Protein AF-0000000082410472 (afdb_homodimer)

Solvent-accessible surface area (backbone atoms only — not comparable to full-atom values): 43261 Å² total; per-residue (Å²): 135,79,86,73,93,73,87,79,91,80,82,84,78,80,82,75,78,78,77,81,80,76,84,77,86,84,70,77,85,74,71,79,78,66,71,71,59,65,63,56,54,59,57,47,54,54,50,54,56,52,49,50,52,50,52,47,46,45,60,65,64,59,62,61,72,72,64,70,71,67,67,66,68,76,71,70,73,74,76,56,53,35,55,49,25,34,39,52,36,51,44,38,52,42,52,42,50,58,50,42,37,23,58,90,42,60,72,76,42,50,69,38,28,78,51,78,88,66,62,54,16,85,50,50,56,32,44,60,44,78,60,40,81,71,47,77,43,78,41,82,37,79,70,41,78,45,55,55,40,93,84,60,51,58,54,63,65,69,42,36,32,35,24,33,31,31,31,26,36,36,25,48,49,93,42,77,84,52,78,60,38,82,42,29,29,39,29,27,22,37,33,48,90,78,12,36,18,30,64,50,53,48,20,82,45,45,70,79,80,81,75,77,87,82,69,62,34,50,80,24,76,56,60,81,65,23,55,58,49,56,38,51,40,51,32,50,20,7,30,39,27,53,47,68,62,37,73,80,35,40,29,91,87,46,87,75,76,50,49,79,80,49,81,24,72,40,64,44,69,78,45,44,27,16,62,55,81,59,86,90,47,66,52,69,55,63,50,62,68,72,44,73,43,47,34,42,36,35,27,40,36,20,67,49,99,85,44,63,48,79,47,76,46,31,32,31,35,33,20,51,92,49,35,54,21,38,48,40,78,45,93,61,70,56,60,53,72,76,74,70,72,71,70,72,73,70,67,78,76,70,78,75,78,78,72,80,78,75,80,77,75,79,80,77,80,77,77,82,124,136,77,86,81,92,71,92,69,80,74,76,79,76,77,75,74,75,78,73,78,79,73,82,75,79,89,74,81,75,83,76,77,76,70,76,68,62,68,61,54,58,60,55,47,55,53,48,54,54,49,49,49,51,50,50,46,45,44,56,67,66,60,60,57,72,72,62,72,69,65,66,61,66,76,67,68,71,73,75,58,61,65,57,50,50,49,38,50,50,51,43,37,51,42,51,44,49,58,51,41,38,22,57,89,42,60,72,78,43,48,79,40,28,86,50,80,87,66,84,55,43,85,51,53,56,31,44,59,45,78,60,39,60,35,27,41,43,77,42,81,35,74,74,63,77,51,57,57,40,91,86,59,56,62,57,68,70,71,42,36,32,34,43,30,29,30,30,27,35,36,28,48,49,90,40,78,85,52,78,59,40,82,43,31,30,40,28,43,23,36,33,47,88,90,40,62,36,36,76,51,77,71,36,81,44,80,71,74,53,65,33,66,77,62,69,62,36,49,81,24,75,56,62,82,68,22,56,58,49,58,36,52,40,50,30,48,21,7,28,40,27,53,49,70,61,36,72,80,35,40,30,92,89,45,87,73,68,47,29,79,78,48,78,23,72,40,63,43,69,79,44,42,27,17,62,55,81,60,82,90,46,67,52,70,57,64,51,63,67,73,44,72,45,47,34,44,35,35,28,39,36,20,68,52,98,86,34,37,45,61,30,32,45,29,31,31,35,34,21,51,92,50,38,54,21,39,48,41,78,45,67,52,68,58,59,55,72,62,76,70,73,69,71,71,72,70,68,78,76,73,76,77,79,79,73,80,78,78,83,79,76,80,79,80,79,76,81,78,129

Nearest PDB structures (foldseek):
  7pkw-assembly1_A  TM=5.150E-01  e=7.540E-05  Streptococcus thermophilus
  2jq5-assembly1_A  TM=5.927E-01  e=3.761E-01  Rhodopseudomonas palustris
  7pkw-assembly1_A  TM=5.258E-01  e=2.992E-05  Streptococcus thermophilus
  2jq5-assembly1_A  TM=5.918E-01  e=4.467E-01  Rhodopseudomonas palustris
  3soy-assembly1_A-2  TM=4.566E-01  e=5.076E+00  Salmonella enterica subsp. enterica serovar Typhimurium str. LT2

Radius of gyration: 46.26 Å; Cα contacts (8 Å, |Δi|>4): 1210; chains: 2; bounding box: 142×164×135 Å

InterPro domains:
  IPR024735 Conjugative transposon protein TcpC [PF12642] (156-326)

Sequence (738 aa):
MSRFKGMKRKPHTDKVVLEDNEPQSEQATWARTQDRKTQVVRFGLFGAMGAGVLALVLVLSGFTASSPTVVKPKSTASVNTAAQAQAEDLAQQFVVTWLQAKRGAEKTLAPYVRAEGIRLPSEALFVASDARVASVEIQPAPTSPVATSGTGAPVSYTSSVYSVVVSASVRQASEPSEAAQRRFYSVPVVVNDGSARAASIPSPVPAPATGPDVNLGYKYRIVAGHPSNTAVQQFLAALTAGTGEVSRYIAPGASLRAISPAPYKSVKVVDLVSDRDFSGEAADKAPADGIKIRVLATAELSVTSTDSVTGQYPLTLTSRGGRWEVSAVDSSPLLPAPEQTTAISGAPSTPASTAPASATAPASATPVNMSRFKGMKRKPHTDKVVLEDNEPQSEQATWARTQDRKTQVVRFGLFGAMGAGVLALVLVLSGFTASSPTVVKPKSTASVNTAAQAQAEDLAQQFVVTWLQAKRGAEKTLAPYVRAEGIRLPSEALFVASDARVASVEIQPAPTSPVATSGTGAPVSYTSSVYSVVVSASVRQASEPSEAAQRRFYSVPVVVNDGSARAASIPSPVPAPATGPDVNLGYKYRIVAGHPSNTAVQQFLAALTAGTGEVSRYIAPGASLRAISPAPYKSVKVVDLVSDRDFSGEAADKAPADGIKIRVLATAELSVTSTDSVTGQYPLTLTSRGGRWEVSAVDSSPLLPAPEQTTAISGAPSTPASTAPASATAPASATPVN

Organism: Rhodococcus erythropolis (NCBI:txid1833)

Structure (mmCIF, N/CA/C/O backbone):
data_AF-0000000082410472-model_v1
#
loop_
_entity.id
_entity.type
_entity.pdbx_description
1 polymer 'Conjugal transfer protein'
#
loop_
_atom_site.group_PDB
_atom_site.id
_atom_site.type_symbol
_atom_site.label_atom_id
_atom_site.label_alt_id
_atom_site.label_comp_id
_atom_site.label_asym_id
_atom_site.label_entity_id
_atom_site.label_seq_id
_atom_site.pdbx_PDB_ins_code
_atom_site.Cartn_x
_atom_site.Cartn_y
_atom_site.Cartn_z
_atom_site.occupancy
_atom_site.B_iso_or_equiv
_atom_site.auth_seq_id
_atom_site.auth_comp_id
_atom_site.auth_asym_id
_atom_site.auth_atom_id
_atom_site.pdbx_PDB_model_num
ATOM 1 N N . MET A 1 1 ? 47.594 -100.688 -16.234 1 20.5 1 MET A N 1
ATOM 2 C CA . MET A 1 1 ? 48 -101.75 -15.32 1 20.5 1 MET A CA 1
ATOM 3 C C . MET A 1 1 ? 48.344 -101.188 -13.953 1 20.5 1 MET A C 1
ATOM 5 O O . MET A 1 1 ? 48.281 -99.938 -13.75 1 20.5 1 MET A O 1
ATOM 9 N N . SER A 1 2 ? 49.625 -101.25 -13.586 1 19.69 2 SER A N 1
ATOM 10 C CA . SER A 1 2 ? 50.094 -101.812 -12.336 1 19.69 2 SER A CA 1
ATOM 11 C C . SER A 1 2 ? 50.094 -100.75 -11.211 1 19.69 2 SER A C 1
ATOM 13 O O . SER A 1 2 ? 49.781 -101.062 -10.062 1 19.69 2 SER A O 1
ATOM 15 N N . ARG A 1 3 ? 50.781 -99.625 -11.336 1 21.7 3 ARG A N 1
ATOM 16 C CA . ARG A 1 3 ? 51.781 -99.438 -10.305 1 21.7 3 ARG A CA 1
ATOM 17 C C . ARG A 1 3 ? 51.156 -99.125 -8.961 1 21.7 3 ARG A C 1
ATOM 19 O O . ARG A 1 3 ? 50.094 -98.5 -8.914 1 21.7 3 ARG A O 1
ATOM 26 N N . PHE A 1 4 ? 51.844 -99.375 -7.887 1 18.05 4 PHE A N 1
ATOM 27 C CA . PHE A 1 4 ? 51.844 -99.875 -6.52 1 18.05 4 PHE A CA 1
ATOM 28 C C . PHE A 1 4 ? 51.344 -98.812 -5.543 1 18.05 4 PHE A C 1
ATOM 30 O O . PHE A 1 4 ? 50.531 -99.062 -4.656 1 18.05 4 PHE A O 1
ATOM 37 N N . LYS A 1 5 ? 52.125 -97.562 -5.457 1 21.34 5 LYS A N 1
ATOM 38 C CA . LYS A 1 5 ? 52.812 -97.5 -4.18 1 21.34 5 LYS A CA 1
ATOM 39 C C . LYS A 1 5 ? 51.875 -97.188 -3.037 1 21.34 5 LYS A C 1
ATOM 41 O O . LYS A 1 5 ? 51.125 -96.25 -3.102 1 21.34 5 LYS A O 1
ATOM 46 N N . GLY A 1 6 ? 51.594 -97.938 -1.959 1 17.75 6 GLY A N 1
ATOM 47 C CA . GLY A 1 6 ? 50.656 -98.312 -0.909 1 17.75 6 GLY A CA 1
ATOM 48 C C . GLY A 1 6 ? 50.656 -97.312 0.245 1 17.75 6 GLY A C 1
ATOM 49 O O . GLY A 1 6 ? 49.719 -97.312 1.072 1 17.75 6 GLY A O 1
ATOM 50 N N . MET A 1 7 ? 51.781 -96.562 0.493 1 20.12 7 MET A N 1
ATOM 51 C CA . MET A 1 7 ? 52.062 -96.812 1.91 1 20.12 7 MET A CA 1
ATOM 52 C C . MET A 1 7 ? 50.969 -96.188 2.777 1 20.12 7 MET A C 1
ATOM 54 O O . MET A 1 7 ? 50.25 -95.25 2.357 1 20.12 7 MET A O 1
ATOM 58 N N . LYS A 1 8 ? 51.062 -96.438 4.152 1 20.06 8 LYS A N 1
ATOM 59 C CA . LYS A 1 8 ? 50.375 -96.938 5.355 1 20.06 8 LYS A CA 1
ATOM 60 C C . LYS A 1 8 ? 49.875 -95.75 6.188 1 20.06 8 LYS A C 1
ATOM 62 O O . LYS A 1 8 ? 48.719 -95.75 6.656 1 20.06 8 LYS A O 1
ATOM 67 N N . ARG A 1 9 ? 50.781 -94.75 6.707 1 20.56 9 ARG A N 1
ATOM 68 C CA . ARG A 1 9 ? 50.812 -94.812 8.164 1 20.56 9 ARG A CA 1
ATOM 69 C C . ARG A 1 9 ? 49.625 -94.062 8.758 1 20.56 9 ARG A C 1
ATOM 71 O O . ARG A 1 9 ? 48.969 -93.25 8.078 1 20.56 9 ARG A O 1
ATOM 78 N N . LYS A 1 10 ? 49.781 -93.688 10.219 1 23.44 10 LYS A N 1
ATOM 79 C CA . LYS A 1 10 ? 49.219 -93.938 11.539 1 23.44 10 LYS A CA 1
ATOM 80 C C . LYS A 1 10 ? 48.312 -92.812 11.977 1 23.44 10 LYS A C 1
ATOM 82 O O . LYS A 1 10 ? 48.562 -91.625 11.664 1 23.44 10 LYS A O 1
ATOM 87 N N . PRO A 1 11 ? 47.094 -93.062 12.516 1 25.72 11 PRO A N 1
ATOM 88 C CA . PRO A 1 11 ? 45.875 -92.312 12.891 1 25.72 11 PRO A CA 1
ATOM 89 C C . PRO A 1 11 ? 46.094 -91.438 14.125 1 25.72 11 PRO A C 1
ATOM 91 O O . PRO A 1 11 ? 46.344 -92 15.219 1 25.72 11 PRO A O 1
ATOM 94 N N . HIS A 1 12 ? 47.125 -90.5 14.086 1 24.06 12 HIS A N 1
ATOM 95 C CA . HIS A 1 12 ? 47.438 -90 15.414 1 24.06 12 HIS A CA 1
ATOM 96 C C . HIS A 1 12 ? 46.156 -89.562 16.125 1 24.06 12 HIS A C 1
ATOM 98 O O . HIS A 1 12 ? 45.375 -88.812 15.57 1 24.06 12 HIS A O 1
ATOM 104 N N . THR A 1 13 ? 45.75 -90.312 17.203 1 22.19 13 THR A N 1
ATOM 105 C CA . THR A 1 13 ? 44.688 -90.375 18.172 1 22.19 13 THR A CA 1
ATOM 106 C C . THR A 1 13 ? 44.531 -89.062 18.953 1 22.19 13 THR A C 1
ATOM 108 O O . THR A 1 13 ? 45.531 -88.562 19.422 1 22.19 13 THR A O 1
ATOM 111 N N . ASP A 1 14 ? 43.344 -88.375 19.031 1 23.41 14 ASP A N 1
ATOM 112 C CA . ASP A 1 14 ? 42.594 -87.188 19.359 1 23.41 14 ASP A CA 1
ATOM 113 C C . ASP A 1 14 ? 42.562 -86.938 20.875 1 23.41 14 ASP A C 1
ATOM 115 O O . ASP A 1 14 ? 41.812 -86.062 21.359 1 23.41 14 ASP A O 1
ATOM 119 N N . LYS A 1 15 ? 43.656 -87.438 21.781 1 24.19 15 LYS A N 1
ATOM 120 C CA . LYS A 1 15 ? 43.25 -87.625 23.156 1 24.19 15 LYS A CA 1
ATOM 121 C C . LYS A 1 15 ? 42.656 -86.375 23.75 1 24.19 15 LYS A C 1
ATOM 123 O O . LYS A 1 15 ? 43.281 -85.312 23.734 1 24.19 15 LYS A O 1
ATOM 128 N N . VAL A 1 16 ? 41.312 -86.25 23.984 1 26.5 16 VAL A N 1
ATOM 129 C CA . VAL A 1 16 ? 40.312 -85.312 24.484 1 26.5 16 VAL A CA 1
ATOM 130 C C . VAL A 1 16 ? 40.594 -85 25.938 1 26.5 16 VAL A C 1
ATOM 132 O O . VAL A 1 16 ? 40.375 -85.812 26.828 1 26.5 16 VAL A O 1
ATOM 135 N N . VAL A 1 17 ? 41.875 -84.75 26.391 1 26.31 17 VAL A N 1
ATOM 136 C CA . VAL A 1 17 ? 42.062 -84.812 27.828 1 26.31 17 VAL A CA 1
ATOM 137 C C . VAL A 1 17 ? 41.156 -83.812 28.516 1 26.31 17 VAL A C 1
ATOM 139 O O . VAL A 1 17 ? 41.219 -82.625 28.234 1 26.31 17 VAL A O 1
ATOM 142 N N . LEU A 1 18 ? 40 -84.25 29.094 1 26.73 18 LEU A N 1
ATOM 143 C CA . LEU A 1 18 ? 38.875 -83.688 29.859 1 26.73 18 LEU A CA 1
ATOM 144 C C . LEU A 1 18 ? 39.344 -83.125 31.172 1 26.73 18 LEU A C 1
ATOM 146 O O . LEU A 1 18 ? 39.75 -83.812 32.094 1 26.73 18 LEU A O 1
ATOM 150 N N . GLU A 1 19 ? 40.312 -82.125 31.125 1 26.86 19 GLU A N 1
ATOM 151 C CA . GLU A 1 19 ? 40.875 -81.688 32.406 1 26.86 19 GLU A CA 1
ATOM 152 C C . GLU A 1 19 ? 39.812 -81.188 33.375 1 26.86 19 GLU A C 1
ATOM 154 O O . GLU A 1 19 ? 38.938 -80.438 33 1 26.86 19 GLU A O 1
ATOM 159 N N . ASP A 1 20 ? 39.5 -81.875 34.469 1 28.03 20 ASP A N 1
ATOM 160 C CA . ASP A 1 20 ? 38.594 -82 35.594 1 28.03 20 ASP A CA 1
ATOM 161 C C . ASP A 1 20 ? 38.719 -80.75 36.469 1 28.03 20 ASP A C 1
ATOM 163 O O . ASP A 1 20 ? 39.781 -80.5 37.094 1 28.03 20 ASP A O 1
ATOM 167 N N . ASN A 1 21 ? 38.375 -79.5 35.938 1 27.5 21 ASN A N 1
ATOM 168 C CA . ASN A 1 21 ? 38.562 -78.188 36.625 1 27.5 21 ASN A CA 1
ATOM 169 C C . ASN A 1 21 ? 37.781 -78.125 37.938 1 27.5 21 ASN A C 1
ATOM 171 O O . ASN A 1 21 ? 36.562 -78.25 37.938 1 27.5 21 ASN A O 1
ATOM 175 N N . GLU A 1 22 ? 38.344 -78.625 39.094 1 28.55 22 GLU A N 1
ATOM 176 C CA . GLU A 1 22 ? 37.812 -78.812 40.438 1 28.55 22 GLU A CA 1
ATOM 177 C C . GLU A 1 22 ? 37.344 -77.438 41.031 1 28.55 22 GLU A C 1
ATOM 179 O O . GLU A 1 22 ? 38.031 -76.438 40.906 1 28.55 22 GLU A O 1
ATOM 184 N N . PRO A 1 23 ? 35.969 -77.188 41.344 1 31.78 23 PRO A N 1
ATOM 185 C CA . PRO A 1 23 ? 35.188 -76.062 41.75 1 31.78 23 PRO A CA 1
ATOM 186 C C . PRO A 1 23 ? 35.594 -75.5 43.125 1 31.78 23 PRO A C 1
ATOM 188 O O . PRO A 1 23 ? 35.406 -76.188 44.125 1 31.78 23 PRO A O 1
ATOM 191 N N . GLN A 1 24 ? 36.844 -74.938 43.344 1 27.75 24 GLN A N 1
ATOM 192 C CA . GLN A 1 24 ? 37.344 -74.625 44.688 1 27.75 24 GLN A CA 1
ATOM 193 C C . GLN A 1 24 ? 36.438 -73.688 45.406 1 27.75 24 GLN A C 1
ATOM 195 O O . GLN A 1 24 ? 35.875 -72.75 44.812 1 27.75 24 GLN A O 1
ATOM 200 N N . SER A 1 25 ? 35.969 -73.938 46.719 1 28.88 25 SER A N 1
ATOM 201 C CA . SER A 1 25 ? 34.969 -73.5 47.719 1 28.88 25 SER A CA 1
ATOM 202 C C . SER A 1 25 ? 35.25 -72.125 48.281 1 28.88 25 SER A C 1
ATOM 204 O O . SER A 1 25 ? 36.281 -71.938 48.969 1 28.88 25 SER A O 1
ATOM 206 N N . GLU A 1 26 ? 35.125 -71 47.469 1 28.58 26 GLU A N 1
ATOM 207 C CA . GLU A 1 26 ? 35.5 -69.562 47.719 1 28.58 26 GLU A CA 1
ATOM 208 C C . GLU A 1 26 ? 34.781 -69 48.938 1 28.58 26 GLU A C 1
ATOM 210 O O . GLU A 1 26 ? 33.688 -68.438 48.781 1 28.58 26 GLU A O 1
ATOM 215 N N . GLN A 1 27 ? 34.469 -69.625 50.062 1 26.38 27 GLN A N 1
ATOM 216 C CA . GLN A 1 27 ? 33.656 -69.25 51.219 1 26.38 27 GLN A CA 1
ATOM 217 C C . GLN A 1 27 ? 34.25 -68.062 51.938 1 26.38 27 GLN A C 1
ATOM 219 O O . GLN A 1 27 ? 33.531 -67.375 52.719 1 26.38 27 GLN A O 1
ATOM 224 N N . ALA A 1 28 ? 35.625 -68 52.156 1 28.02 28 ALA A N 1
ATOM 225 C CA . ALA A 1 28 ? 36.188 -67.438 53.375 1 28.02 28 ALA A CA 1
ATOM 226 C C . ALA A 1 28 ? 35.969 -65.875 53.406 1 28.02 28 ALA A C 1
ATOM 228 O O . ALA A 1 28 ? 36.094 -65.25 54.438 1 28.02 28 ALA A O 1
ATOM 229 N N . THR A 1 29 ? 36.188 -65.188 52.281 1 25.94 29 THR A N 1
ATOM 230 C CA . THR A 1 29 ? 36.75 -63.844 52.344 1 25.94 29 THR A CA 1
ATOM 231 C C . THR A 1 29 ? 35.688 -62.812 52.781 1 25.94 29 THR A C 1
ATOM 233 O O . THR A 1 29 ? 35.812 -61.625 52.469 1 25.94 29 THR A O 1
ATOM 236 N N . TRP A 1 30 ? 34.469 -63.188 53.25 1 31.12 30 TRP A N 1
ATOM 237 C CA . TRP A 1 30 ? 33.312 -62.312 53.406 1 31.12 30 TRP A CA 1
ATOM 238 C C . TRP A 1 30 ? 33.562 -61.312 54.562 1 31.12 30 TRP A C 1
ATOM 240 O O . TRP A 1 30 ? 32.844 -60.312 54.688 1 31.12 30 TRP A O 1
ATOM 250 N N . ALA A 1 31 ? 34.406 -61.656 55.625 1 29.25 31 ALA A N 1
ATOM 251 C CA . ALA A 1 31 ? 34.188 -61.125 56.969 1 29.25 31 ALA A CA 1
ATOM 252 C C . ALA A 1 31 ? 34.594 -59.625 57.031 1 29.25 31 ALA A C 1
ATOM 254 O O . ALA A 1 31 ? 34.219 -58.938 57.969 1 29.25 31 ALA A O 1
ATOM 255 N N . ARG A 1 32 ? 35.75 -59.25 56.469 1 27.33 32 ARG A N 1
ATOM 256 C CA . ARG A 1 32 ? 36.562 -58.156 57.031 1 27.33 32 ARG A CA 1
ATOM 257 C C . ARG A 1 32 ? 35.875 -56.812 56.75 1 27.33 32 ARG A C 1
ATOM 259 O O . ARG A 1 32 ? 36.406 -55.75 57.125 1 27.33 32 ARG A O 1
ATOM 266 N N . THR A 1 33 ? 34.875 -56.688 55.875 1 29.95 33 THR A N 1
ATOM 267 C CA . THR A 1 33 ? 34.531 -55.438 55.219 1 29.95 33 THR A CA 1
ATOM 268 C C . THR A 1 33 ? 33.688 -54.562 56.156 1 29.95 33 THR A C 1
ATOM 270 O O . THR A 1 33 ? 33.156 -53.531 55.719 1 29.95 33 THR A O 1
ATOM 273 N N . GLN A 1 34 ? 33.406 -55 57.438 1 33.78 34 GLN A N 1
ATOM 274 C CA . GLN A 1 34 ? 32.344 -54.344 58.188 1 33.78 34 GLN A CA 1
ATOM 275 C C . GLN A 1 34 ? 32.781 -52.969 58.719 1 33.78 34 GLN A C 1
ATOM 277 O O . GLN A 1 34 ? 31.953 -52.156 59.094 1 33.78 34 GLN A O 1
ATOM 282 N N . ASP A 1 35 ? 34.062 -52.906 59.219 1 32.88 35 ASP A N 1
ATOM 283 C CA . ASP A 1 35 ? 34.406 -51.938 60.25 1 32.88 35 ASP A CA 1
ATOM 284 C C . ASP A 1 35 ? 34.375 -50.531 59.688 1 32.88 35 ASP A C 1
ATOM 286 O O . ASP A 1 35 ? 34.5 -49.562 60.438 1 32.88 35 ASP A O 1
ATOM 290 N N . ARG A 1 36 ? 34.844 -50.312 58.438 1 33.62 36 ARG A N 1
ATOM 291 C CA . ARG A 1 36 ? 35.188 -48.969 58 1 33.62 36 ARG A CA 1
ATOM 292 C C . ARG A 1 36 ? 33.938 -48.125 57.812 1 33.62 36 ARG A C 1
ATOM 294 O O . ARG A 1 36 ? 34.031 -47 57.312 1 33.62 36 ARG A O 1
ATOM 301 N N . LYS A 1 37 ? 32.75 -48.719 58.031 1 34.84 37 LYS A N 1
ATOM 302 C CA . LYS A 1 37 ? 31.547 -47.969 57.625 1 34.84 37 LYS A CA 1
ATOM 303 C C . LYS A 1 37 ? 31.281 -46.781 58.531 1 34.84 37 LYS A C 1
ATOM 305 O O . LYS A 1 37 ? 30.656 -45.812 58.125 1 34.84 37 LYS A O 1
ATOM 310 N N . THR A 1 38 ? 31.719 -47.031 59.844 1 39.81 38 THR A N 1
ATOM 311 C CA . THR A 1 38 ? 31.172 -46.094 60.812 1 39.81 38 THR A CA 1
ATOM 312 C C . THR A 1 38 ? 31.844 -44.719 60.688 1 39.81 38 THR A C 1
ATOM 314 O O . THR A 1 38 ? 31.328 -43.719 61.188 1 39.81 38 THR A O 1
ATOM 317 N N . GLN A 1 39 ? 33.25 -44.75 60.344 1 39.38 39 GLN A N 1
ATOM 318 C CA . GLN A 1 39 ? 33.938 -43.469 60.438 1 39.38 39 GLN A CA 1
ATOM 319 C C . GLN A 1 39 ? 33.469 -42.5 59.344 1 39.38 39 GLN A C 1
ATOM 321 O O . GLN A 1 39 ? 33.594 -41.281 59.5 1 39.38 39 GLN A O 1
ATOM 326 N N . VAL A 1 40 ? 33.031 -43.094 58.219 1 46.47 40 VAL A N 1
ATOM 327 C CA . VAL A 1 40 ? 32.656 -42.25 57.062 1 46.47 40 VAL A CA 1
ATOM 328 C C . VAL A 1 40 ? 31.406 -41.469 57.406 1 46.47 40 VAL A C 1
ATOM 330 O O . VAL A 1 40 ? 31.203 -40.375 56.875 1 46.47 40 VAL A O 1
ATOM 333 N N . VAL A 1 41 ? 30.609 -42 58.375 1 46.06 41 VAL A N 1
ATOM 334 C CA . VAL A 1 41 ? 29.344 -41.312 58.625 1 46.06 41 VAL A CA 1
ATOM 335 C C . VAL A 1 41 ? 29.609 -40.031 59.406 1 46.06 41 VAL A C 1
ATOM 337 O O . VAL A 1 41 ? 28.953 -39 59.188 1 46.06 41 VAL A O 1
ATOM 340 N N . ARG A 1 42 ? 30.656 -40.062 60.375 1 42.28 42 ARG A N 1
ATOM 341 C CA . ARG A 1 42 ? 30.891 -38.906 61.188 1 42.28 42 ARG A CA 1
ATOM 342 C C . ARG A 1 42 ? 31.438 -37.75 60.375 1 42.28 42 ARG A C 1
ATOM 344 O O . ARG A 1 42 ? 31.094 -36.562 60.594 1 42.28 42 ARG A O 1
ATOM 351 N N . PHE A 1 43 ? 32.469 -38.062 59.5 1 48.94 43 PHE A N 1
ATOM 352 C CA . PHE A 1 43 ? 33.031 -37 58.688 1 48.94 43 PHE A CA 1
ATOM 353 C C . PHE A 1 43 ? 32 -36.469 57.688 1 48.94 43 PHE A C 1
ATOM 355 O O . PHE A 1 43 ? 32.125 -35.344 57.188 1 48.94 43 PHE A O 1
ATOM 362 N N . GLY A 1 44 ? 31.062 -37.344 57.344 1 45.16 44 GLY A N 1
ATOM 363 C CA . GLY A 1 44 ? 30.062 -36.938 56.375 1 45.16 44 GLY A CA 1
ATOM 364 C C . GLY A 1 44 ? 29.172 -35.812 56.906 1 45.16 44 GLY A C 1
ATOM 365 O O . GLY A 1 44 ? 28.766 -34.938 56.156 1 45.16 44 GLY A O 1
ATOM 366 N N . LEU A 1 45 ? 28.844 -35.969 58.219 1 48.75 45 LEU A N 1
ATOM 367 C CA . LEU A 1 45 ? 27.922 -34.969 58.812 1 48.75 45 LEU A CA 1
ATOM 368 C C . LEU A 1 45 ? 28.578 -33.625 58.906 1 48.75 45 LEU A C 1
ATOM 370 O O . LEU A 1 45 ? 27.922 -32.594 58.656 1 48.75 45 LEU A O 1
ATOM 374 N N . PHE A 1 46 ? 29.953 -33.594 59.281 1 47.66 46 PHE A N 1
ATOM 375 C CA . PHE A 1 46 ? 30.625 -32.312 59.375 1 47.66 46 PHE A CA 1
ATOM 376 C C . PHE A 1 46 ? 30.781 -31.672 57.969 1 47.66 46 PHE A C 1
ATOM 378 O O . PHE A 1 46 ? 30.844 -30.453 57.844 1 47.66 46 PHE A O 1
ATOM 385 N N . GLY A 1 47 ? 31.047 -32.562 56.969 1 47.84 47 GLY A N 1
ATOM 386 C CA . GLY A 1 47 ? 31.141 -32 55.625 1 47.84 47 GLY A CA 1
ATOM 387 C C . GLY A 1 47 ? 29.844 -31.375 55.125 1 47.84 47 GLY A C 1
ATOM 388 O O . GLY A 1 47 ? 29.859 -30.422 54.375 1 47.84 47 GLY A O 1
ATOM 389 N N . ALA A 1 48 ? 28.703 -32 55.562 1 50 48 ALA A N 1
ATOM 390 C CA . ALA A 1 48 ? 27.406 -31.453 55.188 1 50 48 ALA A CA 1
ATOM 391 C C . ALA A 1 48 ? 27.172 -30.109 55.875 1 50 48 ALA A C 1
ATOM 393 O O . ALA A 1 48 ? 26.562 -29.203 55.312 1 50 48 ALA A O 1
ATOM 394 N N . MET A 1 49 ? 27.594 -29.938 57.156 1 47.88 49 MET A N 1
ATOM 395 C CA . MET A 1 49 ? 27.438 -28.672 57.875 1 47.88 49 MET A CA 1
ATOM 396 C C . MET A 1 49 ? 28.344 -27.594 57.25 1 47.88 49 MET A C 1
ATOM 398 O O . MET A 1 49 ? 27.953 -26.422 57.188 1 47.88 49 MET A O 1
ATOM 402 N N . GLY A 1 50 ? 29.625 -28.016 56.906 1 50.5 50 GLY A N 1
ATOM 403 C CA . GLY A 1 50 ? 30.516 -27.047 56.312 1 50.5 50 GLY A CA 1
ATOM 404 C C . GLY A 1 50 ? 30.078 -26.609 54.906 1 50.5 50 GLY A C 1
ATOM 405 O O . GLY A 1 50 ? 30.266 -25.453 54.531 1 50.5 50 GLY A O 1
ATOM 406 N N . ALA A 1 51 ? 29.484 -27.578 54.156 1 52.16 51 ALA A N 1
ATOM 407 C CA . ALA A 1 51 ? 29.016 -27.219 52.812 1 52.16 51 ALA A CA 1
ATOM 408 C C . ALA A 1 51 ? 27.812 -26.281 52.875 1 52.16 51 ALA A C 1
ATOM 410 O O . ALA A 1 51 ? 27.641 -25.438 52 1 52.16 51 ALA A O 1
ATOM 411 N N . GLY A 1 52 ? 26.984 -26.391 53.906 1 49.31 52 GLY A N 1
ATOM 412 C CA . GLY A 1 52 ? 25.891 -25.453 54.062 1 49.31 52 GLY A CA 1
ATOM 413 C C . GLY A 1 52 ? 26.359 -24.031 54.344 1 49.31 52 GLY A C 1
ATOM 414 O O . GLY A 1 52 ? 25.797 -23.078 53.812 1 49.31 52 GLY A O 1
ATOM 415 N N . VAL A 1 53 ? 27.406 -23.875 55.25 1 54.16 53 VAL A N 1
ATOM 416 C CA . VAL A 1 53 ? 27.938 -22.547 55.531 1 54.16 53 VAL A CA 1
ATOM 417 C C . VAL A 1 53 ? 28.609 -22 54.281 1 54.16 53 VAL A C 1
ATOM 419 O O . VAL A 1 53 ? 28.438 -20.812 53.938 1 54.16 53 VAL A O 1
ATOM 422 N N . LEU A 1 54 ? 29.281 -22.828 53.438 1 52 54 LEU A N 1
ATOM 423 C CA . LEU A 1 54 ? 29.859 -22.328 52.188 1 52 54 LEU A CA 1
ATOM 424 C C . LEU A 1 54 ? 28.75 -21.953 51.188 1 52 54 LEU A C 1
ATOM 426 O O . LEU A 1 54 ? 28.859 -20.922 50.531 1 52 54 LEU A O 1
ATOM 430 N N . ALA A 1 55 ? 27.719 -22.719 51.094 1 51.94 55 ALA A N 1
ATOM 431 C CA . ALA A 1 55 ? 26.609 -22.344 50.219 1 51.94 55 ALA A CA 1
ATOM 432 C C . ALA A 1 55 ? 25.922 -21.062 50.719 1 51.94 55 ALA A C 1
ATOM 434 O O . ALA A 1 55 ? 25.562 -20.203 49.938 1 51.94 55 ALA A O 1
ATOM 435 N N . LEU A 1 56 ? 25.781 -20.859 52.062 1 50.25 56 LEU A N 1
ATOM 436 C CA . LEU A 1 56 ? 25.219 -19.609 52.562 1 50.25 56 LEU A CA 1
ATOM 437 C C . LEU A 1 56 ? 26.156 -18.438 52.312 1 50.25 56 LEU A C 1
ATOM 439 O O . LEU A 1 56 ? 25.703 -17.344 51.969 1 50.25 56 LEU A O 1
ATOM 443 N N . VAL A 1 57 ? 27.453 -18.594 52.625 1 53.69 57 VAL A N 1
ATOM 444 C CA . VAL A 1 57 ? 28.406 -17.516 52.312 1 53.69 57 VAL A CA 1
ATOM 445 C C . VAL A 1 57 ? 28.375 -17.234 50.812 1 53.69 57 VAL A C 1
ATOM 447 O O . VAL A 1 57 ? 28.453 -16.078 50.375 1 53.69 57 VAL A O 1
ATOM 450 N N . LEU A 1 58 ? 28.297 -18.266 49.938 1 49.31 58 LEU A N 1
ATOM 451 C CA . LEU A 1 58 ? 28.203 -17.984 48.5 1 49.31 58 LEU A CA 1
ATOM 452 C C . LEU A 1 58 ? 26.891 -17.281 48.156 1 49.31 58 LEU A C 1
ATOM 454 O O . LEU A 1 58 ? 26.875 -16.391 47.312 1 49.31 58 LEU A O 1
ATOM 458 N N . VAL A 1 59 ? 25.766 -17.75 48.75 1 46.41 59 VAL A N 1
ATOM 459 C CA . VAL A 1 59 ? 24.516 -17 48.562 1 46.41 59 VAL A CA 1
ATOM 460 C C . VAL A 1 59 ? 24.672 -15.602 49.125 1 46.41 59 VAL A C 1
ATOM 462 O O . VAL A 1 59 ? 24.25 -14.617 48.531 1 46.41 59 VAL A O 1
ATOM 465 N N . LEU A 1 60 ? 25.156 -15.453 50.375 1 45.78 60 LEU A N 1
ATOM 466 C CA . LEU A 1 60 ? 25.359 -14.141 50.969 1 45.78 60 LEU A CA 1
ATOM 467 C C . LEU A 1 60 ? 26.484 -13.391 50.281 1 45.78 60 LEU A C 1
ATOM 469 O O . LEU A 1 60 ? 26.594 -12.172 50.375 1 45.78 60 LEU A O 1
ATOM 473 N N . SER A 1 61 ? 27.625 -14.133 50 1 47.72 61 SER A N 1
ATOM 474 C CA . SER A 1 61 ? 28.703 -13.398 49.344 1 47.72 61 SER A CA 1
ATOM 475 C C . SER A 1 61 ? 28.234 -12.867 48 1 47.72 61 SER A C 1
ATOM 477 O O . SER A 1 61 ? 29.047 -12.344 47.219 1 47.72 61 SER A O 1
ATOM 479 N N . GLY A 1 62 ? 27.078 -12.312 47.75 1 40.09 62 GLY A N 1
ATOM 480 C CA . GLY A 1 62 ? 26.422 -11.531 46.719 1 40.09 62 GLY A CA 1
ATOM 481 C C . GLY A 1 62 ? 26.656 -12.062 45.312 1 40.09 62 GLY A C 1
ATOM 482 O O . GLY A 1 62 ? 26.547 -11.328 44.344 1 40.09 62 GLY A O 1
ATOM 483 N N . PHE A 1 63 ? 27.406 -13.242 45.219 1 38.62 63 PHE A N 1
ATOM 484 C CA . PHE A 1 63 ? 27.438 -13.656 43.812 1 38.62 63 PHE A CA 1
ATOM 485 C C . PHE A 1 63 ? 26.031 -13.859 43.281 1 38.62 63 PHE A C 1
ATOM 487 O O . PHE A 1 63 ? 25.438 -14.93 43.438 1 38.62 63 PHE A O 1
ATOM 494 N N . THR A 1 64 ? 25.109 -13.07 43.625 1 33.22 64 THR A N 1
ATOM 495 C CA . THR A 1 64 ? 23.875 -13.039 42.875 1 33.22 64 THR A CA 1
ATOM 496 C C . THR A 1 64 ? 24.156 -13.086 41.375 1 33.22 64 THR A C 1
ATOM 498 O O . THR A 1 64 ? 24.906 -12.25 40.844 1 33.22 64 THR A O 1
ATOM 501 N N . ALA A 1 65 ? 24.375 -14.328 40.75 1 31.42 65 ALA A N 1
ATOM 502 C CA . ALA A 1 65 ? 24.266 -14.391 39.281 1 31.42 65 ALA A CA 1
ATOM 503 C C . ALA A 1 65 ? 23.281 -13.344 38.781 1 31.42 65 ALA A C 1
ATOM 505 O O . ALA A 1 65 ? 22.234 -13.109 39.375 1 31.42 65 ALA A O 1
ATOM 506 N N . SER A 1 66 ? 23.906 -12.336 38.094 1 31.41 66 SER A N 1
ATOM 507 C CA . SER A 1 66 ? 23.109 -11.414 37.312 1 31.41 66 SER A CA 1
ATOM 508 C C . SER A 1 66 ? 21.891 -12.109 36.688 1 31.41 66 SER A C 1
ATOM 510 O O . SER A 1 66 ? 22.031 -13.188 36.094 1 31.41 66 SER A O 1
ATOM 512 N N . SER A 1 67 ? 20.781 -12.133 37.438 1 32.47 67 SER A N 1
ATOM 513 C CA . SER A 1 67 ? 19.562 -12.508 36.75 1 32.47 67 SER A CA 1
ATOM 514 C C . SER A 1 67 ? 19.656 -12.211 35.25 1 32.47 67 SER A C 1
ATOM 516 O O . SER A 1 67 ? 20.062 -11.117 34.844 1 32.47 67 SER A O 1
ATOM 518 N N . PRO A 1 68 ? 20.047 -13.32 34.5 1 31.75 68 PRO A N 1
ATOM 519 C CA . PRO A 1 68 ? 19.984 -12.922 33.094 1 31.75 68 PRO A CA 1
ATOM 520 C C . PRO A 1 68 ? 18.875 -11.898 32.844 1 31.75 68 PRO A C 1
ATOM 522 O O . PRO A 1 68 ? 17.797 -11.984 33.406 1 31.75 68 PRO A O 1
ATOM 525 N N . THR A 1 69 ? 19.344 -10.609 32.781 1 32.06 69 THR A N 1
ATOM 526 C CA . THR A 1 69 ? 18.375 -9.68 32.219 1 32.06 69 THR A CA 1
ATOM 527 C C . THR A 1 69 ? 17.469 -10.383 31.219 1 32.06 69 THR A C 1
ATOM 529 O O . THR A 1 69 ? 17.953 -10.836 30.172 1 32.06 69 THR A O 1
ATOM 532 N N . VAL A 1 70 ? 16.609 -11.258 31.766 1 29.44 70 VAL A N 1
ATOM 533 C CA . VAL A 1 70 ? 15.555 -11.609 30.828 1 29.44 70 VAL A CA 1
ATOM 534 C C . VAL A 1 70 ? 15.297 -10.438 29.875 1 29.44 70 VAL A C 1
ATOM 536 O O . VAL A 1 70 ? 14.883 -9.359 30.312 1 29.44 70 VAL A O 1
ATOM 539 N N . VAL A 1 71 ? 16.297 -10.336 28.906 1 31.08 71 VAL A N 1
ATOM 540 C CA . VAL A 1 71 ? 15.875 -9.438 27.828 1 31.08 71 VAL A CA 1
ATOM 541 C C . VAL A 1 71 ? 14.352 -9.461 27.703 1 31.08 71 VAL A C 1
ATOM 543 O O . VAL A 1 71 ? 13.75 -10.523 27.562 1 31.08 71 VAL A O 1
ATOM 546 N N . LYS A 1 72 ? 13.703 -8.539 28.484 1 32.28 72 LYS A N 1
ATOM 547 C CA . LYS A 1 72 ? 12.289 -8.344 28.188 1 32.28 72 LYS A CA 1
ATOM 548 C C . LYS A 1 72 ? 11.992 -8.609 26.719 1 32.28 72 LYS A C 1
ATOM 550 O O . LYS A 1 72 ? 12.688 -8.102 25.828 1 32.28 72 LYS A O 1
ATOM 555 N N . PRO A 1 73 ? 11.484 -9.789 26.469 1 29.45 73 PRO A N 1
ATOM 556 C CA . PRO A 1 73 ? 11.148 -9.969 25.062 1 29.45 73 PRO A CA 1
ATOM 557 C C . PRO A 1 73 ? 10.75 -8.656 24.375 1 29.45 73 PRO A C 1
ATOM 559 O O . PRO A 1 73 ? 10.07 -7.828 24.984 1 29.45 73 PRO A O 1
ATOM 562 N N . LYS A 1 74 ? 11.656 -8.086 23.531 1 34.06 74 LYS A N 1
ATOM 563 C CA . LYS A 1 74 ? 11.18 -6.969 22.734 1 34.06 74 LYS A CA 1
ATOM 564 C C . LYS A 1 74 ? 9.672 -7.055 22.5 1 34.06 74 LYS A C 1
ATOM 566 O O . LYS A 1 74 ? 9.172 -8.055 21.984 1 34.06 74 LYS A O 1
ATOM 571 N N . SER A 1 75 ? 8.859 -6.598 23.359 1 33.84 75 SER A N 1
ATOM 572 C CA . SER A 1 75 ? 7.43 -6.441 23.109 1 33.84 75 SER A CA 1
ATOM 573 C C . SER A 1 75 ? 7.137 -6.203 21.641 1 33.84 75 SER A C 1
ATOM 575 O O . SER A 1 75 ? 7.539 -5.18 21.078 1 33.84 75 SER A O 1
ATOM 577 N N . THR A 1 76 ? 7.312 -7.141 20.812 1 36.5 76 THR A N 1
ATOM 578 C CA . THR A 1 76 ? 6.797 -6.953 19.453 1 36.5 76 THR A CA 1
ATOM 579 C C . THR A 1 76 ? 5.543 -6.09 19.469 1 36.5 76 THR A C 1
ATOM 581 O O . THR A 1 76 ? 4.539 -6.453 20.078 1 36.5 76 THR A O 1
ATOM 584 N N . ALA A 1 77 ? 5.637 -4.828 19.625 1 42.69 77 ALA A N 1
ATOM 585 C CA . ALA A 1 77 ? 4.523 -3.881 19.547 1 42.69 77 ALA A CA 1
ATOM 586 C C . ALA A 1 77 ? 3.379 -4.449 18.719 1 42.69 77 ALA A C 1
ATOM 588 O O . ALA A 1 77 ? 3.59 -4.902 17.594 1 42.69 77 ALA A O 1
ATOM 589 N N . SER A 1 78 ? 2.385 -5.215 19.25 1 52.5 78 SER A N 1
ATOM 590 C CA . SER A 1 78 ? 1.143 -5.719 18.672 1 52.5 78 SER A CA 1
ATOM 591 C C . SER A 1 78 ? 0.563 -4.734 17.656 1 52.5 78 SER A C 1
ATOM 593 O O . SER A 1 78 ? 0.313 -3.572 17.984 1 52.5 78 SER A O 1
ATOM 595 N N . VAL A 1 79 ? 0.968 -4.887 16.391 1 60.44 79 VAL A N 1
ATOM 596 C CA . VAL A 1 79 ? 0.363 -4.082 15.336 1 60.44 79 VAL A CA 1
ATOM 597 C C . VAL A 1 79 ? -1.157 -4.203 15.398 1 60.44 79 VAL A C 1
ATOM 599 O O . VAL A 1 79 ? -1.701 -5.309 15.336 1 60.44 79 VAL A O 1
ATOM 602 N N . ASN A 1 80 ? -1.827 -3.152 15.977 1 75.44 80 ASN A N 1
ATOM 603 C CA . ASN A 1 80 ? -3.275 -3.047 15.836 1 75.44 80 ASN A CA 1
ATOM 604 C C . ASN A 1 80 ? -3.695 -2.99 14.375 1 75.44 80 ASN A C 1
ATOM 606 O O . ASN A 1 80 ? -3.682 -1.921 13.758 1 75.44 80 ASN A O 1
ATOM 610 N N . THR A 1 81 ? -4.008 -4.133 13.844 1 77.88 81 THR A N 1
ATOM 611 C CA . THR A 1 81 ? -4.305 -4.262 12.422 1 77.88 81 THR A CA 1
ATOM 612 C C . THR A 1 81 ? -5.539 -3.445 12.055 1 77.88 81 THR A C 1
ATOM 614 O O . THR A 1 81 ? -5.621 -2.9 10.953 1 77.88 81 THR A O 1
ATOM 617 N N . ALA A 1 82 ? -6.453 -3.314 13 1 80.69 82 ALA A N 1
ATOM 618 C CA . ALA A 1 82 ? -7.648 -2.525 12.727 1 80.69 82 ALA A CA 1
ATOM 619 C C . ALA A 1 82 ? -7.305 -1.051 12.539 1 80.69 82 ALA A C 1
ATOM 621 O O . ALA A 1 82 ? -7.773 -0.412 11.594 1 80.69 82 ALA A O 1
ATOM 622 N N . ALA A 1 83 ? -6.484 -0.56 13.453 1 83.75 83 ALA A N 1
ATOM 623 C CA . ALA A 1 83 ? -6.078 0.84 13.367 1 83.75 83 ALA A CA 1
ATOM 624 C C . ALA A 1 83 ? -5.27 1.097 12.102 1 83.75 83 ALA A C 1
ATOM 626 O O . ALA A 1 83 ? -5.438 2.131 11.445 1 83.75 83 ALA A O 1
ATOM 627 N N . GLN A 1 84 ? -4.43 0.167 11.805 1 87.81 84 GLN A N 1
ATOM 628 C CA . GLN A 1 84 ? -3.629 0.313 10.594 1 87.81 84 GLN A CA 1
ATOM 629 C C . GLN A 1 84 ? -4.508 0.326 9.344 1 87.81 84 GLN A C 1
ATOM 631 O O . GLN A 1 84 ? -4.312 1.146 8.445 1 87.81 84 GLN A O 1
ATOM 636 N N . ALA A 1 85 ? -5.453 -0.577 9.289 1 86.62 85 ALA A N 1
ATOM 637 C CA . ALA A 1 85 ? -6.363 -0.619 8.148 1 86.62 85 ALA A CA 1
ATOM 638 C C . ALA A 1 85 ? -7.156 0.679 8.031 1 86.62 85 ALA A C 1
ATOM 640 O O . ALA A 1 85 ? -7.398 1.167 6.926 1 86.62 85 ALA A O 1
ATOM 641 N N . GLN A 1 86 ? -7.527 1.208 9.109 1 88.19 86 GLN A N 1
ATOM 642 C CA . GLN A 1 86 ? -8.266 2.467 9.117 1 88.19 86 GLN A CA 1
ATOM 643 C C . GLN A 1 86 ? -7.406 3.609 8.578 1 88.19 86 GLN A C 1
ATOM 645 O O . GLN A 1 86 ? -7.875 4.434 7.793 1 88.19 86 GLN A O 1
ATOM 650 N N . ALA A 1 87 ? -6.18 3.67 9.062 1 92.25 87 ALA A N 1
ATOM 651 C CA . ALA A 1 87 ? -5.246 4.695 8.594 1 92.25 87 ALA A CA 1
ATOM 652 C C . ALA A 1 87 ? -5.016 4.578 7.086 1 92.25 87 ALA A C 1
ATOM 654 O O . ALA A 1 87 ? -5.008 5.582 6.375 1 92.25 87 ALA A O 1
ATOM 655 N N . GLU A 1 88 ? -4.883 3.377 6.613 1 92.75 88 GLU A N 1
ATOM 656 C CA . GLU A 1 88 ? -4.637 3.117 5.195 1 92.75 88 GLU A CA 1
ATOM 657 C C . GLU A 1 88 ? -5.836 3.527 4.344 1 92.75 88 GLU A C 1
ATOM 659 O O . GLU A 1 88 ? -5.672 4.141 3.287 1 92.75 88 GLU A O 1
ATOM 664 N N . ASP A 1 89 ? -7.016 3.215 4.855 1 91 89 ASP A N 1
ATOM 665 C CA . ASP A 1 89 ? -8.219 3.572 4.105 1 91 89 ASP A CA 1
ATOM 666 C C . ASP A 1 89 ? -8.383 5.086 4.023 1 91 89 ASP A C 1
ATOM 668 O O . ASP A 1 89 ? -8.664 5.629 2.953 1 91 89 ASP A O 1
ATOM 672 N N . LEU A 1 90 ? -8.219 5.73 5.105 1 92.75 90 LEU A N 1
ATOM 673 C CA . LEU A 1 90 ? -8.328 7.184 5.137 1 92.75 90 LEU A CA 1
ATOM 674 C C . LEU A 1 90 ? -7.32 7.828 4.191 1 92.75 90 LEU A C 1
ATOM 676 O O . LEU A 1 90 ? -7.676 8.711 3.406 1 92.75 90 LEU A O 1
ATOM 680 N N . ALA A 1 91 ? -6.082 7.383 4.281 1 96.56 91 ALA A N 1
ATOM 681 C CA . ALA A 1 91 ? -5.016 7.969 3.473 1 96.56 91 ALA A CA 1
ATOM 682 C C . ALA A 1 91 ? -5.312 7.828 1.983 1 96.56 91 ALA A C 1
ATOM 684 O O . ALA A 1 91 ? -5.129 8.773 1.214 1 96.56 91 ALA A O 1
ATOM 685 N N . GLN A 1 92 ? -5.738 6.688 1.571 1 95.38 92 GLN A N 1
ATOM 686 C CA . GLN A 1 92 ? -6.031 6.445 0.162 1 95.38 92 GLN A CA 1
ATOM 687 C C . GLN A 1 92 ? -7.176 7.332 -0.323 1 95.38 92 GLN A C 1
ATOM 689 O O . GLN A 1 92 ? -7.086 7.945 -1.388 1 95.38 92 GLN A O 1
ATOM 694 N N . GLN A 1 93 ? -8.219 7.426 0.501 1 92.38 93 GLN A N 1
ATOM 695 C CA . GLN A 1 93 ? -9.336 8.281 0.127 1 92.38 93 GLN A CA 1
ATOM 696 C C . GLN A 1 93 ? -8.922 9.75 0.095 1 92.38 93 GLN A C 1
ATOM 698 O O . GLN A 1 93 ? -9.32 10.492 -0.801 1 92.38 93 GLN A O 1
ATOM 703 N N . PHE A 1 94 ? -8.188 10.117 1.05 1 95.5 94 PHE A N 1
ATOM 704 C CA . PHE A 1 94 ? -7.766 11.508 1.176 1 95.5 94 PHE A CA 1
ATOM 705 C C . PHE A 1 94 ? -6.934 11.938 -0.03 1 95.5 94 PHE A C 1
ATOM 707 O O . PHE A 1 94 ? -7.195 12.984 -0.63 1 95.5 94 PHE A O 1
ATOM 714 N N . VAL A 1 95 ? -5.941 11.117 -0.43 1 97.25 95 VAL A N 1
ATOM 715 C CA . VAL A 1 95 ? -5.062 11.453 -1.546 1 97.25 95 VAL A CA 1
ATOM 716 C C . VAL A 1 95 ? -5.891 11.641 -2.816 1 97.25 95 VAL A C 1
ATOM 718 O O . VAL A 1 95 ? -5.723 12.633 -3.531 1 97.25 95 VAL A O 1
ATOM 721 N N . VAL A 1 96 ? -6.793 10.758 -3.113 1 94.06 96 VAL A N 1
ATOM 722 C CA . VAL A 1 96 ? -7.609 10.844 -4.32 1 94.06 96 VAL A CA 1
ATOM 723 C C . VAL A 1 96 ? -8.492 12.086 -4.258 1 94.06 96 VAL A C 1
ATOM 725 O O . VAL A 1 96 ? -8.578 12.844 -5.227 1 94.06 96 VAL A O 1
ATOM 728 N N . THR A 1 97 ? -9.148 12.297 -3.113 1 93.06 97 THR A N 1
ATOM 729 C CA . THR A 1 97 ? -10.016 13.453 -2.943 1 93.06 97 THR A CA 1
ATOM 730 C C . THR A 1 97 ? -9.227 14.75 -3.078 1 93.06 97 THR A C 1
ATOM 732 O O . THR A 1 97 ? -9.672 15.688 -3.752 1 93.06 97 THR A O 1
ATOM 735 N N . TRP A 1 98 ? -8.102 14.812 -2.455 1 95.31 98 TRP A N 1
ATOM 736 C CA . TRP A 1 98 ? -7.258 16 -2.465 1 95.31 98 TRP A CA 1
ATOM 737 C C . TRP A 1 98 ? -6.777 16.312 -3.877 1 95.31 98 TRP A C 1
ATOM 739 O O . TRP A 1 98 ? -6.805 17.469 -4.305 1 95.31 98 TRP A O 1
ATOM 749 N N . LEU A 1 99 ? -6.324 15.352 -4.641 1 95.44 99 LEU A N 1
ATOM 750 C CA . LEU A 1 99 ? -5.816 15.539 -5.992 1 95.44 99 LEU A CA 1
ATOM 751 C C . LEU A 1 99 ? -6.91 16.062 -6.918 1 95.44 99 LEU A C 1
ATOM 753 O O . LEU A 1 99 ? -6.621 16.797 -7.871 1 95.44 99 LEU A O 1
ATOM 757 N N . GLN A 1 100 ? -8.141 15.75 -6.562 1 94.12 100 GLN A N 1
ATOM 758 C CA . GLN A 1 100 ? -9.219 16.094 -7.48 1 94.12 100 GLN A CA 1
ATOM 759 C C . GLN A 1 100 ? -10.039 17.266 -6.949 1 94.12 100 GLN A C 1
ATOM 761 O O . GLN A 1 100 ? -10.992 17.703 -7.602 1 94.12 100 GLN A O 1
ATOM 766 N N . ALA A 1 101 ? -9.633 17.781 -5.824 1 94 101 ALA A N 1
ATOM 767 C CA . ALA A 1 101 ? -10.391 18.859 -5.195 1 94 101 ALA A CA 1
ATOM 768 C C . ALA A 1 101 ? -10.203 20.172 -5.945 1 94 101 ALA A C 1
ATOM 770 O O . ALA A 1 101 ? -9.102 20.484 -6.395 1 94 101 ALA A O 1
ATOM 771 N N . LYS A 1 102 ? -11.242 20.875 -6.055 1 94.12 102 LYS A N 1
ATOM 772 C CA . LYS A 1 102 ? -11.25 22.219 -6.637 1 94.12 102 LYS A CA 1
ATOM 773 C C . LYS A 1 102 ? -11.992 23.203 -5.738 1 94.12 102 LYS A C 1
ATOM 775 O O . LYS A 1 102 ? -12.617 22.812 -4.75 1 94.12 102 LYS A O 1
ATOM 780 N N . ARG A 1 103 ? -11.812 24.516 -6.121 1 92.75 103 ARG A N 1
ATOM 781 C CA . ARG A 1 103 ? -12.477 25.562 -5.344 1 92.75 103 ARG A CA 1
ATOM 782 C C . ARG A 1 103 ? -13.969 25.266 -5.203 1 92.75 103 ARG A C 1
ATOM 784 O O . ARG A 1 103 ? -14.633 24.906 -6.18 1 92.75 103 ARG A O 1
ATOM 791 N N . GLY A 1 104 ? -14.539 25.328 -3.965 1 89.94 104 GLY A N 1
ATOM 792 C CA . GLY A 1 104 ? -15.93 25.016 -3.676 1 89.94 104 GLY A CA 1
ATOM 793 C C . GLY A 1 104 ? -16.109 23.641 -3.045 1 89.94 104 GLY A C 1
ATOM 794 O O . GLY A 1 104 ? -17.156 23.344 -2.465 1 89.94 104 GLY A O 1
ATOM 795 N N . ALA A 1 105 ? -15.055 22.812 -3.17 1 87.38 105 ALA A N 1
ATOM 796 C CA . ALA A 1 105 ? -15.141 21.453 -2.635 1 87.38 105 ALA A CA 1
ATOM 797 C C . ALA A 1 105 ? -14.359 21.328 -1.326 1 87.38 105 ALA A C 1
ATOM 799 O O . ALA A 1 105 ? -13.945 20.234 -0.947 1 87.38 105 ALA A O 1
ATOM 800 N N . GLU A 1 106 ? -14.188 22.406 -0.628 1 88.12 106 GLU A N 1
ATOM 801 C CA . GLU A 1 106 ? -13.406 22.406 0.601 1 88.12 106 GLU A CA 1
ATOM 802 C C . GLU A 1 106 ? -14.008 21.469 1.641 1 88.12 106 GLU A C 1
ATOM 804 O O . GLU A 1 106 ? -13.273 20.828 2.396 1 88.12 106 GLU A O 1
ATOM 809 N N . LYS A 1 107 ? -15.297 21.344 1.607 1 87.06 107 LYS A N 1
ATOM 810 C CA . LYS A 1 107 ? -15.984 20.516 2.59 1 87.06 107 LYS A CA 1
ATOM 811 C C . LYS A 1 107 ? -15.688 19.031 2.373 1 87.06 107 LYS A C 1
ATOM 813 O O . LYS A 1 107 ? -15.797 18.234 3.301 1 87.06 107 LYS A O 1
ATOM 818 N N . THR A 1 108 ? -15.297 18.688 1.167 1 88.25 108 THR A N 1
ATOM 819 C CA . THR A 1 108 ? -15 17.297 0.868 1 88.25 108 THR A CA 1
ATOM 820 C C . THR A 1 108 ? -13.703 16.859 1.551 1 88.25 108 THR A C 1
ATOM 822 O O . THR A 1 108 ? -13.461 15.664 1.726 1 88.25 108 THR A O 1
ATOM 825 N N . LEU A 1 109 ? -12.875 17.828 1.963 1 92.06 109 LEU A N 1
ATOM 826 C CA . LEU A 1 109 ? -11.609 17.516 2.605 1 92.06 109 LEU A CA 1
ATOM 827 C C . LEU A 1 109 ? -11.766 17.469 4.121 1 92.06 109 LEU A C 1
ATOM 829 O O . LEU A 1 109 ? -10.906 16.906 4.82 1 92.06 109 LEU A O 1
ATOM 833 N N . ALA A 1 110 ? -12.883 17.953 4.672 1 89.31 110 ALA A N 1
ATOM 834 C CA . ALA A 1 110 ? -13.109 18.141 6.105 1 89.31 110 ALA A CA 1
ATOM 835 C C . ALA A 1 110 ? -13.062 16.812 6.848 1 89.31 110 ALA A C 1
ATOM 837 O O . ALA A 1 110 ? -12.57 16.75 7.977 1 89.31 110 ALA A O 1
ATOM 838 N N . PRO A 1 111 ? -13.523 15.742 6.227 1 88.81 111 PRO A N 1
ATOM 839 C CA . PRO A 1 111 ? -13.484 14.477 6.961 1 88.81 111 PRO A CA 1
ATOM 840 C C . PRO A 1 111 ? -12.062 13.945 7.141 1 88.81 111 PRO A C 1
ATOM 842 O O . PRO A 1 111 ? -11.836 13.023 7.934 1 88.81 111 PRO A O 1
ATOM 845 N N . TYR A 1 112 ? -11.125 14.477 6.461 1 93.75 112 TYR A N 1
ATOM 846 C CA . TYR A 1 112 ? -9.797 13.875 6.457 1 93.75 112 TYR A CA 1
ATOM 847 C C . TYR A 1 112 ? -8.812 14.711 7.281 1 93.75 112 TYR A C 1
ATOM 849 O O . TYR A 1 112 ? -7.988 14.156 8.016 1 93.75 112 TYR A O 1
ATOM 857 N N . VAL A 1 113 ? -8.836 15.953 7.074 1 93.12 113 VAL A N 1
ATOM 858 C CA . VAL A 1 113 ? -7.812 16.828 7.637 1 93.12 113 VAL A CA 1
ATOM 859 C C . VAL A 1 113 ? -8.438 18.172 8.031 1 93.12 113 VAL A C 1
ATOM 861 O O . VAL A 1 113 ? -9.547 18.5 7.598 1 93.12 113 VAL A O 1
ATOM 864 N N . ARG A 1 114 ? -7.672 18.875 8.852 1 88.69 114 ARG A N 1
ATOM 865 C CA . ARG A 1 114 ? -8.047 20.266 9.094 1 88.69 114 ARG A CA 1
ATOM 866 C C . ARG A 1 114 ? -7.941 21.094 7.809 1 88.69 114 ARG A C 1
ATOM 868 O O . ARG A 1 114 ? -6.848 21.297 7.285 1 88.69 114 ARG A O 1
ATOM 875 N N . ALA A 1 115 ? -9.023 21.516 7.27 1 81.31 115 ALA A N 1
ATOM 876 C CA . ALA A 1 115 ? -9.07 22.062 5.918 1 81.31 115 ALA A CA 1
ATOM 877 C C . ALA A 1 115 ? -8.977 23.594 5.945 1 81.31 115 ALA A C 1
ATOM 879 O O . ALA A 1 115 ? -8.906 24.234 4.898 1 81.31 115 ALA A O 1
ATOM 880 N N . GLU A 1 116 ? -8.836 24.172 7.043 1 81.94 116 GLU A N 1
ATOM 881 C CA . GLU A 1 116 ? -8.789 25.625 7.109 1 81.94 116 GLU A CA 1
ATOM 882 C C . GLU A 1 116 ? -7.512 26.172 6.473 1 81.94 116 GLU A C 1
ATOM 884 O O . GLU A 1 116 ? -6.414 25.688 6.762 1 81.94 116 GLU A O 1
ATOM 889 N N . GLY A 1 117 ? -7.684 27.078 5.59 1 78.12 117 GLY A N 1
ATOM 890 C CA . GLY A 1 117 ? -6.539 27.766 5.016 1 78.12 117 GLY A CA 1
ATOM 891 C C . GLY A 1 117 ? -5.98 27.062 3.787 1 78.12 117 GLY A C 1
ATOM 892 O O . GLY A 1 117 ? -5.027 27.547 3.174 1 78.12 117 GLY A O 1
ATOM 893 N N . ILE A 1 118 ? -6.594 25.922 3.443 1 83.19 118 ILE A N 1
ATOM 894 C CA . ILE A 1 118 ? -6.117 25.219 2.254 1 83.19 118 ILE A CA 1
ATOM 895 C C . ILE A 1 118 ? -6.633 25.922 1.002 1 83.19 118 ILE A C 1
ATOM 897 O O . ILE A 1 118 ? -7.828 26.219 0.896 1 83.19 118 ILE A O 1
ATOM 901 N N . ARG A 1 119 ? -5.734 26.266 0.169 1 85.12 119 ARG A N 1
ATOM 902 C CA . ARG A 1 119 ? -6.113 26.844 -1.118 1 85.12 119 ARG A CA 1
ATOM 903 C C . ARG A 1 119 ? -6.277 25.75 -2.176 1 85.12 119 ARG A C 1
ATOM 905 O O . ARG A 1 119 ? -5.363 24.953 -2.402 1 85.12 119 ARG A O 1
ATOM 912 N N . LEU A 1 120 ? -7.438 25.75 -2.738 1 91.5 120 LEU A N 1
ATOM 913 C CA . LEU A 1 120 ? -7.723 24.781 -3.789 1 91.5 120 LEU A CA 1
ATOM 914 C C . LEU A 1 120 ? -7.691 25.438 -5.164 1 91.5 120 LEU A C 1
ATOM 916 O O . LEU A 1 120 ? -7.949 26.641 -5.285 1 91.5 120 LEU A O 1
ATOM 920 N N . PRO A 1 121 ? -7.332 24.734 -6.152 1 93.94 121 PRO A N 1
ATOM 921 C CA . PRO A 1 121 ? -7.32 25.297 -7.508 1 93.94 121 PRO A CA 1
ATOM 922 C C . PRO A 1 121 ? -8.727 25.594 -8.031 1 93.94 121 PRO A C 1
ATOM 924 O O . PRO A 1 121 ? -9.711 25.141 -7.457 1 93.94 121 PRO A O 1
ATOM 927 N N . SER A 1 122 ? -8.773 26.391 -9.086 1 93.06 122 SER A N 1
ATOM 928 C CA . SER A 1 122 ? -10.047 26.812 -9.656 1 93.06 122 SER A CA 1
ATOM 929 C C . SER A 1 122 ? -10.742 25.641 -10.359 1 93.06 122 SER A C 1
ATOM 931 O O . SER A 1 122 ? -11.969 25.625 -10.469 1 93.06 122 SER A O 1
ATOM 933 N N . GLU A 1 123 ? -9.93 24.75 -10.859 1 92.19 123 GLU A N 1
ATOM 934 C CA . GLU A 1 123 ? -10.414 23.531 -11.492 1 92.19 123 GLU A CA 1
ATOM 935 C C . GLU A 1 123 ? -9.625 22.312 -11.023 1 92.19 123 GLU A C 1
ATOM 937 O O . GLU A 1 123 ? -8.516 22.438 -10.508 1 92.19 123 GLU A O 1
ATOM 942 N N . ALA A 1 124 ? -10.297 21.219 -11.211 1 91.44 124 ALA A N 1
ATOM 943 C CA . ALA A 1 124 ? -9.562 20 -10.891 1 91.44 124 ALA A CA 1
ATOM 944 C C . ALA A 1 124 ? -8.328 19.844 -11.773 1 91.44 124 ALA A C 1
ATOM 946 O O . ALA A 1 124 ? -8.422 19.906 -13 1 91.44 124 ALA A O 1
ATOM 947 N N . LEU A 1 125 ? -7.215 19.656 -11.133 1 94.62 125 LEU A N 1
ATOM 948 C CA . LEU A 1 125 ? -5.961 19.672 -11.875 1 94.62 125 LEU A CA 1
ATOM 949 C C . LEU A 1 125 ? -5.527 18.25 -12.242 1 94.62 125 LEU A C 1
ATOM 951 O O . LEU A 1 125 ? -4.793 18.047 -13.219 1 94.62 125 LEU A O 1
ATOM 955 N N . PHE A 1 126 ? -6.008 17.266 -11.461 1 95.75 126 PHE A N 1
ATOM 956 C CA . PHE A 1 126 ? -5.59 15.891 -11.695 1 95.75 126 PHE A CA 1
ATOM 957 C C . PHE A 1 126 ? -6.793 14.953 -11.703 1 95.75 126 PHE A C 1
ATOM 959 O O . PHE A 1 126 ? -7.832 15.266 -11.117 1 95.75 126 PHE A O 1
ATOM 966 N N . VAL A 1 127 ? -6.641 13.961 -12.469 1 93.25 127 VAL A N 1
ATOM 967 C CA . VAL A 1 127 ? -7.465 12.766 -12.336 1 93.25 127 VAL A CA 1
ATOM 968 C C . VAL A 1 127 ? -6.652 11.648 -11.68 1 93.25 127 VAL A C 1
ATOM 970 O O . VAL A 1 127 ? -5.551 11.32 -12.141 1 93.25 127 VAL A O 1
ATOM 973 N N . ALA A 1 128 ? -7.184 11.211 -10.617 1 94.12 128 ALA A N 1
ATOM 974 C CA . ALA A 1 128 ? -6.461 10.203 -9.852 1 94.12 128 ALA A CA 1
ATOM 975 C C . ALA A 1 128 ? -7.312 8.945 -9.672 1 94.12 128 ALA A C 1
ATOM 977 O O . ALA A 1 128 ? -8.523 9.031 -9.453 1 94.12 128 ALA A O 1
ATOM 978 N N . SER A 1 129 ? -6.652 7.789 -9.844 1 89.31 129 SER A N 1
ATOM 979 C CA . SER A 1 129 ? -7.316 6.504 -9.648 1 89.31 129 SER A CA 1
ATOM 980 C C . SER A 1 129 ? -6.348 5.457 -9.109 1 89.31 129 SER A C 1
ATO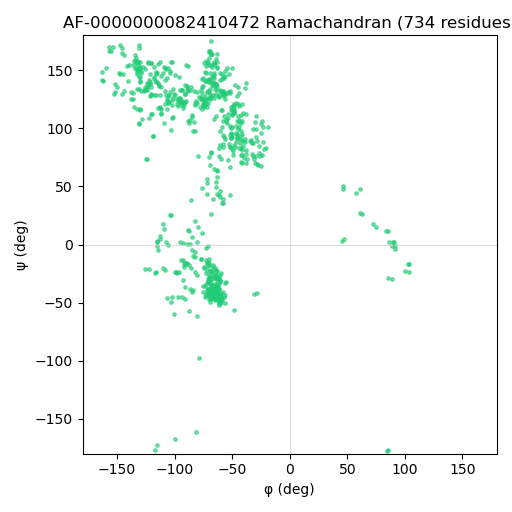M 982 O O . SER A 1 129 ? -5.156 5.723 -8.961 1 89.31 129 SER A O 1
ATOM 984 N N . ASP A 1 130 ? -6.871 4.316 -8.734 1 89.25 130 ASP A N 1
ATOM 985 C CA . ASP A 1 130 ? -6.102 3.137 -8.359 1 89.25 130 ASP A CA 1
ATOM 986 C C . ASP A 1 130 ? -5.148 3.445 -7.207 1 89.25 130 ASP A C 1
ATOM 988 O O . ASP A 1 130 ? -3.951 3.162 -7.293 1 89.25 130 ASP A O 1
ATOM 992 N N . ALA A 1 131 ? -5.668 4.156 -6.207 1 94.25 131 ALA A N 1
ATOM 993 C CA . ALA A 1 131 ? -4.871 4.414 -5.008 1 94.25 131 ALA A CA 1
ATOM 994 C C . ALA A 1 131 ? -4.566 3.117 -4.262 1 94.25 131 ALA A C 1
ATOM 996 O O . ALA A 1 131 ? -5.453 2.283 -4.066 1 94.25 131 ALA A O 1
ATOM 997 N N . ARG A 1 132 ? -3.266 2.975 -3.861 1 92.75 132 ARG A N 1
ATOM 998 C CA . ARG A 1 132 ? -2.795 1.812 -3.113 1 92.75 132 ARG A CA 1
ATOM 999 C C . ARG A 1 132 ? -1.785 2.221 -2.045 1 92.75 132 ARG A C 1
ATOM 1001 O O . ARG A 1 132 ? -1.121 3.25 -2.174 1 92.75 132 ARG A O 1
ATOM 1008 N N . VAL A 1 133 ? -1.762 1.373 -1.023 1 93.56 133 VAL A N 1
ATOM 1009 C CA . VAL A 1 133 ? -0.768 1.615 0.017 1 93.56 133 VAL A CA 1
ATOM 1010 C C . VAL A 1 133 ? 0.588 1.071 -0.427 1 93.56 133 VAL A C 1
ATOM 1012 O O . VAL A 1 133 ? 0.714 -0.112 -0.749 1 93.56 133 VAL A O 1
ATOM 1015 N N . ALA A 1 134 ? 1.511 1.965 -0.463 1 92.62 134 ALA A N 1
ATOM 1016 C CA . ALA A 1 134 ? 2.865 1.566 -0.837 1 92.62 134 ALA A CA 1
ATOM 1017 C C . ALA A 1 134 ? 3.684 1.185 0.393 1 92.62 134 ALA A C 1
ATOM 1019 O O . ALA A 1 134 ? 4.535 0.293 0.328 1 92.62 134 ALA A O 1
ATOM 1020 N N . SER A 1 135 ? 3.51 1.852 1.482 1 90.62 135 SER A N 1
ATOM 1021 C CA . SER A 1 135 ? 4.191 1.555 2.738 1 90.62 135 SER A CA 1
ATOM 1022 C C . SER A 1 135 ? 3.449 2.158 3.926 1 90.62 135 SER A C 1
ATOM 1024 O O . SER A 1 135 ? 2.707 3.131 3.773 1 90.62 135 SER A O 1
ATOM 1026 N N . VAL A 1 136 ? 3.611 1.511 5.07 1 91.69 136 VAL A N 1
ATOM 1027 C CA . VAL A 1 136 ? 3.072 2.014 6.328 1 91.69 136 VAL A CA 1
ATOM 1028 C C . VAL A 1 136 ? 4.117 1.864 7.434 1 91.69 136 VAL A C 1
ATOM 1030 O O . VAL A 1 136 ? 4.746 0.812 7.562 1 91.69 136 VAL A O 1
ATOM 1033 N N . GLU A 1 137 ? 4.406 2.967 8.07 1 88.44 137 GLU A N 1
ATOM 1034 C CA . GLU A 1 137 ? 5.27 2.969 9.242 1 88.44 137 GLU A CA 1
ATOM 1035 C C . GLU A 1 137 ? 4.523 3.459 10.484 1 88.44 137 GLU A C 1
ATOM 1037 O O . GLU A 1 137 ? 3.82 4.469 10.43 1 88.44 137 GLU A O 1
ATOM 1042 N N . ILE A 1 138 ? 4.602 2.674 11.539 1 86.56 138 ILE A N 1
ATOM 1043 C CA . ILE A 1 138 ? 3.93 3.051 12.773 1 86.56 138 ILE A CA 1
ATOM 1044 C C . ILE A 1 138 ? 4.914 3.764 13.695 1 86.56 138 ILE A C 1
ATOM 1046 O O . ILE A 1 138 ? 6.051 3.32 13.867 1 86.56 138 ILE A O 1
ATOM 1050 N N . GLN A 1 139 ? 4.543 4.918 14.062 1 77.06 139 GLN A N 1
ATOM 1051 C CA . GLN A 1 139 ? 5.273 5.629 15.102 1 77.06 139 GLN A CA 1
ATOM 1052 C C . GLN A 1 139 ? 4.457 5.699 16.391 1 77.06 139 GLN A C 1
ATOM 1054 O O . GLN A 1 139 ? 3.328 6.191 16.391 1 77.06 139 GLN A O 1
ATOM 1059 N N . PRO A 1 140 ? 4.844 4.863 17.391 1 63.44 140 PRO A N 1
ATOM 1060 C CA . PRO A 1 140 ? 4.078 5 18.625 1 63.44 140 PRO A CA 1
ATOM 1061 C C . PRO A 1 140 ? 3.973 6.449 19.094 1 63.44 140 PRO A C 1
ATOM 1063 O O . PRO A 1 140 ? 4.934 7.211 18.984 1 63.44 140 PRO A O 1
ATOM 1066 N N . ALA A 1 141 ? 2.721 6.98 19.125 1 60 141 ALA A N 1
ATOM 1067 C CA . ALA A 1 141 ? 2.539 8.312 19.688 1 60 141 ALA A CA 1
ATOM 1068 C C . ALA A 1 141 ? 2.912 8.336 21.172 1 60 141 ALA A C 1
ATOM 1070 O O . ALA A 1 141 ? 2.783 7.324 21.859 1 60 141 ALA A O 1
ATOM 1071 N N . PRO A 1 142 ? 3.641 9.398 21.547 1 53.53 142 PRO A N 1
ATOM 1072 C CA . PRO A 1 142 ? 3.959 9.453 22.969 1 53.53 142 PRO A CA 1
ATOM 1073 C C . PRO A 1 142 ? 2.756 9.141 23.859 1 53.53 142 PRO A C 1
ATOM 1075 O O . PRO A 1 142 ? 1.627 9.508 23.531 1 53.53 142 PRO A O 1
ATOM 1078 N N . THR A 1 143 ? 2.754 8.062 24.5 1 47.81 143 THR A N 1
ATOM 1079 C CA . THR A 1 143 ? 1.751 7.699 25.484 1 47.81 143 THR A CA 1
ATOM 1080 C C . THR A 1 143 ? 1.388 8.906 26.359 1 47.81 143 THR A C 1
ATOM 1082 O O . THR A 1 143 ? 2.266 9.539 26.938 1 47.81 143 THR A O 1
ATOM 1085 N N . SER A 1 144 ? 0.472 9.766 25.938 1 44.22 144 SER A N 1
ATOM 1086 C CA . SER A 1 144 ? 0.095 10.703 26.984 1 44.22 144 SER A CA 1
ATOM 1087 C C . SER A 1 144 ? -0.287 9.977 28.266 1 44.22 144 SER A C 1
ATOM 1089 O O . SER A 1 144 ? -0.902 8.906 28.219 1 44.22 144 SER A O 1
ATOM 1091 N N . PRO A 1 145 ? 0.268 10.438 29.344 1 39.56 145 PRO A N 1
ATOM 1092 C CA . PRO A 1 145 ? -0.143 9.852 30.609 1 39.56 145 PRO A CA 1
ATOM 1093 C C . PRO A 1 145 ? -1.655 9.656 30.719 1 39.56 145 PRO A C 1
ATOM 1095 O O . PRO A 1 145 ? -2.418 10.406 30.094 1 39.56 145 PRO A O 1
ATOM 1098 N N . VAL A 1 146 ? -2.07 8.484 31.109 1 41.22 146 VAL A N 1
ATOM 1099 C CA . VAL A 1 146 ? -3.393 7.98 31.453 1 41.22 146 VAL A CA 1
ATOM 1100 C C . VAL A 1 146 ? -4.141 9.023 32.281 1 41.22 146 VAL A C 1
ATOM 1102 O O . VAL A 1 146 ? -3.701 9.398 33.375 1 41.22 146 VAL A O 1
ATOM 1105 N N . ALA A 1 147 ? -4.754 10.039 31.688 1 38.81 147 ALA A N 1
ATOM 1106 C CA . ALA A 1 147 ? -5.66 10.68 32.625 1 38.81 147 ALA A CA 1
ATOM 1107 C C . ALA A 1 147 ? -6.535 9.656 33.344 1 38.81 147 ALA A C 1
ATOM 1109 O O . ALA A 1 147 ? -6.848 8.602 32.781 1 38.81 147 ALA A O 1
ATOM 1110 N N . THR A 1 148 ? -6.379 9.555 34.656 1 35.16 148 THR A N 1
ATOM 1111 C CA . THR A 1 148 ? -7.258 8.773 35.531 1 35.16 148 THR A CA 1
ATOM 1112 C C . THR A 1 148 ? -8.719 9.062 35.219 1 35.16 148 THR A C 1
ATOM 1114 O O . THR A 1 148 ? -9.141 10.227 35.219 1 35.16 148 THR A O 1
ATOM 1117 N N . SER A 1 149 ? -9.383 8.289 34.438 1 35.84 149 SER A N 1
ATOM 1118 C CA . SER A 1 149 ? -10.828 8.461 34.469 1 35.84 149 SER A CA 1
ATOM 1119 C C . SER A 1 149 ? -11.312 8.719 35.906 1 35.84 149 SER A C 1
ATOM 1121 O O . SER A 1 149 ? -10.609 8.406 36.844 1 35.84 149 SER A O 1
ATOM 1123 N N . GLY A 1 150 ? -12.188 9.695 36.031 1 34.97 150 GLY A N 1
ATOM 1124 C CA . GLY A 1 150 ? -12.789 9.75 37.344 1 34.97 150 GLY A CA 1
ATOM 1125 C C . GLY A 1 150 ? -12.852 8.398 38.031 1 34.97 150 GLY A C 1
ATOM 1126 O O . GLY A 1 150 ? -13.164 8.312 39.219 1 34.97 150 GLY A O 1
ATOM 1127 N N . THR A 1 151 ? -13.18 7.395 37.312 1 40.78 151 THR A N 1
ATOM 1128 C CA . THR A 1 151 ? -13.289 6.152 38.094 1 40.78 151 THR A CA 1
ATOM 1129 C C . THR A 1 151 ? -11.906 5.531 38.281 1 40.78 151 THR A C 1
ATOM 1131 O O . THR A 1 151 ? -11.789 4.465 38.906 1 40.78 151 THR A O 1
ATOM 1134 N N . GLY A 1 152 ? -10.734 6.199 38.156 1 35.94 152 GLY A N 1
ATOM 1135 C CA . GLY A 1 152 ? -9.375 5.789 38.5 1 35.94 152 GLY A CA 1
ATOM 1136 C C . GLY A 1 152 ? -8.719 4.988 37.375 1 35.94 152 GLY A C 1
ATOM 1137 O O . GLY A 1 152 ? -7.57 4.566 37.5 1 35.94 152 GLY A O 1
ATOM 1138 N N . ALA A 1 153 ? -9.547 4.316 36.625 1 39.28 153 ALA A N 1
ATOM 1139 C CA . ALA A 1 153 ? -8.836 3.42 35.719 1 39.28 153 ALA A CA 1
ATOM 1140 C C . ALA A 1 153 ? -8.156 4.199 34.594 1 39.28 153 ALA A C 1
ATOM 1142 O O . ALA A 1 153 ? -8.727 5.16 34.062 1 39.28 153 ALA A O 1
ATOM 1143 N N . PRO A 1 154 ? -6.887 4.098 34.469 1 40.78 154 PRO A N 1
ATOM 1144 C CA . PRO A 1 154 ? -6.133 4.754 33.406 1 40.78 154 PRO A CA 1
ATOM 1145 C C . PRO A 1 154 ? -6.723 4.484 32.031 1 40.78 154 PRO A C 1
ATOM 1147 O O . PRO A 1 154 ? -6.988 3.332 31.672 1 40.78 154 PRO A O 1
ATOM 1150 N N . VAL A 1 155 ? -7.609 5.262 31.484 1 41.53 155 VAL A N 1
ATOM 1151 C CA . VAL A 1 155 ? -7.969 5.094 30.078 1 41.53 155 VAL A CA 1
ATOM 1152 C C . VAL A 1 155 ? -6.793 5.496 29.188 1 41.53 155 VAL A C 1
ATOM 1154 O O . VAL A 1 155 ? -6.32 6.637 29.25 1 41.53 155 VAL A O 1
ATOM 1157 N N . SER A 1 156 ? -5.797 4.684 28.984 1 45.22 156 SER A N 1
ATOM 1158 C CA . SER A 1 156 ? -4.68 4.898 28.062 1 45.22 156 SER A CA 1
ATOM 1159 C C . SER A 1 156 ? -5.172 5.102 26.625 1 45.22 156 SER A C 1
ATOM 1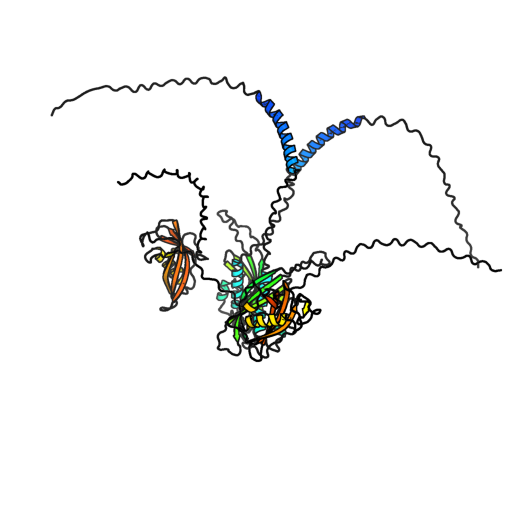161 O O . SER A 1 156 ? -5.887 4.258 26.094 1 45.22 156 SER A O 1
ATOM 1163 N N . TYR A 1 157 ? -5.555 6.34 26.312 1 48.84 157 TYR A N 1
ATOM 1164 C CA . TYR A 1 157 ? -5.781 6.547 24.891 1 48.84 157 TYR A CA 1
ATOM 1165 C C . TYR A 1 157 ? -4.531 6.227 24.094 1 48.84 157 TYR A C 1
ATOM 1167 O O . TYR A 1 157 ? -3.461 6.789 24.328 1 48.84 157 TYR A O 1
ATOM 1175 N N 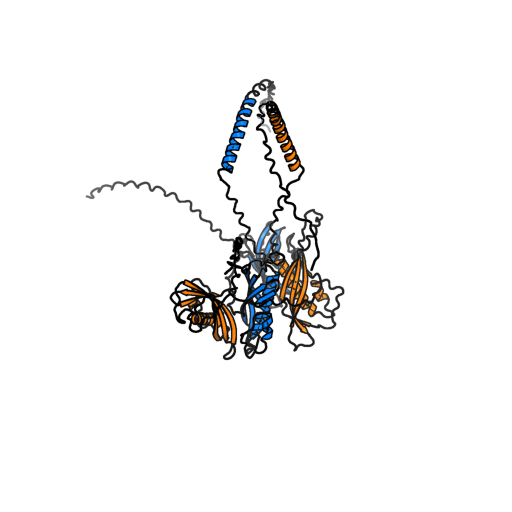. THR A 1 158 ? -4.332 5.004 23.719 1 56.72 158 THR A N 1
ATOM 1176 C CA . THR A 1 158 ? -3.186 4.605 22.906 1 56.72 158 THR A CA 1
ATOM 1177 C C . THR A 1 158 ? -3.293 5.172 21.5 1 56.72 158 THR A C 1
ATOM 1179 O O . THR A 1 158 ? -4.199 4.805 20.75 1 56.72 158 THR A O 1
ATOM 1182 N N . SER A 1 159 ? -2.941 6.539 21.297 1 73.5 159 SER A N 1
ATOM 1183 C CA . SER A 1 159 ? -2.869 7.141 19.969 1 73.5 159 SER A CA 1
ATOM 1184 C C . SER A 1 159 ? -1.634 6.664 19.203 1 73.5 159 SER A C 1
ATOM 1186 O O . SER A 1 159 ? -0.574 6.461 19.797 1 73.5 159 SER A O 1
ATOM 1188 N N . SER A 1 160 ? -1.897 6.195 18.031 1 82.81 160 SER A N 1
ATOM 1189 C CA . SER A 1 160 ? -0.801 5.789 17.156 1 82.81 160 SER A CA 1
ATOM 1190 C C . SER A 1 160 ? -0.754 6.648 15.898 1 82.81 160 SER A C 1
ATOM 1192 O O . SER A 1 160 ? -1.794 7.066 15.383 1 82.81 160 SER A O 1
ATOM 1194 N N . VAL A 1 161 ? 0.416 6.969 15.531 1 88.56 161 VAL A N 1
ATOM 1195 C CA . VAL A 1 161 ? 0.607 7.676 14.273 1 88.56 161 VAL A CA 1
ATOM 1196 C C . VAL A 1 161 ? 1.106 6.703 13.203 1 88.56 161 VAL A C 1
ATOM 1198 O O . VAL A 1 161 ? 2.088 5.988 13.422 1 88.56 161 VAL A O 1
ATOM 1201 N N . TYR A 1 162 ? 0.371 6.68 12.172 1 91.69 162 TYR A N 1
ATOM 1202 C CA . TYR A 1 162 ? 0.742 5.871 11.016 1 91.69 162 TYR A CA 1
ATOM 1203 C C . TYR A 1 162 ? 1.229 6.75 9.875 1 91.69 162 TYR A C 1
ATOM 1205 O O . TYR A 1 162 ? 0.495 7.613 9.391 1 91.69 162 TYR A O 1
ATOM 1213 N N . SER A 1 163 ? 2.473 6.617 9.484 1 93.81 163 SER A N 1
ATOM 1214 C CA . SER A 1 163 ? 2.961 7.234 8.25 1 93.81 163 SER A CA 1
ATOM 1215 C C . SER A 1 163 ? 2.645 6.371 7.039 1 93.81 163 SER A C 1
ATOM 1217 O O . SER A 1 163 ? 3.287 5.34 6.82 1 93.81 163 SER A O 1
ATOM 1219 N N . VAL A 1 164 ? 1.685 6.777 6.277 1 95.88 164 VAL A N 1
ATOM 1220 C CA . VAL A 1 164 ? 1.211 5.988 5.145 1 95.88 164 VAL A CA 1
ATOM 1221 C C . VAL A 1 164 ? 1.692 6.617 3.838 1 95.88 164 VAL A C 1
ATOM 1223 O O . VAL A 1 164 ? 1.485 7.812 3.604 1 95.88 164 VAL A O 1
ATOM 1226 N N . VAL A 1 165 ? 2.42 5.902 3.02 1 96.38 165 VAL A N 1
ATOM 1227 C CA . VAL A 1 165 ? 2.705 6.34 1.656 1 96.38 165 VAL A CA 1
ATOM 1228 C C . VAL A 1 165 ? 1.723 5.688 0.688 1 96.38 165 VAL A C 1
ATOM 1230 O O . VAL A 1 165 ? 1.62 4.457 0.633 1 96.38 165 VAL A O 1
ATOM 1233 N N . VAL A 1 166 ? 0.999 6.508 0.033 1 97.5 166 VAL A N 1
ATOM 1234 C CA . VAL A 1 166 ? -0.014 6.07 -0.921 1 97.5 166 VAL A CA 1
ATOM 1235 C C . VAL A 1 166 ? 0.494 6.277 -2.346 1 97.5 166 VAL A C 1
ATOM 1237 O O . VAL A 1 166 ? 1.028 7.34 -2.674 1 97.5 166 VAL A O 1
ATOM 1240 N N . SER A 1 167 ? 0.392 5.289 -3.199 1 97.25 167 SER A N 1
ATOM 1241 C CA . SER A 1 167 ? 0.601 5.434 -4.637 1 97.25 167 SER A CA 1
ATOM 1242 C C . SER A 1 167 ? -0.726 5.535 -5.383 1 97.25 167 SER A C 1
ATOM 1244 O O . SER A 1 167 ? -1.728 4.953 -4.957 1 97.25 167 SER A O 1
ATOM 1246 N N . ALA A 1 168 ? -0.737 6.293 -6.43 1 96.62 168 ALA A N 1
ATOM 1247 C CA . ALA A 1 168 ? -1.928 6.461 -7.258 1 96.62 168 ALA A CA 1
ATOM 1248 C C . ALA A 1 168 ? -1.552 6.699 -8.719 1 96.62 168 ALA A C 1
ATOM 1250 O O . ALA A 1 168 ? -0.449 7.164 -9.016 1 96.62 168 ALA A O 1
ATOM 1251 N N . SER A 1 169 ? -2.441 6.195 -9.594 1 95.62 169 SER A N 1
ATOM 1252 C CA . SER A 1 169 ? -2.334 6.566 -11 1 95.62 169 SER A CA 1
ATOM 1253 C C . SER A 1 169 ? -2.855 7.98 -11.242 1 95.62 169 SER A C 1
ATOM 1255 O O . SER A 1 169 ? -4.035 8.258 -11.016 1 95.62 169 SER A O 1
ATOM 1257 N N . VAL A 1 170 ? -1.973 8.875 -11.68 1 96.12 170 VAL A N 1
ATOM 1258 C CA . VAL A 1 170 ? -2.309 10.289 -11.742 1 96.12 170 VAL A CA 1
ATOM 1259 C C . VAL A 1 170 ? -2.049 10.82 -13.148 1 96.12 170 VAL A C 1
ATOM 1261 O O . VAL A 1 170 ? -1.013 10.523 -13.75 1 96.12 170 VAL A O 1
ATOM 1264 N N . ARG A 1 171 ? -2.98 11.539 -13.68 1 95.25 171 ARG A N 1
ATOM 1265 C CA . ARG A 1 171 ? -2.824 12.281 -14.93 1 95.25 171 ARG A CA 1
ATOM 1266 C C . ARG A 1 171 ? -3.367 13.695 -14.805 1 95.25 171 ARG A C 1
ATOM 1268 O O . ARG A 1 171 ? -4.25 13.961 -13.984 1 95.25 171 ARG A O 1
ATOM 1275 N N . GLN A 1 172 ? -2.797 14.57 -15.578 1 93.25 172 GLN A N 1
ATOM 1276 C CA . GLN A 1 172 ? -3.334 15.93 -15.594 1 93.25 172 GLN A CA 1
ATOM 1277 C C . GLN A 1 172 ? -4.703 15.969 -16.266 1 93.25 172 GLN A C 1
ATOM 1279 O O . GLN A 1 172 ? -4.898 15.375 -17.328 1 93.25 172 GLN A O 1
ATOM 1284 N N . ALA A 1 173 ? -5.578 16.594 -15.617 1 92.69 173 ALA A N 1
ATOM 1285 C CA . ALA A 1 173 ? -6.945 16.672 -16.125 1 92.69 173 ALA A CA 1
ATOM 1286 C C . ALA A 1 173 ? -6.992 17.359 -17.484 1 92.69 173 ALA A C 1
ATOM 1288 O O . ALA A 1 173 ? -7.836 17.031 -18.328 1 92.69 173 ALA A O 1
ATOM 1289 N N . SER A 1 174 ? -6.094 18.281 -17.766 1 90.88 174 SER A N 1
ATOM 1290 C CA . SER A 1 174 ? -6.059 19.031 -19.016 1 90.88 174 SER A CA 1
ATOM 1291 C C . SER A 1 174 ? -5.496 18.188 -20.141 1 90.88 174 SER A C 1
ATOM 1293 O O . SER A 1 174 ? -5.602 18.547 -21.312 1 90.88 174 SER A O 1
ATOM 1295 N N . GLU A 1 175 ? -4.898 17.047 -19.812 1 90.38 175 GLU A N 1
ATOM 1296 C CA . GLU A 1 175 ? -4.305 16.156 -20.812 1 90.38 175 GLU A CA 1
ATOM 1297 C C . GLU A 1 175 ? -4.883 14.75 -20.719 1 90.38 175 GLU A C 1
ATOM 1299 O O . GLU A 1 175 ? -4.16 13.797 -20.422 1 90.38 175 GLU A O 1
ATOM 1304 N N . PRO A 1 176 ? -6.059 14.578 -21.141 1 89.19 176 PRO A N 1
ATOM 1305 C CA . PRO A 1 176 ? -6.746 13.297 -20.953 1 89.19 176 PRO A CA 1
ATOM 1306 C C . PRO A 1 176 ? -6.16 12.18 -21.812 1 89.19 176 PRO A C 1
ATOM 1308 O O . PRO A 1 176 ? -6.375 11 -21.531 1 89.19 176 PRO A O 1
ATOM 1311 N N . SER A 1 177 ? -5.422 12.508 -22.797 1 91.75 177 SER A N 1
ATOM 1312 C CA . SER A 1 177 ? -4.879 11.492 -23.688 1 91.75 177 SER A CA 1
ATOM 1313 C C . SER A 1 177 ? -3.529 10.984 -23.188 1 91.75 177 SER A C 1
ATOM 1315 O O . SER A 1 177 ? -3.041 9.953 -23.656 1 91.75 177 SER A O 1
ATOM 1317 N N . GLU A 1 178 ? -3.006 11.781 -22.297 1 89.94 178 GLU A N 1
ATOM 1318 C CA . GLU A 1 178 ? -1.713 11.352 -21.781 1 89.94 178 GLU A CA 1
ATOM 1319 C C . GLU A 1 178 ? -1.869 10.203 -20.781 1 89.94 178 GLU A C 1
ATOM 1321 O O . GLU A 1 178 ? -2.84 10.164 -20.031 1 89.94 178 GLU A O 1
ATOM 1326 N N . ALA A 1 179 ? -0.925 9.281 -20.844 1 91.5 179 ALA A N 1
ATOM 1327 C CA . ALA A 1 179 ? -0.954 8.141 -19.922 1 91.5 179 ALA A CA 1
ATOM 1328 C C . ALA A 1 179 ? -0.783 8.602 -18.484 1 91.5 179 ALA A C 1
ATOM 1330 O O . ALA A 1 179 ? 0.019 9.5 -18.203 1 91.5 179 ALA A O 1
ATOM 1331 N N . ALA A 1 180 ? -1.563 8.008 -17.656 1 93 180 ALA A N 1
ATOM 1332 C CA . ALA A 1 180 ? -1.414 8.289 -16.234 1 93 180 ALA A CA 1
ATOM 1333 C C . ALA A 1 180 ? -0.074 7.781 -15.711 1 93 180 ALA A C 1
ATOM 1335 O O . ALA A 1 180 ? 0.471 6.805 -16.234 1 93 180 ALA A O 1
ATOM 1336 N N . GLN A 1 181 ? 0.483 8.477 -14.773 1 94.31 181 GLN A N 1
ATOM 1337 C CA . GLN A 1 181 ? 1.723 8.062 -14.117 1 94.31 181 GLN A CA 1
ATOM 1338 C C . GLN A 1 181 ? 1.472 7.648 -12.672 1 94.31 181 GLN A C 1
ATOM 1340 O O . GLN A 1 181 ? 0.584 8.188 -12.008 1 94.31 181 GLN A O 1
ATOM 1345 N N . ARG A 1 182 ? 2.289 6.688 -12.289 1 95.75 182 ARG A N 1
ATOM 1346 C CA . ARG A 1 182 ? 2.223 6.312 -10.883 1 95.75 182 ARG A CA 1
ATOM 1347 C C . ARG A 1 182 ? 2.955 7.328 -10.016 1 95.75 182 ARG A C 1
ATOM 1349 O O . ARG A 1 182 ? 4.141 7.594 -10.219 1 95.75 182 ARG A O 1
ATOM 1356 N N . ARG A 1 183 ? 2.203 7.961 -9.109 1 97.5 183 ARG A N 1
ATOM 1357 C CA . ARG A 1 183 ? 2.771 8.961 -8.211 1 97.5 183 ARG A CA 1
ATOM 1358 C C . ARG A 1 183 ? 2.58 8.555 -6.754 1 97.5 183 ARG A C 1
ATOM 1360 O O . ARG A 1 183 ? 1.675 7.781 -6.434 1 97.5 183 ARG A O 1
ATOM 1367 N N . PHE A 1 184 ? 3.457 9.086 -5.863 1 97.44 184 PHE A N 1
ATOM 1368 C CA . PHE A 1 184 ? 3.484 8.68 -4.465 1 97.44 184 PHE A CA 1
ATOM 1369 C C . PHE A 1 184 ? 3.279 9.883 -3.551 1 97.44 184 PHE A C 1
ATOM 1371 O O . PHE A 1 184 ? 3.812 10.961 -3.811 1 97.44 184 PHE A O 1
ATOM 1378 N N . TYR A 1 185 ? 2.527 9.695 -2.463 1 98.25 185 TYR A N 1
ATOM 1379 C CA . TYR A 1 185 ? 2.164 10.734 -1.512 1 98.25 185 TYR A CA 1
ATOM 1380 C C . TYR A 1 185 ? 2.275 10.234 -0.078 1 98.25 185 TYR A C 1
ATOM 1382 O O . TYR A 1 185 ? 1.778 9.156 0.247 1 98.25 185 TYR A O 1
ATOM 1390 N N . SER A 1 186 ? 2.9 10.984 0.727 1 97.25 186 SER A N 1
ATOM 1391 C CA . SER A 1 186 ? 2.975 10.664 2.148 1 97.25 186 SER A CA 1
ATOM 1392 C C . SER A 1 186 ? 1.825 11.305 2.92 1 97.25 186 SER A C 1
ATOM 1394 O O . SER A 1 186 ? 1.552 12.492 2.76 1 97.25 186 SER A O 1
ATOM 1396 N N . VAL A 1 187 ? 1.122 10.516 3.725 1 97.5 187 VAL A N 1
ATOM 1397 C CA . VAL A 1 187 ? -0.001 10.961 4.547 1 97.5 187 VAL A CA 1
ATOM 1398 C C . VAL A 1 187 ? 0.179 10.461 5.977 1 97.5 187 VAL A C 1
ATOM 1400 O O . VAL A 1 187 ? -0.035 9.281 6.266 1 97.5 187 VAL A O 1
ATOM 1403 N N . PRO A 1 188 ? 0.579 11.328 6.887 1 95.69 188 PRO A N 1
ATOM 1404 C CA . PRO A 1 188 ? 0.564 10.914 8.297 1 95.69 188 PRO A CA 1
ATOM 1405 C C . PRO A 1 188 ? -0.842 10.891 8.891 1 95.69 188 PRO A C 1
ATOM 1407 O O . PRO A 1 188 ? -1.556 11.898 8.836 1 95.69 188 PRO A O 1
ATOM 1410 N N . VAL A 1 189 ? -1.223 9.781 9.445 1 94.38 189 VAL A N 1
ATOM 1411 C CA . VAL A 1 189 ? -2.566 9.586 9.984 1 94.38 189 VAL A CA 1
ATOM 1412 C C . VAL A 1 189 ? -2.486 9.242 11.469 1 94.38 189 VAL A C 1
ATOM 1414 O O . VAL A 1 189 ? -1.727 8.352 11.859 1 94.38 189 VAL A O 1
ATOM 1417 N N . VAL A 1 190 ? -3.225 9.984 12.234 1 91.19 190 VAL A N 1
ATOM 1418 C CA . VAL A 1 190 ? -3.369 9.688 13.656 1 91.19 190 VAL A CA 1
ATOM 1419 C C . VAL A 1 190 ? -4.637 8.867 13.891 1 91.19 190 VAL A C 1
ATOM 1421 O O . VAL A 1 190 ? -5.707 9.219 13.383 1 91.19 190 VAL A O 1
ATOM 1424 N N . VAL A 1 191 ? -4.465 7.777 14.516 1 88.12 191 VAL A N 1
ATOM 1425 C CA . VAL A 1 191 ? -5.621 6.969 14.875 1 88.12 191 VAL A CA 1
ATOM 1426 C C . VAL A 1 191 ? -5.785 6.949 16.391 1 88.12 191 VAL A C 1
ATOM 1428 O O . VAL A 1 191 ? -4.859 6.574 17.125 1 88.12 191 VAL A O 1
ATOM 1431 N N . ASN A 1 192 ? -6.941 7.477 16.812 1 82.25 192 ASN A N 1
ATOM 1432 C CA . ASN A 1 192 ? -7.305 7.508 18.219 1 82.25 192 ASN A CA 1
ATOM 1433 C C . ASN A 1 192 ? -8.602 6.754 18.484 1 82.25 192 ASN A C 1
ATOM 1435 O O . ASN A 1 192 ? -9.68 7.223 18.109 1 82.25 192 ASN A O 1
ATOM 1439 N N . ASP A 1 193 ? -8.562 5.637 19.188 1 77.31 193 ASP A N 1
ATOM 1440 C CA . ASP A 1 193 ? -9.719 4.863 19.609 1 77.31 193 ASP A CA 1
ATOM 1441 C C . ASP A 1 193 ? -10.711 4.68 18.453 1 77.31 193 ASP A C 1
ATOM 1443 O O . ASP A 1 193 ? -11.891 4.992 18.594 1 77.31 193 ASP A O 1
ATOM 1447 N N . GLY A 1 194 ? -10.172 4.25 17.359 1 76.69 194 GLY A N 1
ATOM 1448 C CA . GLY A 1 194 ? -11.031 3.889 16.234 1 76.69 194 GLY A CA 1
ATOM 1449 C C . GLY A 1 194 ? -11.375 5.062 15.344 1 76.69 194 GLY A C 1
ATOM 1450 O O . GLY A 1 194 ? -12.164 4.926 14.406 1 76.69 194 GLY A O 1
ATOM 1451 N N . SER A 1 195 ? -10.852 6.172 15.664 1 86.44 195 SER A N 1
ATOM 1452 C CA . SER A 1 195 ? -11.047 7.332 14.797 1 86.44 195 SER A CA 1
ATOM 1453 C C . SER A 1 195 ? -9.734 7.773 14.164 1 86.44 195 SER A C 1
ATOM 1455 O O . SER A 1 195 ? -8.695 7.789 14.828 1 86.44 195 SER A O 1
ATOM 1457 N N . ALA A 1 196 ? -9.844 8.047 12.938 1 90.56 196 ALA A N 1
ATOM 1458 C CA . ALA A 1 196 ? -8.633 8.398 12.203 1 90.56 196 ALA A CA 1
ATOM 1459 C C . ALA A 1 196 ? -8.719 9.82 11.656 1 90.56 196 ALA A C 1
ATOM 1461 O O . ALA A 1 196 ? -9.797 10.297 11.297 1 90.56 196 ALA A O 1
ATOM 1462 N N . ARG A 1 197 ? -7.555 10.516 11.688 1 93.06 197 ARG A N 1
ATOM 1463 C CA . ARG A 1 197 ? -7.418 11.875 11.188 1 93.06 197 ARG A CA 1
ATOM 1464 C C . ARG A 1 197 ? -6.035 12.102 10.578 1 93.06 197 ARG A C 1
ATOM 1466 O O . ARG A 1 197 ? -5.027 11.688 11.156 1 93.06 197 ARG A O 1
ATOM 1473 N N . ALA A 1 198 ? -6.031 12.625 9.391 1 95.56 198 ALA A N 1
ATOM 1474 C CA . ALA A 1 198 ? -4.727 12.992 8.844 1 95.56 198 ALA A CA 1
ATOM 1475 C C . ALA A 1 198 ? -4.133 14.188 9.594 1 95.56 198 ALA A C 1
ATOM 1477 O O . ALA A 1 198 ? -4.848 15.133 9.938 1 95.56 198 ALA A O 1
ATOM 1478 N N . ALA A 1 199 ? -2.84 14.141 9.805 1 93.31 199 ALA A N 1
ATOM 1479 C CA . ALA A 1 199 ? -2.146 15.188 10.547 1 93.31 199 ALA A CA 1
ATOM 1480 C C . ALA A 1 199 ? -1.75 16.344 9.625 1 93.31 199 ALA A C 1
ATOM 1482 O O . ALA A 1 199 ? -1.46 17.438 10.094 1 93.31 199 ALA A O 1
ATOM 1483 N N . SER A 1 200 ? -1.69 16.078 8.352 1 92.88 200 SER A N 1
ATOM 1484 C CA . SER A 1 200 ? -1.334 17.094 7.375 1 92.88 200 SER A CA 1
ATOM 1485 C C . SER A 1 200 ? -1.856 16.75 5.984 1 92.88 200 SER A C 1
ATOM 1487 O O . SER A 1 200 ? -2.314 15.625 5.754 1 92.88 200 SER A O 1
ATOM 1489 N N . ILE A 1 201 ? -1.736 17.766 5.109 1 94.62 201 ILE A N 1
ATOM 1490 C CA . ILE A 1 201 ? -2.049 17.562 3.699 1 94.62 201 ILE A CA 1
ATOM 1491 C C . ILE A 1 201 ? -1 16.641 3.062 1 94.62 201 ILE A C 1
ATOM 1493 O O . ILE A 1 201 ? 0.166 16.656 3.465 1 94.62 201 ILE A O 1
ATOM 1497 N N . PRO A 1 202 ? -1.439 15.828 2.07 1 96.31 202 PRO A N 1
ATOM 1498 C CA . PRO A 1 202 ? -0.489 14.891 1.467 1 96.31 202 PRO A CA 1
ATOM 1499 C C . PRO A 1 202 ? 0.753 15.586 0.914 1 96.31 202 PRO A C 1
ATOM 1501 O O . PRO A 1 202 ? 0.658 16.688 0.375 1 96.31 202 PRO A O 1
ATOM 1504 N N . SER A 1 203 ? 1.845 14.906 1.025 1 96.19 203 SER A N 1
ATOM 1505 C CA . SER A 1 203 ? 3.121 15.336 0.467 1 96.19 203 SER A CA 1
ATOM 1506 C C . SER A 1 203 ? 3.555 14.438 -0.687 1 96.19 203 SER A C 1
ATOM 1508 O O . SER A 1 203 ? 3.801 13.25 -0.492 1 96.19 203 SER A O 1
ATOM 1510 N N . PRO A 1 204 ? 3.656 15.055 -1.898 1 97.44 204 PRO A N 1
ATOM 1511 C CA . PRO A 1 204 ? 4.301 14.25 -2.939 1 97.44 204 PRO A CA 1
ATOM 1512 C C . PRO A 1 204 ? 5.715 13.82 -2.557 1 97.44 204 PRO A C 1
ATOM 1514 O O . PRO A 1 204 ? 6.492 14.617 -2.039 1 97.44 204 PRO A O 1
ATOM 1517 N N . VAL A 1 205 ? 6.027 12.57 -2.717 1 96.69 205 VAL A N 1
ATOM 1518 C CA . VAL A 1 205 ? 7.328 12.016 -2.367 1 96.69 205 VAL A CA 1
ATOM 1519 C C . VAL A 1 205 ? 7.816 11.102 -3.49 1 96.69 205 VAL A C 1
ATOM 1521 O O . VAL A 1 205 ? 7.043 10.719 -4.367 1 96.69 205 VAL A O 1
ATOM 1524 N N . PRO A 1 206 ? 9.094 10.859 -3.578 1 94.38 206 PRO A N 1
ATOM 1525 C CA . PRO A 1 206 ? 9.609 9.953 -4.609 1 94.38 206 PRO A CA 1
ATOM 1526 C C . PRO A 1 206 ? 9.094 8.523 -4.445 1 94.38 206 PRO A C 1
ATOM 1528 O O . PRO A 1 206 ? 8.75 8.109 -3.336 1 94.38 206 PRO A O 1
ATOM 1531 N N . ALA A 1 207 ? 9.07 7.91 -5.574 1 92.56 207 ALA A N 1
ATOM 1532 C CA . ALA A 1 207 ? 8.789 6.477 -5.543 1 92.56 207 ALA A CA 1
ATOM 1533 C C . ALA A 1 207 ? 9.852 5.727 -4.738 1 92.56 207 ALA A C 1
ATOM 1535 O O . ALA A 1 207 ? 11 6.156 -4.664 1 92.56 207 ALA A O 1
ATOM 1536 N N . PRO A 1 208 ? 9.43 4.66 -4.086 1 87.12 208 PRO A N 1
ATOM 1537 C CA . PRO A 1 208 ? 10.453 3.824 -3.461 1 87.12 208 PRO A CA 1
ATOM 1538 C C . PRO A 1 208 ? 11.547 3.406 -4.438 1 87.12 208 PRO A C 1
ATOM 1540 O O . PRO A 1 208 ? 11.289 3.244 -5.633 1 87.12 208 PRO A O 1
ATOM 1543 N N . ALA A 1 209 ? 12.664 3.303 -3.875 1 85.31 209 ALA A N 1
ATOM 1544 C CA . ALA A 1 209 ? 13.805 2.91 -4.703 1 85.31 209 ALA A CA 1
ATOM 1545 C C . ALA A 1 209 ? 13.633 1.488 -5.23 1 85.31 209 ALA A C 1
ATOM 1547 O O . ALA A 1 209 ? 13.086 0.624 -4.539 1 85.31 209 ALA A O 1
ATOM 1548 N N . THR A 1 210 ? 14.102 1.322 -6.504 1 88.31 210 THR A N 1
ATOM 1549 C CA . THR A 1 210 ? 14.109 -0.013 -7.09 1 88.31 210 THR A CA 1
ATOM 1550 C C . THR A 1 210 ? 15.289 -0.825 -6.574 1 88.31 210 THR A C 1
ATOM 1552 O O . THR A 1 210 ? 16.422 -0.335 -6.555 1 88.31 210 THR A O 1
ATOM 1555 N N . GLY A 1 211 ? 15.078 -1.948 -6.07 1 86.38 211 GLY A N 1
ATOM 1556 C CA . GLY A 1 211 ? 16.141 -2.838 -5.613 1 86.38 211 GLY A CA 1
ATOM 1557 C C . GLY A 1 211 ? 16.953 -3.434 -6.746 1 86.38 211 GLY A C 1
ATOM 1558 O O . GLY A 1 211 ? 16.562 -3.346 -7.91 1 86.38 211 GLY A O 1
ATOM 1559 N N . PRO A 1 212 ? 18.016 -3.959 -6.434 1 87.12 212 PRO A N 1
ATOM 1560 C CA . PRO A 1 212 ? 18.844 -4.637 -7.438 1 87.12 212 PRO A CA 1
ATOM 1561 C C . PRO A 1 212 ? 18.203 -5.926 -7.945 1 87.12 212 PRO A C 1
ATOM 1563 O O . PRO A 1 212 ? 17.297 -6.457 -7.316 1 87.12 212 PRO A O 1
ATOM 1566 N N . ASP A 1 213 ? 18.844 -6.352 -9.062 1 91.19 213 ASP A N 1
ATOM 1567 C CA . ASP A 1 213 ? 18.406 -7.652 -9.562 1 91.19 213 ASP A CA 1
ATOM 1568 C C . ASP A 1 213 ? 18.781 -8.766 -8.586 1 91.19 213 ASP A C 1
ATOM 1570 O O . ASP A 1 213 ? 19.828 -8.727 -7.953 1 91.19 213 ASP A O 1
ATOM 1574 N N . VAL A 1 214 ? 17.938 -9.75 -8.492 1 91.19 214 VAL A N 1
ATOM 1575 C CA . VAL A 1 214 ? 18.125 -10.859 -7.555 1 91.19 214 VAL A CA 1
ATOM 1576 C C . VAL A 1 214 ? 18.828 -12.016 -8.258 1 91.19 214 VAL A C 1
ATOM 1578 O O . VAL A 1 214 ? 18.375 -12.492 -9.305 1 91.19 214 VAL A O 1
ATOM 1581 N N . ASN A 1 215 ? 19.906 -12.367 -7.699 1 90.44 215 ASN A N 1
ATOM 1582 C CA . ASN A 1 215 ? 20.578 -13.586 -8.148 1 90.44 215 ASN A CA 1
ATOM 1583 C C . ASN A 1 215 ? 19.984 -14.828 -7.488 1 90.44 215 ASN A C 1
ATOM 1585 O O . ASN A 1 215 ? 19.797 -14.859 -6.27 1 90.44 215 ASN A O 1
ATOM 1589 N N . LEU A 1 216 ? 19.734 -15.758 -8.336 1 94.06 216 LEU A N 1
ATOM 1590 C CA . LEU A 1 216 ? 19.125 -16.969 -7.812 1 94.06 216 LEU A CA 1
ATOM 1591 C C . LEU A 1 216 ? 20.156 -18.078 -7.672 1 94.06 216 LEU A C 1
ATOM 1593 O O . LEU A 1 216 ? 21.25 -18 -8.242 1 94.06 216 LEU A O 1
ATOM 1597 N N . GLY A 1 217 ? 19.844 -19.016 -6.805 1 94.38 217 GLY A N 1
ATOM 1598 C CA . GLY A 1 217 ? 20.781 -20.078 -6.43 1 94.38 217 GLY A CA 1
ATOM 1599 C C . GLY A 1 217 ? 20.703 -21.281 -7.34 1 94.38 217 GLY A C 1
ATOM 1600 O O . GLY A 1 217 ? 21.188 -22.359 -6.988 1 94.38 217 GLY A O 1
ATOM 1601 N N . TYR A 1 218 ? 20.062 -21.219 -8.438 1 96.75 218 TYR A N 1
ATOM 1602 C CA . TYR A 1 218 ? 20.047 -22.297 -9.406 1 96.75 218 TYR A CA 1
ATOM 1603 C C . TYR A 1 218 ? 21.281 -22.266 -10.297 1 96.75 218 TYR A C 1
ATOM 1605 O O . TYR A 1 218 ? 21.234 -21.734 -11.414 1 96.75 218 TYR A O 1
ATOM 1613 N N . LYS A 1 219 ? 22.234 -22.969 -10.055 1 95.25 219 LYS A N 1
ATOM 1614 C CA . LYS A 1 219 ? 23.562 -22.766 -10.633 1 95.25 219 LYS A CA 1
ATOM 1615 C C . LYS A 1 219 ? 23.734 -23.562 -11.914 1 95.25 219 LYS A C 1
ATOM 1617 O O . LYS A 1 219 ? 24.625 -23.266 -12.719 1 95.25 219 LYS A O 1
ATOM 1622 N N . TYR A 1 220 ? 22.906 -24.609 -12.156 1 96.62 220 TYR A N 1
ATOM 1623 C CA . TYR A 1 220 ? 23.188 -25.547 -13.242 1 96.62 220 TYR A CA 1
ATOM 1624 C C . TYR A 1 220 ? 22 -25.656 -14.195 1 96.62 220 TYR A C 1
ATOM 1626 O O . TYR A 1 220 ? 20.875 -25.875 -13.766 1 96.62 220 TYR A O 1
ATOM 1634 N N . ARG A 1 221 ? 22.344 -25.594 -15.508 1 96.62 221 ARG A N 1
ATOM 1635 C CA . ARG A 1 221 ? 21.328 -25.812 -16.516 1 96.62 221 ARG A CA 1
ATOM 1636 C C . ARG A 1 221 ? 21.172 -27.297 -16.844 1 96.62 221 ARG A C 1
ATOM 1638 O O . ARG A 1 221 ? 22.172 -28 -17.016 1 96.62 221 ARG A O 1
ATOM 1645 N N . ILE A 1 222 ? 19.953 -27.672 -16.859 1 96.06 222 ILE A N 1
ATOM 1646 C CA . ILE A 1 222 ? 19.672 -29.062 -17.219 1 96.06 222 ILE A CA 1
ATOM 1647 C C . ILE A 1 222 ? 19.438 -29.188 -18.719 1 96.06 222 ILE A C 1
ATOM 1649 O O . ILE A 1 222 ? 18.672 -28.406 -19.297 1 96.06 222 ILE A O 1
ATOM 1653 N N . VAL A 1 223 ? 20 -30.203 -19.297 1 93.56 223 VAL A N 1
ATOM 1654 C CA . VAL A 1 223 ? 19.906 -30.391 -20.75 1 93.56 223 VAL A CA 1
ATOM 1655 C C . VAL A 1 223 ? 18.516 -30.875 -21.109 1 93.56 223 VAL A C 1
ATOM 1657 O O . VAL A 1 223 ? 17.859 -31.547 -20.312 1 93.56 223 VAL A O 1
ATOM 1660 N N . ALA A 1 224 ? 18.047 -30.672 -22.328 1 90.69 224 ALA A N 1
ATOM 1661 C CA . ALA A 1 224 ? 16.672 -30.922 -22.797 1 90.69 224 ALA A CA 1
ATOM 1662 C C . ALA A 1 224 ? 16.328 -32.406 -22.734 1 90.69 224 ALA A C 1
ATOM 1664 O O . ALA A 1 224 ? 15.18 -32.781 -22.516 1 90.69 224 ALA A O 1
ATOM 1665 N N . GLY A 1 225 ? 17.25 -33.219 -22.859 1 90.69 225 GLY A N 1
ATOM 1666 C CA . GLY A 1 225 ? 17 -34.656 -22.891 1 90.69 225 GLY A CA 1
ATOM 1667 C C . GLY A 1 225 ? 16.859 -35.281 -21.516 1 90.69 225 GLY A C 1
ATOM 1668 O O . GLY A 1 225 ? 16.469 -36.438 -21.406 1 90.69 225 GLY A O 1
ATOM 1669 N N . HIS A 1 226 ? 17.203 -34.5 -20.5 1 93.56 226 HIS A N 1
ATOM 1670 C CA . HIS A 1 226 ? 17.094 -35 -19.141 1 93.56 226 HIS A CA 1
ATOM 1671 C C . HIS A 1 226 ? 15.648 -35.25 -18.75 1 93.56 226 HIS A C 1
ATOM 1673 O O . HIS A 1 226 ? 14.773 -34.438 -19.062 1 93.56 226 HIS A O 1
ATOM 1679 N N . PRO A 1 227 ? 15.312 -36.312 -18.062 1 95.06 227 PRO A N 1
ATOM 1680 C CA . PRO A 1 227 ? 13.93 -36.719 -17.781 1 95.06 227 PRO A CA 1
ATOM 1681 C C . PRO A 1 227 ? 13.188 -35.688 -16.922 1 95.06 227 PRO A C 1
ATOM 1683 O O . PRO A 1 227 ? 11.953 -35.656 -16.906 1 95.06 227 PRO A O 1
ATOM 1686 N N . SER A 1 228 ? 13.945 -34.875 -16.188 1 96.25 228 SER A N 1
ATOM 1687 C CA . SER A 1 228 ? 13.273 -33.844 -15.383 1 96.25 228 SER A CA 1
ATOM 1688 C C . SER A 1 228 ? 12.531 -32.844 -16.266 1 96.25 228 SER A C 1
ATOM 1690 O O . SER A 1 228 ? 11.492 -32.312 -15.875 1 96.25 228 SER A O 1
ATOM 1692 N N . ASN A 1 229 ? 12.992 -32.625 -17.469 1 96.5 229 ASN A N 1
ATOM 1693 C CA . ASN A 1 229 ? 12.305 -31.719 -18.391 1 96.5 229 ASN A CA 1
ATOM 1694 C C . ASN A 1 229 ? 10.922 -32.25 -18.75 1 96.5 229 ASN A C 1
ATOM 1696 O O . ASN A 1 229 ? 9.945 -31.484 -18.75 1 96.5 229 ASN A O 1
ATOM 1700 N N . THR A 1 230 ? 10.906 -33.5 -19.062 1 95.25 230 THR A N 1
ATOM 1701 C CA . THR A 1 230 ? 9.633 -34.125 -19.422 1 95.25 230 THR A CA 1
ATOM 1702 C C . THR A 1 230 ? 8.664 -34.062 -18.234 1 95.25 230 THR A C 1
ATOM 1704 O O . THR A 1 230 ? 7.484 -33.75 -18.422 1 95.25 230 THR A O 1
ATOM 1707 N N . ALA A 1 231 ? 9.164 -34.375 -17.078 1 97 231 ALA A N 1
ATOM 1708 C CA . ALA A 1 231 ? 8.328 -34.344 -15.883 1 97 231 ALA A CA 1
ATOM 1709 C C . ALA A 1 231 ? 7.746 -32.938 -15.648 1 97 231 ALA A C 1
ATOM 1711 O O . ALA A 1 231 ? 6.547 -32.812 -15.398 1 97 231 ALA A O 1
ATOM 1712 N N . VAL A 1 232 ? 8.594 -31.938 -15.766 1 98.38 232 VAL A N 1
ATOM 1713 C CA . VAL A 1 232 ? 8.172 -30.562 -15.539 1 98.38 232 VAL A CA 1
ATOM 1714 C C . VAL A 1 232 ? 7.191 -30.141 -16.641 1 98.38 232 VAL A C 1
ATOM 1716 O O . VAL A 1 232 ? 6.18 -29.5 -16.359 1 98.38 232 VAL A O 1
ATOM 1719 N N . GLN A 1 233 ? 7.445 -30.562 -17.859 1 98.06 233 GLN A N 1
ATOM 1720 C CA . GLN A 1 233 ? 6.574 -30.25 -19 1 98.06 233 GLN A CA 1
ATOM 1721 C C . GLN A 1 233 ? 5.168 -30.812 -18.781 1 98.06 233 GLN A C 1
ATOM 1723 O O . GLN A 1 233 ? 4.18 -30.094 -18.922 1 98.06 233 GLN A O 1
ATOM 1728 N N . GLN A 1 234 ? 5.117 -32 -18.375 1 97.88 234 GLN A N 1
ATOM 1729 C CA . GLN A 1 234 ? 3.824 -32.656 -18.203 1 97.88 234 GLN A CA 1
ATOM 1730 C C . GLN A 1 234 ? 3.078 -32.094 -17 1 97.88 234 GLN A C 1
ATOM 1732 O O . GLN A 1 234 ? 1.863 -31.891 -17.062 1 97.88 234 GLN A O 1
ATOM 1737 N N . PHE A 1 235 ? 3.783 -31.828 -15.984 1 98.38 235 PHE A N 1
ATOM 1738 C CA . PHE A 1 235 ? 3.18 -31.219 -14.805 1 98.38 235 PHE A CA 1
ATOM 1739 C C . PHE A 1 235 ? 2.584 -29.859 -15.148 1 98.38 235 PHE A C 1
ATOM 1741 O O . PHE A 1 235 ? 1.424 -29.578 -14.836 1 98.38 235 PHE A O 1
ATOM 1748 N N . LEU A 1 236 ? 3.379 -28.984 -15.781 1 98.62 236 LEU A N 1
ATOM 1749 C CA . LEU A 1 236 ? 2.926 -27.641 -16.094 1 98.62 236 LEU A CA 1
ATOM 1750 C C . LEU A 1 236 ? 1.779 -27.656 -17.094 1 98.62 236 LEU A C 1
ATOM 1752 O O . LEU A 1 236 ? 0.883 -26.812 -17.031 1 98.62 236 LEU A O 1
ATOM 1756 N N . ALA A 1 237 ? 1.804 -28.641 -18.031 1 98.31 237 ALA A N 1
ATOM 1757 C CA . ALA A 1 237 ? 0.683 -28.797 -18.969 1 98.31 237 ALA A CA 1
ATOM 1758 C C . ALA A 1 237 ? -0.607 -29.109 -18.219 1 98.31 237 ALA A C 1
ATOM 1760 O O . ALA A 1 237 ? -1.657 -28.531 -18.5 1 98.31 237 ALA A O 1
ATOM 1761 N N . ALA A 1 238 ? -0.464 -30 -17.25 1 98.25 238 ALA A N 1
ATOM 1762 C CA . ALA A 1 238 ? -1.623 -30.359 -16.438 1 98.25 238 ALA A CA 1
ATOM 1763 C C . ALA A 1 238 ? -2.059 -29.172 -15.57 1 98.25 238 ALA A C 1
ATOM 1765 O O . ALA A 1 238 ? -3.256 -28.938 -15.383 1 98.25 238 ALA A O 1
ATOM 1766 N N . LEU A 1 239 ? -1.11 -28.453 -15.062 1 98 239 LEU A N 1
ATOM 1767 C CA . LEU A 1 239 ? -1.371 -27.359 -14.125 1 98 239 LEU A CA 1
ATOM 1768 C C . LEU A 1 239 ? -2.029 -26.188 -14.836 1 98 239 LEU A C 1
ATOM 1770 O O . LEU A 1 239 ? -2.975 -25.594 -14.32 1 98 239 LEU A O 1
ATOM 1774 N N . THR A 1 240 ? -1.583 -25.859 -16.094 1 97.75 240 THR A N 1
ATOM 1775 C CA . THR A 1 240 ? -1.923 -24.547 -16.656 1 97.75 240 THR A CA 1
ATOM 1776 C C . THR A 1 240 ? -2.771 -24.688 -17.906 1 97.75 240 THR A C 1
ATOM 1778 O O . THR A 1 240 ? -3.463 -23.75 -18.312 1 97.75 240 THR A O 1
ATOM 1781 N N . ALA A 1 241 ? -2.699 -25.844 -18.625 1 97.12 241 ALA A N 1
ATOM 1782 C CA . ALA A 1 241 ? -3.371 -26 -19.906 1 97.12 241 ALA A CA 1
ATOM 1783 C C . ALA A 1 241 ? -4.461 -27.062 -19.828 1 97.12 241 ALA A C 1
ATOM 1785 O O . ALA A 1 241 ? -5.113 -27.375 -20.828 1 97.12 241 ALA A O 1
ATOM 1786 N N . GLY A 1 242 ? -4.578 -27.656 -18.672 1 95.44 242 GLY A N 1
ATOM 1787 C CA . GLY A 1 242 ? -5.637 -28.625 -18.469 1 95.44 242 GLY A CA 1
ATOM 1788 C C . GLY A 1 242 ? -5.391 -29.938 -19.203 1 95.44 242 GLY A C 1
ATOM 1789 O O . GLY A 1 242 ? -6.332 -30.672 -19.5 1 95.44 242 GLY A O 1
ATOM 1790 N N . THR A 1 243 ? -4.199 -30.125 -19.578 1 94.25 243 THR A N 1
ATOM 1791 C CA . THR A 1 243 ? -3.834 -31.375 -20.234 1 94.25 243 THR A CA 1
ATOM 1792 C C . THR A 1 243 ? -3.424 -32.438 -19.219 1 94.25 243 THR A C 1
ATOM 1794 O O . THR A 1 243 ? -2.332 -32.375 -18.656 1 94.25 243 THR A O 1
ATOM 1797 N N . GLY A 1 244 ? -4.355 -33.406 -19.047 1 91.62 244 GLY A N 1
ATOM 1798 C CA . GLY A 1 244 ? -4.051 -34.438 -18.062 1 91.62 244 GLY A CA 1
ATOM 1799 C C . GLY A 1 244 ? -4.441 -34.031 -16.641 1 91.62 244 GLY A C 1
ATOM 1800 O O . GLY A 1 244 ? -5.023 -32.969 -16.422 1 91.62 244 GLY A O 1
ATOM 1801 N N . GLU A 1 245 ? -4.074 -35 -15.68 1 95.62 245 GLU A N 1
ATOM 1802 C CA . GLU A 1 245 ? -4.348 -34.781 -14.266 1 95.62 245 GLU A CA 1
ATOM 1803 C C . GLU A 1 245 ? -3.064 -34.469 -13.5 1 95.62 245 GLU A C 1
ATOM 1805 O O . GLU A 1 245 ? -2.072 -35.188 -13.609 1 95.62 245 GLU A O 1
ATOM 1810 N N . VAL A 1 246 ? -3.141 -33.375 -12.75 1 97 246 VAL A N 1
ATOM 1811 C CA . VAL A 1 246 ? -1.971 -32.906 -12.008 1 97 246 VAL A CA 1
ATOM 1812 C C . VAL A 1 246 ? -1.472 -34.031 -11.086 1 97 246 VAL A C 1
ATOM 1814 O O . VAL A 1 246 ? -0.263 -34.219 -10.914 1 97 246 VAL A O 1
ATOM 1817 N N . SER A 1 247 ? -2.336 -34.875 -10.555 1 95.81 247 SER A N 1
ATOM 1818 C CA . SER A 1 247 ? -2.012 -35.906 -9.562 1 95.81 247 SER A CA 1
ATOM 1819 C C . SER A 1 247 ? -1.064 -36.938 -10.141 1 95.81 247 SER A C 1
ATOM 1821 O O . SER A 1 247 ? -0.352 -37.625 -9.391 1 95.81 247 SER A O 1
ATOM 1823 N N . ARG A 1 248 ? -1.006 -37.062 -11.406 1 95.31 248 ARG A N 1
ATOM 1824 C CA . ARG A 1 248 ? -0.137 -38.062 -12.047 1 95.31 248 ARG A CA 1
ATOM 1825 C C . ARG A 1 248 ? 1.324 -37.625 -11.969 1 95.31 248 ARG A C 1
ATOM 1827 O O . ARG A 1 248 ? 2.229 -38.438 -12.148 1 95.31 248 ARG A O 1
ATOM 1834 N N . TYR A 1 249 ? 1.503 -36.344 -11.75 1 96.94 249 TYR A N 1
ATOM 1835 C CA . TYR A 1 249 ? 2.855 -35.812 -11.898 1 96.94 249 TYR A CA 1
ATOM 1836 C C . TYR A 1 249 ? 3.398 -35.312 -10.57 1 96.94 249 TYR A C 1
ATOM 1838 O O . TYR A 1 249 ? 4.5 -34.781 -10.508 1 96.94 249 TYR A O 1
ATOM 1846 N N . ILE A 1 250 ? 2.652 -35.469 -9.492 1 97.38 250 ILE A N 1
ATOM 1847 C CA . ILE A 1 250 ? 3.102 -34.938 -8.203 1 97.38 250 ILE A CA 1
ATOM 1848 C C . ILE A 1 250 ? 3.504 -36.125 -7.297 1 97.38 250 ILE A C 1
ATOM 1850 O O . ILE A 1 250 ? 3.014 -37.219 -7.461 1 97.38 250 ILE A O 1
ATOM 1854 N N . ALA A 1 251 ? 4.438 -35.875 -6.379 1 96.12 251 ALA A N 1
ATOM 1855 C CA . ALA A 1 251 ? 4.906 -36.844 -5.418 1 96.12 251 ALA A CA 1
ATOM 1856 C C . ALA A 1 251 ? 3.857 -37.125 -4.34 1 96.12 251 ALA A C 1
ATOM 1858 O O . ALA A 1 251 ? 3.002 -36.25 -4.082 1 96.12 251 ALA A O 1
ATOM 1859 N N . PRO A 1 252 ? 3.984 -38.312 -3.729 1 92.12 252 PRO A N 1
ATOM 1860 C CA . PRO A 1 252 ? 3.082 -38.562 -2.605 1 92.12 252 PRO A CA 1
ATOM 1861 C C . PRO A 1 252 ? 3.18 -37.531 -1.505 1 92.12 252 PRO A C 1
ATOM 1863 O O . PRO A 1 252 ? 4.277 -37.062 -1.169 1 92.12 252 PRO A O 1
ATOM 1866 N N . GLY A 1 253 ? 2.068 -37.031 -1.11 1 90.56 253 GLY A N 1
ATOM 1867 C CA . GLY A 1 253 ? 2.033 -36.062 -0.043 1 90.56 253 GLY A CA 1
ATOM 1868 C C . GLY A 1 253 ? 1.82 -34.625 -0.547 1 90.56 253 GLY A C 1
ATOM 1869 O O . GLY A 1 253 ? 1.428 -33.75 0.216 1 90.56 253 GLY A O 1
ATOM 1870 N N . ALA A 1 254 ? 2.189 -34.469 -1.759 1 91.12 254 ALA A N 1
ATOM 1871 C CA . ALA A 1 254 ? 1.975 -33.125 -2.33 1 91.12 254 ALA A CA 1
ATOM 1872 C C . ALA A 1 254 ? 0.502 -32.906 -2.666 1 91.12 254 ALA A C 1
ATOM 1874 O O . ALA A 1 254 ? -0.192 -33.844 -3.08 1 91.12 254 ALA A O 1
ATOM 1875 N N . SER A 1 255 ? -0.023 -31.766 -2.35 1 88.81 255 SER A N 1
ATOM 1876 C CA . SER A 1 255 ? -1.392 -31.391 -2.689 1 88.81 255 SER A CA 1
ATOM 1877 C C . SER A 1 255 ? -1.418 -30.156 -3.598 1 88.81 255 SER A C 1
ATOM 1879 O O . SER A 1 255 ? -1.346 -29.031 -3.123 1 88.81 255 SER A O 1
ATOM 1881 N N . LEU A 1 256 ? -1.459 -30.391 -4.871 1 91.06 256 LEU A N 1
ATOM 1882 C CA . LEU A 1 256 ? -1.489 -29.344 -5.891 1 91.06 256 LEU A CA 1
ATOM 1883 C C . LEU A 1 256 ? -2.699 -29.516 -6.805 1 91.06 256 LEU A C 1
ATOM 1885 O O . LEU A 1 256 ? -3.094 -30.641 -7.121 1 91.06 256 LEU A O 1
ATOM 1889 N N . ARG A 1 257 ? -3.309 -28.422 -7.137 1 91.56 257 ARG A N 1
ATOM 1890 C CA . ARG A 1 257 ? -4.48 -28.453 -8.008 1 91.56 257 ARG A CA 1
ATOM 1891 C C . ARG A 1 257 ? -4.246 -27.625 -9.266 1 91.56 257 ARG A C 1
ATOM 1893 O O . ARG A 1 257 ? -3.551 -26.609 -9.234 1 91.56 257 ARG A O 1
ATOM 1900 N N . ALA A 1 258 ? -4.852 -28.125 -10.297 1 95.69 258 ALA A N 1
ATOM 1901 C CA . ALA A 1 258 ? -4.762 -27.406 -11.562 1 95.69 258 ALA A CA 1
ATOM 1902 C C . ALA A 1 258 ? -5.508 -26.078 -11.5 1 95.69 258 ALA A C 1
ATOM 1904 O O . ALA A 1 258 ? -6.457 -25.922 -10.727 1 95.69 258 ALA A O 1
ATOM 1905 N N . ILE A 1 259 ? -5.055 -25.125 -12.312 1 94.06 259 ILE A N 1
ATOM 1906 C CA . ILE A 1 259 ? -5.797 -23.891 -12.5 1 94.06 259 ILE A CA 1
ATOM 1907 C C . ILE A 1 259 ? -7.074 -24.156 -13.289 1 94.06 259 ILE A C 1
ATOM 1909 O O . ILE A 1 259 ? -7.035 -24.797 -14.344 1 94.06 259 ILE A O 1
ATOM 1913 N N . SER A 1 260 ? -8.219 -23.766 -12.797 1 91.62 260 SER A N 1
ATOM 1914 C CA . SER A 1 260 ? -9.5 -24.016 -13.445 1 91.62 260 SER A CA 1
ATOM 1915 C C . SER A 1 260 ? -10.336 -22.734 -13.516 1 91.62 260 SER A C 1
ATOM 1917 O O . SER A 1 260 ? -10.539 -22.062 -12.5 1 91.62 260 SER A O 1
ATOM 1919 N N . PRO A 1 261 ? -10.953 -22.438 -14.727 1 92.69 261 PRO A N 1
ATOM 1920 C CA . PRO A 1 261 ? -10.656 -23.094 -16 1 92.69 261 PRO A CA 1
ATOM 1921 C C . PRO A 1 261 ? -9.227 -22.844 -16.484 1 92.69 261 PRO A C 1
ATOM 1923 O O . PRO A 1 261 ? -8.586 -21.875 -16.047 1 92.69 261 PRO A O 1
ATOM 1926 N N . ALA A 1 262 ? -8.719 -23.703 -17.375 1 94.94 262 ALA A N 1
ATOM 1927 C CA . ALA A 1 262 ? -7.348 -23.578 -17.875 1 94.94 262 ALA A CA 1
ATOM 1928 C C . ALA A 1 262 ? -7.176 -22.281 -18.656 1 94.94 262 ALA A C 1
ATOM 1930 O O . ALA A 1 262 ? -7.898 -22.031 -19.625 1 94.94 262 ALA A O 1
ATOM 1931 N N . PRO A 1 263 ? -6.199 -21.5 -18.391 1 96.31 263 PRO A N 1
ATOM 1932 C CA . PRO A 1 263 ? -6.047 -20.188 -19.047 1 96.31 263 PRO A CA 1
ATOM 1933 C C . PRO A 1 263 ? -5.207 -20.281 -20.312 1 96.31 263 PRO A C 1
ATOM 1935 O O . PRO A 1 263 ? -5.25 -19.359 -21.156 1 96.31 263 PRO A O 1
ATOM 1938 N N . TYR A 1 264 ? -4.512 -21.375 -20.438 1 97.5 264 TYR A N 1
ATOM 1939 C CA . TYR A 1 264 ? -3.596 -21.469 -21.562 1 97.5 264 TYR A CA 1
ATOM 1940 C C . TYR A 1 264 ? -3.896 -22.688 -22.422 1 97.5 264 TYR A C 1
ATOM 1942 O O . TYR A 1 264 ? -4.469 -23.672 -21.938 1 97.5 264 TYR A O 1
ATOM 1950 N N . LYS A 1 265 ? -3.486 -22.641 -23.656 1 97.19 265 LYS A N 1
ATOM 1951 C CA . LYS A 1 265 ? -3.744 -23.734 -24.609 1 97.19 265 LYS A CA 1
ATOM 1952 C C . LYS A 1 265 ? -2.686 -24.828 -24.484 1 97.19 265 LYS A C 1
ATOM 1954 O O . LYS A 1 265 ? -2.992 -26 -24.641 1 97.19 265 LYS A O 1
ATOM 1959 N N . SER A 1 266 ? -1.497 -24.328 -24.328 1 96.94 266 SER A N 1
ATOM 1960 C CA . SER A 1 266 ? -0.38 -25.266 -24.203 1 96.94 266 SER A CA 1
ATOM 1961 C C . SER A 1 266 ? 0.785 -24.625 -23.453 1 96.94 266 SER A C 1
ATOM 1963 O O . SER A 1 266 ? 0.77 -23.438 -23.172 1 96.94 266 SER A O 1
ATOM 1965 N N . VAL A 1 267 ? 1.748 -25.547 -23.047 1 97.38 267 VAL A N 1
ATOM 1966 C CA . VAL A 1 267 ? 2.943 -25.109 -22.344 1 97.38 267 VAL A CA 1
ATOM 1967 C C . VAL A 1 267 ? 4.188 -25.703 -23 1 97.38 267 VAL A C 1
ATOM 1969 O O . VAL A 1 267 ? 4.168 -26.859 -23.438 1 97.38 267 VAL A O 1
ATOM 1972 N N . LYS A 1 268 ? 5.234 -24.922 -23.109 1 97.25 268 LYS A N 1
ATOM 1973 C CA . LYS A 1 268 ? 6.547 -25.391 -23.562 1 97.25 268 LYS A CA 1
ATOM 1974 C C . LYS A 1 268 ? 7.645 -24.938 -22.594 1 97.25 268 LYS A C 1
ATOM 1976 O O . LYS A 1 268 ? 7.891 -23.75 -22.438 1 97.25 268 LYS A O 1
ATOM 1981 N N . VAL A 1 269 ? 8.281 -25.906 -21.984 1 98.06 269 VAL A N 1
ATOM 1982 C CA . VAL A 1 269 ? 9.43 -25.578 -21.141 1 98.06 269 VAL A CA 1
ATOM 1983 C C . VAL A 1 269 ? 10.633 -25.25 -22 1 98.06 269 VAL A C 1
ATOM 1985 O O . VAL A 1 269 ? 11.062 -26.062 -22.828 1 98.06 269 VAL A O 1
ATOM 1988 N N . VAL A 1 270 ? 11.188 -24.031 -21.859 1 97.75 270 VAL A N 1
ATOM 1989 C CA . VAL A 1 270 ? 12.242 -23.594 -22.766 1 97.75 270 VAL A CA 1
ATOM 1990 C C . VAL A 1 270 ? 13.578 -23.578 -22.031 1 97.75 270 VAL A C 1
ATOM 1992 O O . VAL A 1 270 ? 14.641 -23.547 -22.656 1 97.75 270 VAL A O 1
ATOM 1995 N N . ASP A 1 271 ? 13.508 -23.5 -20.703 1 97.81 271 ASP A N 1
ATOM 1996 C CA . ASP A 1 271 ? 14.727 -23.5 -19.891 1 97.81 271 ASP A CA 1
ATOM 1997 C C . ASP A 1 271 ? 14.477 -24.125 -18.531 1 97.81 271 ASP A C 1
ATOM 1999 O O . ASP A 1 271 ? 13.414 -23.938 -17.938 1 97.81 271 ASP A O 1
ATOM 2003 N N . LEU A 1 272 ? 15.398 -24.984 -18.078 1 98.31 272 LEU A N 1
ATOM 2004 C CA . LEU A 1 272 ? 15.359 -25.594 -16.75 1 98.31 272 LEU A CA 1
ATOM 2005 C C . LEU A 1 272 ? 16.719 -25.5 -16.062 1 98.31 272 LEU A C 1
ATOM 2007 O O . LEU A 1 272 ? 17.719 -26.016 -16.578 1 98.31 272 LEU A O 1
ATOM 2011 N N . VAL A 1 273 ? 16.719 -24.734 -14.898 1 97.62 273 VAL A N 1
ATOM 2012 C CA . VAL A 1 273 ? 17.938 -24.625 -14.125 1 97.62 273 VAL A CA 1
ATOM 2013 C C . VAL A 1 273 ? 17.734 -25.266 -12.75 1 97.62 273 VAL A C 1
ATOM 2015 O O . VAL A 1 273 ? 16.625 -25.297 -12.234 1 97.62 273 VAL A O 1
ATOM 2018 N N . SER A 1 274 ? 18.828 -25.844 -12.211 1 97.56 274 SER A N 1
ATOM 2019 C CA . SER A 1 274 ? 18.75 -26.656 -11 1 97.56 274 SER A CA 1
ATOM 2020 C C . SER A 1 274 ? 19.859 -26.281 -10.016 1 97.56 274 SER A C 1
ATOM 2022 O O . SER A 1 274 ? 20.812 -25.594 -10.383 1 97.56 274 SER A O 1
ATOM 2024 N N . ASP A 1 275 ? 19.625 -26.656 -8.766 1 96.81 275 ASP A N 1
ATOM 2025 C CA . ASP A 1 275 ? 20.656 -26.516 -7.738 1 96.81 275 ASP A CA 1
ATOM 2026 C C . ASP A 1 275 ? 21.641 -27.672 -7.777 1 96.81 275 ASP A C 1
ATOM 2028 O O . ASP A 1 275 ? 22.641 -27.672 -7.059 1 96.81 275 ASP A O 1
ATOM 2032 N N . ARG A 1 276 ? 21.359 -28.656 -8.609 1 94.88 276 ARG A N 1
ATOM 2033 C CA . ARG A 1 276 ? 22.234 -29.812 -8.75 1 94.88 276 ARG A CA 1
ATOM 2034 C C . ARG A 1 276 ? 22.812 -29.891 -10.164 1 94.88 276 ARG A C 1
ATOM 2036 O O . ARG A 1 276 ? 22.125 -29.609 -11.141 1 94.88 276 ARG A O 1
ATOM 2043 N N . ASP A 1 277 ? 24.047 -30.391 -10.227 1 94.56 277 ASP A N 1
ATOM 2044 C CA . ASP A 1 277 ? 24.75 -30.547 -11.5 1 94.56 277 ASP A CA 1
ATOM 2045 C C . ASP A 1 277 ? 24.516 -31.953 -12.07 1 94.56 277 ASP A C 1
ATOM 2047 O O . ASP A 1 277 ? 24.844 -32.938 -11.43 1 94.56 277 ASP A O 1
ATOM 2051 N N . PHE A 1 278 ? 24.016 -31.969 -13.219 1 93.06 278 PHE A N 1
ATOM 2052 C CA . PHE A 1 278 ? 23.797 -33.25 -13.875 1 93.06 278 PHE A CA 1
ATOM 2053 C C . PHE A 1 278 ? 24.719 -33.406 -15.086 1 93.06 278 PHE A C 1
ATOM 2055 O O . PHE A 1 278 ? 24.531 -34.312 -15.898 1 93.06 278 PHE A O 1
ATOM 2062 N N . SER A 1 279 ? 25.609 -32.531 -15.375 1 89.44 279 SER A N 1
ATOM 2063 C CA . SER A 1 279 ? 26.453 -32.531 -16.562 1 89.44 279 SER A CA 1
ATOM 2064 C C . SER A 1 279 ? 27.312 -33.781 -16.641 1 89.44 279 SER A C 1
ATOM 2066 O O . SER A 1 279 ? 27.688 -34.219 -17.734 1 89.44 279 SER A O 1
ATOM 2068 N N . GLY A 1 280 ? 27.609 -34.438 -15.523 1 83.88 280 GLY A N 1
ATOM 2069 C CA . GLY A 1 280 ? 28.453 -35.594 -15.523 1 83.88 280 GLY A CA 1
ATOM 2070 C C . GLY A 1 280 ? 27.688 -36.906 -15.734 1 83.88 280 GLY A C 1
ATOM 2071 O O . GLY A 1 280 ? 28.266 -37.969 -15.734 1 83.88 280 GLY A O 1
ATOM 2072 N N . GLU A 1 281 ? 26.453 -36.812 -15.891 1 82.81 281 GLU A N 1
ATOM 2073 C CA . GLU A 1 281 ? 25.609 -37.969 -16.062 1 82.81 281 GLU A CA 1
ATOM 2074 C C . GLU A 1 281 ? 25.016 -38.031 -17.469 1 82.81 281 GLU A C 1
ATOM 2076 O O . GLU A 1 281 ? 24.984 -37.031 -18.172 1 82.81 281 GLU A O 1
ATOM 2081 N N . ALA A 1 282 ? 24.656 -39.344 -17.797 1 81.06 282 ALA A N 1
ATOM 2082 C CA . ALA A 1 282 ? 23.953 -39.469 -19.062 1 81.06 282 ALA A CA 1
ATOM 2083 C C . ALA A 1 282 ? 22.641 -38.688 -19.062 1 81.06 282 ALA A C 1
ATOM 2085 O O . ALA A 1 282 ? 21.922 -38.688 -18.062 1 81.06 282 ALA A O 1
ATOM 2086 N N . ALA A 1 283 ? 22.359 -38.094 -20.156 1 76.62 283 ALA A N 1
ATOM 2087 C CA . ALA A 1 283 ? 21.234 -37.156 -20.266 1 76.62 283 ALA A CA 1
ATOM 2088 C C . ALA A 1 283 ? 19.906 -37.875 -20.031 1 76.62 283 ALA A C 1
ATOM 2090 O O . ALA A 1 283 ? 18.953 -37.281 -19.531 1 76.62 283 ALA A O 1
ATOM 2091 N N . ASP A 1 284 ? 19.812 -39.156 -20.312 1 78.62 284 ASP A N 1
ATOM 2092 C CA . ASP A 1 284 ? 18.562 -39.875 -20.219 1 78.62 284 ASP A CA 1
ATOM 2093 C C . ASP A 1 284 ? 18.562 -40.844 -19.031 1 78.62 284 ASP A C 1
ATOM 2095 O O . ASP A 1 284 ? 17.688 -41.688 -18.922 1 78.62 284 ASP A O 1
ATOM 2099 N N . LYS A 1 285 ? 19.578 -40.625 -18.156 1 81 285 LYS A N 1
ATOM 2100 C CA . LYS A 1 285 ? 19.703 -41.531 -17.016 1 81 285 LYS A CA 1
ATOM 2101 C C . LYS A 1 285 ? 18.531 -41.375 -16.062 1 81 285 LYS A C 1
ATOM 2103 O O . LYS A 1 285 ? 18.188 -40.25 -15.672 1 81 285 LYS A O 1
ATOM 2108 N N . ALA A 1 286 ? 17.953 -42.5 -15.773 1 83.88 286 ALA A N 1
ATOM 2109 C CA . ALA A 1 286 ? 16.922 -42.469 -14.742 1 83.88 286 ALA A CA 1
ATOM 2110 C C . ALA A 1 286 ? 17.516 -42.125 -13.383 1 83.88 286 ALA A C 1
ATOM 2112 O O . ALA A 1 286 ? 18.594 -42.594 -13.016 1 83.88 286 ALA A O 1
ATOM 2113 N N . PRO A 1 287 ? 16.844 -41.312 -12.734 1 87.88 287 PRO A N 1
ATOM 2114 C CA . PRO A 1 287 ? 17.375 -40.906 -11.43 1 87.88 287 PRO A CA 1
ATOM 2115 C C . PRO A 1 287 ? 17.266 -42 -10.375 1 87.88 287 PRO A C 1
ATOM 2117 O O . PRO A 1 287 ? 16.344 -42.812 -10.422 1 87.88 287 PRO A O 1
ATOM 2120 N N . ALA A 1 288 ? 18.266 -42 -9.445 1 89.81 288 ALA A N 1
ATOM 2121 C CA . ALA A 1 288 ? 18.141 -42.844 -8.258 1 89.81 288 ALA A CA 1
ATOM 2122 C C . ALA A 1 288 ? 16.984 -42.375 -7.379 1 89.81 288 ALA A C 1
ATOM 2124 O O . ALA A 1 288 ? 16.594 -41.219 -7.414 1 89.81 288 ALA A O 1
ATOM 2125 N N . ASP A 1 289 ? 16.5 -43.281 -6.645 1 93.19 289 ASP A N 1
ATOM 2126 C CA . ASP A 1 289 ? 15.344 -42.969 -5.805 1 93.19 289 ASP A CA 1
ATOM 2127 C C . ASP A 1 289 ? 15.742 -42.031 -4.656 1 93.19 289 ASP A C 1
ATOM 2129 O O . ASP A 1 289 ? 16.828 -42.188 -4.094 1 93.19 289 ASP A O 1
ATOM 2133 N N . GLY A 1 290 ? 14.781 -41.125 -4.395 1 93.31 290 GLY A N 1
ATOM 2134 C CA . GLY A 1 290 ? 14.898 -40.344 -3.174 1 93.31 290 GLY A CA 1
ATOM 2135 C C . GLY A 1 290 ? 15.68 -39.031 -3.363 1 93.31 290 GLY A C 1
ATOM 2136 O O . GLY A 1 290 ? 15.961 -38.344 -2.395 1 93.31 290 GLY A O 1
ATOM 2137 N N . ILE A 1 291 ? 16.078 -38.781 -4.566 1 93.88 291 ILE A N 1
ATOM 2138 C CA . ILE A 1 291 ? 16.797 -37.531 -4.836 1 93.88 291 ILE A CA 1
ATOM 2139 C C . ILE A 1 291 ? 15.828 -36.375 -4.891 1 93.88 291 ILE A C 1
ATOM 2141 O O . ILE A 1 291 ? 14.75 -36.469 -5.492 1 93.88 291 ILE A O 1
ATOM 2145 N N . LYS A 1 292 ? 16.203 -35.281 -4.176 1 97.06 292 LYS A N 1
ATOM 2146 C CA . LYS A 1 292 ? 15.438 -34.062 -4.215 1 97.06 292 LYS A CA 1
ATOM 2147 C C . LYS A 1 292 ? 16.25 -32.906 -4.824 1 97.06 292 LYS A C 1
ATOM 2149 O O . LYS A 1 292 ? 17.422 -32.719 -4.461 1 97.06 292 LYS A O 1
ATOM 2154 N N . ILE A 1 293 ? 15.648 -32.25 -5.801 1 97.06 293 ILE A N 1
ATOM 2155 C CA . ILE A 1 293 ? 16.312 -31.094 -6.402 1 97.06 293 ILE A CA 1
ATOM 2156 C C . ILE A 1 293 ? 15.352 -29.922 -6.484 1 97.06 293 ILE A C 1
ATOM 2158 O O . ILE A 1 293 ? 14.133 -30.109 -6.551 1 97.06 293 ILE A O 1
ATOM 2162 N N . ARG A 1 294 ? 15.938 -28.703 -6.406 1 98 294 ARG A N 1
ATOM 2163 C CA . ARG A 1 294 ? 15.211 -27.469 -6.68 1 98 294 ARG A CA 1
ATOM 2164 C C . ARG A 1 294 ? 15.5 -26.969 -8.086 1 98 294 ARG A C 1
ATOM 2166 O O . ARG A 1 294 ? 16.656 -26.938 -8.516 1 98 294 ARG A O 1
ATOM 2173 N N . VAL A 1 295 ? 14.43 -26.703 -8.789 1 98.38 295 VAL A N 1
ATOM 2174 C CA . VAL A 1 295 ? 14.617 -26.25 -10.156 1 98.38 295 VAL A CA 1
ATOM 2175 C C . VAL A 1 295 ? 13.797 -24.984 -10.406 1 98.38 295 VAL A C 1
ATOM 2177 O O . VAL A 1 295 ? 12.844 -24.703 -9.672 1 98.38 295 VAL A O 1
ATOM 2180 N N . LEU A 1 296 ? 14.195 -24.141 -11.273 1 98.25 296 LEU A N 1
ATOM 2181 C CA . LEU A 1 296 ? 13.422 -23.047 -11.844 1 98.25 296 LEU A CA 1
ATOM 2182 C C . LEU A 1 296 ? 13.125 -23.297 -13.32 1 98.25 296 LEU A C 1
ATOM 2184 O O . LEU A 1 296 ? 14.047 -23.359 -14.141 1 98.25 296 LEU A O 1
ATOM 2188 N N . ALA A 1 297 ? 11.883 -23.484 -13.609 1 98.69 297 ALA A N 1
ATOM 2189 C CA . ALA A 1 297 ? 11.445 -23.734 -14.977 1 98.69 297 ALA A CA 1
ATOM 2190 C C . ALA A 1 297 ? 10.977 -22.453 -15.656 1 98.69 297 ALA A C 1
ATOM 2192 O O . ALA A 1 297 ? 10.156 -21.719 -15.102 1 98.69 297 ALA A O 1
ATOM 2193 N N . THR A 1 298 ? 11.531 -22.125 -16.812 1 97.81 298 THR A N 1
ATOM 2194 C CA . THR A 1 298 ? 11.008 -21.078 -17.688 1 97.81 298 THR A CA 1
ATOM 2195 C C . THR A 1 298 ? 10.141 -21.688 -18.781 1 97.81 298 THR A C 1
ATOM 2197 O O . THR A 1 298 ? 10.594 -22.562 -19.531 1 97.81 298 THR A O 1
ATOM 2200 N N . ALA A 1 299 ? 8.891 -21.203 -18.828 1 97.94 299 ALA A N 1
ATOM 2201 C CA . ALA A 1 299 ? 7.941 -21.828 -19.75 1 97.94 299 ALA A CA 1
ATOM 2202 C C . ALA A 1 299 ? 7.234 -20.766 -20.609 1 97.94 299 ALA A C 1
ATOM 2204 O O . ALA A 1 299 ? 6.945 -19.672 -20.125 1 97.94 299 ALA A O 1
ATOM 2205 N N . GLU A 1 300 ? 6.973 -21.094 -21.812 1 97.88 300 GLU A N 1
ATOM 2206 C CA . GLU A 1 300 ? 6.074 -20.344 -22.688 1 97.88 300 GLU A CA 1
ATOM 2207 C C . GLU A 1 300 ? 4.648 -20.891 -22.609 1 97.88 300 GLU A C 1
ATOM 2209 O O . GLU A 1 300 ? 4.402 -22.062 -22.922 1 97.88 300 GLU A O 1
ATOM 2214 N N . LEU A 1 301 ? 3.76 -20.031 -22.156 1 96.88 301 LEU A N 1
ATOM 2215 C CA . LEU A 1 301 ? 2.35 -20.375 -22.016 1 96.88 301 LEU A CA 1
ATOM 2216 C C . LEU A 1 301 ? 1.528 -19.812 -23.172 1 96.88 301 LEU A C 1
ATOM 2218 O O . LEU A 1 301 ? 1.334 -18.609 -23.266 1 96.88 301 LEU A O 1
ATOM 2222 N N . SER A 1 302 ? 1.066 -20.688 -24.016 1 97.69 302 SER A N 1
ATOM 2223 C CA . SER A 1 302 ? 0.384 -20.266 -25.234 1 97.69 302 SER A CA 1
ATOM 2224 C C . SER A 1 302 ? -1.012 -19.734 -24.922 1 97.69 302 SER A C 1
ATOM 2226 O O . SER A 1 302 ? -1.829 -20.422 -24.312 1 97.69 302 SER A O 1
ATOM 2228 N N . VAL A 1 303 ? -1.217 -18.438 -25.359 1 96.19 303 VAL A N 1
ATOM 2229 C CA . VAL A 1 303 ? -2.533 -17.828 -25.219 1 96.19 303 VAL A CA 1
ATOM 2230 C C . VAL A 1 303 ? -3.332 -18.031 -26.516 1 96.19 303 VAL A C 1
ATOM 2232 O O . VAL A 1 303 ? -4.516 -18.375 -26.469 1 96.19 303 VAL A O 1
ATOM 2235 N N . THR A 1 304 ? -2.664 -17.797 -27.641 1 95.19 304 THR A N 1
ATOM 2236 C CA . THR A 1 304 ? -3.191 -18.125 -28.953 1 95.19 304 THR A CA 1
ATOM 2237 C C . THR A 1 304 ? -2.324 -19.172 -29.641 1 95.19 304 THR A C 1
ATOM 2239 O O . THR A 1 304 ? -1.395 -19.703 -29.031 1 95.19 304 THR A O 1
ATOM 2242 N N . SER A 1 305 ? -2.719 -19.469 -30.875 1 92.44 305 SER A N 1
ATOM 2243 C CA . SER A 1 305 ? -1.924 -20.438 -31.625 1 92.44 305 SER A CA 1
ATOM 2244 C C . SER A 1 305 ? -0.536 -19.891 -31.938 1 92.44 305 SER A C 1
ATOM 2246 O O . SER A 1 305 ? 0.405 -20.656 -32.156 1 92.44 305 SER A O 1
ATOM 2248 N N . THR A 1 306 ? -0.434 -18.562 -31.859 1 94.12 306 THR A N 1
ATOM 2249 C CA . THR A 1 306 ? 0.838 -18 -32.281 1 94.12 306 THR A CA 1
ATOM 2250 C C . THR A 1 306 ? 1.479 -17.188 -31.172 1 94.12 306 THR A C 1
ATOM 2252 O O . THR A 1 306 ? 2.68 -16.906 -31.219 1 94.12 306 THR A O 1
ATOM 2255 N N . ASP A 1 307 ? 0.655 -16.734 -30.203 1 96.31 307 ASP A N 1
ATOM 2256 C CA . ASP A 1 307 ? 1.178 -15.82 -29.188 1 96.31 307 ASP A CA 1
ATOM 2257 C C . ASP A 1 307 ? 1.224 -16.469 -27.812 1 96.31 307 ASP A C 1
ATOM 2259 O O . ASP A 1 307 ? 0.306 -17.203 -27.438 1 96.31 307 ASP A O 1
ATOM 2263 N N . SER A 1 308 ? 2.393 -16.234 -27.125 1 96.44 308 SER A N 1
ATOM 2264 C CA . SER A 1 308 ? 2.59 -16.812 -25.797 1 96.44 308 SER A CA 1
ATOM 2265 C C . SER A 1 308 ? 3.098 -15.766 -24.812 1 96.44 308 SER A C 1
ATOM 2267 O O . SER A 1 308 ? 3.605 -14.719 -25.219 1 96.44 308 SER A O 1
ATOM 2269 N N . VAL A 1 309 ? 2.824 -16.016 -23.594 1 96.88 309 VAL A N 1
ATOM 2270 C CA . VAL A 1 309 ? 3.471 -15.266 -22.516 1 96.88 309 VAL A CA 1
ATOM 2271 C C . VAL A 1 309 ? 4.457 -16.172 -21.781 1 96.88 309 VAL A C 1
ATOM 2273 O O . VAL A 1 309 ? 4.332 -17.391 -21.812 1 96.88 309 VAL A O 1
ATOM 2276 N N . THR A 1 310 ? 5.453 -15.602 -21.203 1 96.81 310 THR A N 1
ATOM 2277 C CA . THR A 1 310 ? 6.461 -16.375 -20.484 1 96.81 310 THR A CA 1
ATOM 2278 C C . THR A 1 310 ? 6.141 -16.422 -18.984 1 96.81 310 THR A C 1
ATOM 2280 O O . THR A 1 310 ? 5.727 -15.43 -18.391 1 96.81 310 THR A O 1
ATOM 2283 N N . GLY A 1 311 ? 6.223 -17.656 -18.438 1 97.12 311 GLY A N 1
ATOM 2284 C CA . GLY A 1 311 ? 6.121 -17.875 -17 1 97.12 311 GLY A CA 1
ATOM 2285 C C . GLY A 1 311 ? 7.297 -18.641 -16.422 1 97.12 311 GLY A C 1
ATOM 2286 O O . GLY A 1 311 ? 7.93 -19.438 -17.125 1 97.12 311 GLY A O 1
ATOM 2287 N N . GLN A 1 312 ? 7.566 -18.328 -15.086 1 96.69 312 GLN A N 1
ATOM 2288 C CA . GLN A 1 312 ? 8.602 -19.078 -14.375 1 96.69 312 GLN A CA 1
ATOM 2289 C C . GLN A 1 312 ? 8.023 -19.766 -13.133 1 96.69 312 GLN A C 1
ATOM 2291 O O . GLN A 1 312 ? 7.191 -19.203 -12.43 1 96.69 312 GLN A O 1
ATOM 2296 N N . TYR A 1 313 ? 8.453 -21.016 -12.922 1 97.94 313 TYR A N 1
ATOM 2297 C CA . TYR A 1 313 ? 7.949 -21.828 -11.82 1 97.94 313 TYR A CA 1
ATOM 2298 C C . TYR A 1 313 ? 9.094 -22.406 -11 1 97.94 313 TYR A C 1
ATOM 2300 O O . TYR A 1 313 ? 9.812 -23.297 -11.461 1 97.94 313 TYR A O 1
ATOM 2308 N N . PRO A 1 314 ? 9.352 -21.938 -9.789 1 98.25 314 PRO A N 1
ATOM 2309 C CA . PRO A 1 314 ? 10.211 -22.672 -8.867 1 98.25 314 PRO A CA 1
ATOM 2310 C C . PRO A 1 314 ? 9.578 -23.969 -8.367 1 98.25 314 PRO A C 1
ATOM 2312 O O . PRO A 1 314 ? 8.453 -23.953 -7.855 1 98.25 314 PRO A O 1
ATOM 2315 N N . LEU A 1 315 ? 10.312 -25.047 -8.539 1 98.44 315 LEU A N 1
ATOM 2316 C CA . LEU A 1 315 ? 9.766 -26.344 -8.195 1 98.44 315 LEU A CA 1
ATOM 2317 C C . LEU A 1 315 ? 10.773 -27.156 -7.383 1 98.44 315 LEU A C 1
ATOM 2319 O O . LEU A 1 315 ? 11.977 -26.969 -7.508 1 98.44 315 LEU A O 1
ATOM 2323 N N . THR A 1 316 ? 10.195 -28 -6.574 1 98.25 316 THR A N 1
ATOM 2324 C CA . THR A 1 316 ? 10.961 -29.094 -5.98 1 98.25 316 THR A CA 1
ATOM 2325 C C . THR A 1 316 ? 10.594 -30.422 -6.617 1 98.25 316 THR A C 1
ATOM 2327 O O . THR A 1 316 ? 9.414 -30.781 -6.688 1 98.25 316 THR A O 1
ATOM 2330 N N . LEU A 1 317 ? 11.586 -31.125 -7.16 1 98.19 317 LEU A N 1
ATOM 2331 C CA . LEU A 1 317 ? 11.383 -32.438 -7.746 1 98.19 317 LEU A CA 1
ATOM 2332 C C . LEU A 1 317 ? 11.961 -33.531 -6.848 1 98.19 317 LEU A C 1
ATOM 2334 O O . LEU A 1 317 ? 12.984 -33.344 -6.184 1 98.19 317 LEU A O 1
ATOM 2338 N N . THR A 1 318 ? 11.289 -34.594 -6.812 1 97.56 318 THR A N 1
ATOM 2339 C CA . THR A 1 318 ? 11.742 -35.781 -6.121 1 97.56 318 THR A CA 1
ATOM 2340 C C . THR A 1 318 ? 11.742 -37 -7.066 1 97.56 318 THR A C 1
ATOM 2342 O O . THR A 1 318 ? 10.805 -37.156 -7.852 1 97.56 318 THR A O 1
ATOM 2345 N N . SER A 1 319 ? 12.812 -37.75 -6.992 1 96.38 319 SER A N 1
ATOM 2346 C CA . SER A 1 319 ? 12.883 -38.969 -7.809 1 96.38 319 SER A CA 1
ATOM 2347 C C . SER A 1 319 ? 12.289 -40.156 -7.07 1 96.38 319 SER A C 1
ATOM 2349 O O . SER A 1 319 ? 12.594 -40.375 -5.895 1 96.38 319 SER A O 1
ATOM 2351 N N . ARG A 1 320 ? 11.508 -40.812 -7.727 1 95.12 320 ARG A N 1
ATOM 2352 C CA . ARG A 1 320 ? 10.867 -42.031 -7.215 1 95.12 320 ARG A CA 1
ATOM 2353 C C . ARG A 1 320 ? 10.516 -43 -8.344 1 95.12 320 ARG A C 1
ATOM 2355 O O . ARG A 1 320 ? 9.898 -42.594 -9.336 1 95.12 320 ARG A O 1
ATOM 2362 N N . GLY A 1 321 ? 10.891 -44.344 -8.219 1 93.56 321 GLY A N 1
ATOM 2363 C CA . GLY A 1 321 ? 10.57 -45.312 -9.234 1 93.56 321 GLY A CA 1
ATOM 2364 C C . GLY A 1 321 ? 11.188 -45 -10.586 1 93.56 321 GLY A C 1
ATOM 2365 O O . GLY A 1 321 ? 10.562 -45.219 -11.625 1 93.56 321 GLY A O 1
ATOM 2366 N N . GLY A 1 322 ? 12.219 -44.344 -10.57 1 93.06 322 GLY A N 1
ATOM 2367 C CA . GLY A 1 322 ? 12.953 -44.062 -11.797 1 93.06 322 GLY A CA 1
ATOM 2368 C C . GLY A 1 322 ? 12.43 -42.875 -12.547 1 93.06 322 GLY A C 1
ATOM 2369 O O . GLY A 1 322 ? 12.797 -42.625 -13.695 1 93.06 322 GLY A O 1
ATOM 2370 N N . ARG A 1 323 ? 11.562 -42.125 -11.898 1 95.06 323 ARG A N 1
ATOM 2371 C CA . ARG A 1 323 ? 11.008 -40.938 -12.547 1 95.06 323 ARG A CA 1
ATOM 2372 C C . ARG A 1 323 ? 11.07 -39.75 -11.625 1 95.06 323 ARG A C 1
ATOM 2374 O O . ARG A 1 323 ? 11.234 -39.875 -10.406 1 95.06 323 ARG A O 1
ATOM 2381 N N . TRP A 1 324 ? 11.047 -38.625 -12.258 1 97 324 TRP A N 1
ATOM 2382 C CA . TRP A 1 324 ? 10.953 -37.375 -11.5 1 97 324 TRP A CA 1
ATOM 2383 C C . TRP A 1 324 ? 9.492 -37 -11.266 1 97 324 TRP A C 1
ATOM 2385 O O . TRP A 1 324 ? 8.664 -37.094 -12.18 1 97 324 TRP A O 1
ATOM 2395 N N . GLU A 1 325 ? 9.211 -36.594 -10.055 1 97.62 325 GLU A N 1
ATOM 2396 C CA . GLU A 1 325 ? 7.895 -36.094 -9.68 1 97.62 325 GLU A CA 1
ATOM 2397 C C . GLU A 1 325 ? 7.992 -34.75 -8.977 1 97.62 325 GLU A C 1
ATOM 2399 O O . GLU A 1 325 ? 8.992 -34.438 -8.32 1 97.62 325 GLU A O 1
ATOM 2404 N N . VAL A 1 326 ? 6.934 -33.969 -9.18 1 98.12 326 VAL A N 1
ATOM 2405 C CA . VAL A 1 326 ? 6.926 -32.656 -8.539 1 98.12 326 VAL A CA 1
ATOM 2406 C C . VAL A 1 326 ? 6.453 -32.781 -7.094 1 98.12 326 VAL A C 1
ATOM 2408 O O . VAL A 1 326 ? 5.352 -33.281 -6.84 1 98.12 326 VAL A O 1
ATOM 2411 N N . SER A 1 327 ? 7.234 -32.375 -6.172 1 97.19 327 SER A N 1
ATOM 2412 C CA . SER A 1 327 ? 6.875 -32.469 -4.762 1 97.19 327 SER A CA 1
ATOM 2413 C C . SER A 1 327 ? 6.328 -31.125 -4.254 1 97.19 327 SER A C 1
ATOM 2415 O O . SER A 1 327 ? 5.602 -31.078 -3.256 1 97.19 327 SER A O 1
ATOM 2417 N N . ALA A 1 328 ? 6.707 -30 -4.918 1 95.62 328 ALA A N 1
ATOM 2418 C CA . ALA A 1 328 ? 6.188 -28.703 -4.48 1 95.62 328 ALA A CA 1
ATOM 2419 C C . ALA A 1 328 ? 6.348 -27.641 -5.57 1 95.62 328 ALA A C 1
ATOM 2421 O O . ALA A 1 328 ? 7.309 -27.688 -6.344 1 95.62 328 ALA A O 1
ATOM 2422 N N . VAL A 1 329 ? 5.355 -26.812 -5.691 1 95.75 329 VAL A N 1
ATOM 2423 C CA . VAL A 1 329 ? 5.559 -25.484 -6.262 1 95.75 329 VAL A CA 1
ATOM 2424 C C . VAL A 1 329 ? 6.031 -24.531 -5.172 1 95.75 329 VAL A C 1
ATOM 2426 O O . VAL A 1 329 ? 5.262 -24.156 -4.281 1 95.75 329 VAL A O 1
ATOM 2429 N N . ASP A 1 330 ? 7.27 -24.141 -5.316 1 93.31 330 ASP A N 1
ATOM 2430 C CA . ASP A 1 330 ? 7.891 -23.391 -4.234 1 93.31 330 ASP A CA 1
ATOM 2431 C C . ASP A 1 330 ? 7.328 -21.969 -4.16 1 93.31 330 ASP A C 1
ATOM 2433 O O . ASP A 1 330 ? 7.109 -21.328 -5.191 1 93.31 330 ASP A O 1
ATOM 2437 N N . SER A 1 331 ? 7.137 -21.5 -2.912 1 89.25 331 SER A N 1
ATOM 2438 C CA . SER A 1 331 ? 6.617 -20.141 -2.703 1 89.25 331 SER A CA 1
ATOM 2439 C C . SER A 1 331 ? 7.672 -19.094 -3.023 1 89.25 331 SER A C 1
ATOM 2441 O O . SER A 1 331 ? 7.344 -17.938 -3.287 1 89.25 331 SER A O 1
ATOM 2443 N N . SER A 1 332 ? 8.93 -19.469 -2.943 1 90.81 332 SER A N 1
ATOM 2444 C CA . SER A 1 332 ? 10.023 -18.562 -3.283 1 90.81 332 SER A CA 1
ATOM 2445 C C . SER A 1 332 ? 11.133 -19.297 -4.031 1 90.81 332 SER A C 1
ATOM 2447 O O . SER A 1 332 ? 11.406 -20.469 -3.754 1 90.81 332 SER A O 1
ATOM 2449 N N . PRO A 1 333 ? 11.688 -18.609 -5.023 1 93.06 333 PRO A N 1
ATOM 2450 C CA . PRO A 1 333 ? 12.844 -19.219 -5.68 1 93.06 333 PRO A CA 1
ATOM 2451 C C . PRO A 1 333 ? 14.031 -19.391 -4.738 1 93.06 333 PRO A C 1
ATOM 2453 O O . PRO A 1 333 ? 14.039 -18.844 -3.635 1 93.06 333 PRO A O 1
ATOM 2456 N N . LEU A 1 334 ? 14.883 -20.188 -5.211 1 93.12 334 LEU A N 1
ATOM 2457 C CA . LEU A 1 334 ? 16.062 -20.484 -4.418 1 93.12 334 LEU A CA 1
ATOM 2458 C C . LEU A 1 334 ? 17.031 -19.312 -4.434 1 93.12 334 LEU A C 1
ATOM 2460 O O . LEU A 1 334 ? 17.422 -18.828 -5.5 1 93.12 334 LEU A O 1
ATOM 2464 N N . LEU A 1 335 ? 17.344 -18.781 -3.242 1 91.44 335 LEU A N 1
ATOM 2465 C CA . LEU A 1 335 ? 18.375 -17.75 -3.113 1 91.44 335 LEU A CA 1
ATOM 2466 C C . LEU A 1 335 ? 19.75 -18.375 -2.924 1 91.44 335 LEU A C 1
ATOM 2468 O O . LEU A 1 335 ? 19.875 -19.5 -2.449 1 91.44 335 LEU A O 1
ATOM 2472 N N . PRO A 1 336 ? 20.734 -17.625 -3.336 1 88.56 336 PRO A N 1
ATOM 2473 C CA . PRO A 1 336 ? 22.094 -18.172 -3.195 1 88.56 336 PRO A CA 1
ATOM 2474 C C . PRO A 1 336 ? 22.484 -18.406 -1.738 1 88.56 336 PRO A C 1
ATOM 2476 O O . PRO A 1 336 ? 22.062 -17.656 -0.853 1 88.56 336 PRO A O 1
ATOM 2479 N N . ALA A 1 337 ? 23.031 -19.578 -1.476 1 77.44 337 ALA A N 1
ATOM 2480 C CA . ALA A 1 337 ? 23.547 -19.828 -0.134 1 77.44 337 ALA A CA 1
ATOM 2481 C C . ALA A 1 337 ? 24.562 -18.75 0.274 1 77.44 337 ALA A C 1
ATOM 2483 O O . ALA A 1 337 ? 25.328 -18.266 -0.558 1 77.44 337 ALA A O 1
ATOM 2484 N N . PRO A 1 338 ? 24.312 -18.203 1.46 1 70.44 338 PRO A N 1
ATOM 2485 C CA . PRO A 1 338 ? 25.312 -17.234 1.875 1 70.44 338 PRO A CA 1
ATOM 2486 C C . PRO A 1 338 ? 26.75 -17.75 1.722 1 70.44 338 PRO A C 1
ATOM 2488 O O . PRO A 1 338 ? 26.984 -18.938 1.917 1 70.44 338 PRO A O 1
ATOM 2491 N N . GLU A 1 339 ? 27.531 -17.203 0.846 1 62.56 339 GLU A N 1
ATOM 2492 C CA . GLU A 1 339 ? 28.922 -17.594 0.711 1 62.56 339 GLU A CA 1
ATOM 2493 C C . GLU A 1 339 ? 29.578 -17.797 2.078 1 62.56 339 GLU A C 1
ATOM 2495 O O . GLU A 1 339 ? 29.5 -16.922 2.941 1 62.56 339 GLU A O 1
ATOM 2500 N N . GLN A 1 340 ? 29.484 -18.953 2.523 1 55.66 340 GLN A N 1
ATOM 2501 C CA . GLN A 1 340 ? 30.266 -19.203 3.732 1 55.66 340 GLN A CA 1
ATOM 2502 C C . GLN A 1 340 ? 31.641 -18.531 3.652 1 55.66 340 GLN A C 1
ATOM 2504 O O . GLN A 1 340 ? 32.375 -18.766 2.705 1 55.66 340 GLN A O 1
ATOM 2509 N N . THR A 1 341 ? 31.672 -17.344 4.082 1 51.97 341 THR A N 1
ATOM 2510 C CA . THR A 1 341 ? 33.031 -16.875 4.324 1 51.97 341 THR A CA 1
ATOM 2511 C C . THR A 1 341 ? 33.875 -17.953 4.992 1 51.97 341 THR A C 1
ATOM 2513 O O . THR A 1 341 ? 33.594 -18.359 6.129 1 51.97 341 THR A O 1
ATOM 2516 N N . THR A 1 342 ? 34.25 -18.984 4.344 1 41.03 342 THR A N 1
ATOM 2517 C CA . THR A 1 342 ? 35.312 -19.75 5.004 1 41.03 342 THR A CA 1
ATOM 2518 C C . THR A 1 342 ? 36.312 -18.797 5.672 1 41.03 342 THR A C 1
ATOM 2520 O O . THR A 1 342 ? 37.062 -18.078 4.996 1 41.03 342 THR A O 1
ATOM 2523 N N . ALA A 1 343 ? 35.969 -18.344 6.793 1 43.41 343 ALA A N 1
ATOM 2524 C CA . ALA A 1 343 ? 37.062 -17.844 7.605 1 43.41 343 ALA A CA 1
ATOM 2525 C C . ALA A 1 343 ? 38.312 -18.734 7.457 1 43.41 343 ALA A C 1
ATOM 2527 O O . ALA A 1 343 ? 38.281 -19.906 7.863 1 43.41 343 ALA A O 1
ATOM 2528 N N . ILE A 1 344 ? 39 -18.594 6.414 1 42.97 344 ILE A N 1
ATOM 2529 C CA . ILE A 1 344 ? 40.344 -19.141 6.48 1 42.97 344 ILE A CA 1
ATOM 2530 C C . ILE A 1 344 ? 40.938 -18.922 7.875 1 42.97 344 ILE A C 1
ATOM 2532 O O . ILE A 1 344 ? 41.188 -17.781 8.289 1 42.97 344 ILE A O 1
ATOM 2536 N N . SER A 1 345 ? 40.469 -19.672 8.852 1 42.47 345 SER A N 1
ATOM 2537 C CA . SER A 1 345 ? 41.281 -19.734 10.055 1 42.47 345 SER A CA 1
ATOM 2538 C C . SER A 1 345 ? 42.75 -19.766 9.719 1 42.47 345 SER A C 1
ATOM 2540 O O . SER A 1 345 ? 43.25 -20.781 9.242 1 42.47 345 SER A O 1
ATOM 2542 N N . GLY A 1 346 ? 43.281 -18.703 9.25 1 39.19 346 GLY A N 1
ATOM 2543 C CA . GLY A 1 346 ? 44.719 -18.578 9.234 1 39.19 346 GLY A CA 1
ATOM 2544 C C . GLY A 1 346 ? 45.375 -19.031 10.523 1 39.19 346 GLY A C 1
ATOM 2545 O O . GLY A 1 346 ? 45.188 -18.422 11.57 1 39.19 346 GLY A O 1
ATOM 2546 N N . ALA A 1 347 ? 45.594 -20.375 10.664 1 43.25 347 ALA A N 1
ATOM 2547 C CA . ALA A 1 347 ? 46.531 -20.812 11.688 1 43.25 347 ALA A CA 1
ATOM 2548 C C . ALA A 1 347 ? 47.719 -19.844 11.781 1 43.25 347 ALA A C 1
ATOM 2550 O O . ALA A 1 347 ? 48.281 -19.453 10.758 1 43.25 347 ALA A O 1
ATOM 2551 N N . PRO A 1 348 ? 47.812 -19.141 12.875 1 42 348 PRO A N 1
ATOM 2552 C CA . PRO A 1 348 ? 49 -18.297 13.062 1 42 348 PRO A CA 1
ATOM 2553 C C . PRO A 1 348 ? 50.312 -19 12.695 1 42 348 PRO A C 1
ATOM 2555 O O . PRO A 1 348 ? 50.562 -20.109 13.18 1 42 348 PRO A O 1
ATOM 2558 N N . SER A 1 349 ? 50.75 -18.891 11.453 1 43.22 349 SER A N 1
ATOM 2559 C CA . SER A 1 349 ? 52.094 -19.375 11.086 1 43.22 349 SER A CA 1
ATOM 2560 C C . SER A 1 349 ? 53.125 -19.016 12.156 1 43.22 349 SER A C 1
ATOM 2562 O O . SER A 1 349 ? 53.281 -17.844 12.508 1 43.22 349 SER A O 1
ATOM 2564 N N . THR A 1 350 ? 53.406 -19.953 13.094 1 44.5 350 THR A N 1
ATOM 2565 C CA . THR A 1 350 ? 54.531 -19.828 14.008 1 44.5 350 THR A CA 1
ATOM 2566 C C . THR A 1 350 ? 55.781 -19.406 13.266 1 44.5 350 THR A C 1
ATOM 2568 O O . THR A 1 350 ? 56.156 -20.016 12.273 1 44.5 350 THR A O 1
ATOM 2571 N N . PRO A 1 351 ? 56.156 -18.156 13.453 1 37.25 351 PRO A N 1
ATOM 2572 C CA . PRO A 1 351 ? 57.375 -17.656 12.805 1 37.25 351 PRO A CA 1
ATOM 2573 C C . PRO A 1 351 ? 58.562 -18.625 12.945 1 37.25 351 PRO A C 1
ATOM 2575 O O . PRO A 1 351 ? 58.844 -19.078 14.047 1 37.25 351 PRO A O 1
ATOM 2578 N N . ALA A 1 352 ? 58.781 -19.5 11.961 1 40.84 352 ALA A N 1
ATOM 2579 C CA . ALA A 1 352 ? 59.969 -20.359 11.906 1 40.84 352 ALA A CA 1
ATOM 2580 C C . ALA A 1 352 ? 61.219 -19.562 12.289 1 40.84 352 ALA A C 1
ATOM 2582 O O . ALA A 1 352 ? 61.375 -18.422 11.875 1 40.84 352 ALA A O 1
ATOM 2583 N N . SER A 1 353 ? 61.844 -19.844 13.453 1 35.41 353 SER A N 1
ATOM 2584 C CA . SER A 1 353 ? 63.094 -19.344 13.984 1 35.41 353 SER A CA 1
ATOM 2585 C C . SER A 1 353 ? 64.188 -19.422 12.945 1 35.41 353 SER A C 1
ATOM 2587 O O . SER A 1 353 ? 64.5 -20.5 12.438 1 35.41 353 SER A O 1
ATOM 2589 N N . THR A 1 354 ? 64.312 -18.422 12.078 1 35.25 354 THR A N 1
ATOM 2590 C CA . THR A 1 354 ? 65.375 -18.312 11.117 1 35.25 354 THR A CA 1
ATOM 2591 C C . THR A 1 354 ? 66.75 -18.516 11.805 1 35.25 354 THR A C 1
ATOM 2593 O O . THR A 1 354 ? 67.125 -17.734 12.688 1 35.25 354 THR A O 1
ATOM 2596 N N . ALA A 1 355 ? 67.125 -19.844 12.047 1 37.06 355 ALA A N 1
ATOM 2597 C CA . ALA A 1 355 ? 68.438 -20.156 12.523 1 37.06 355 ALA A CA 1
ATOM 2598 C C . ALA A 1 355 ? 69.5 -19.375 11.734 1 37.06 355 ALA A C 1
ATOM 2600 O O . ALA A 1 355 ? 69.375 -19.219 10.516 1 37.06 355 ALA A O 1
ATOM 2601 N N . PRO A 1 356 ? 70.438 -18.641 12.398 1 32.94 356 PRO A N 1
ATOM 2602 C CA . PRO A 1 356 ? 71.5 -17.766 11.867 1 32.94 356 PRO A CA 1
ATOM 2603 C C . PRO A 1 356 ? 72.375 -18.5 10.875 1 32.94 356 PRO A C 1
ATOM 2605 O O . PRO A 1 356 ? 72.75 -19.656 11.078 1 32.94 356 PRO A O 1
ATOM 2608 N N . ALA A 1 357 ? 72.25 -18.281 9.57 1 27.97 357 ALA A N 1
ATOM 2609 C CA . ALA A 1 357 ? 73.062 -18.781 8.5 1 27.97 357 ALA A CA 1
ATOM 2610 C C . ALA A 1 357 ? 74.562 -18.594 8.844 1 27.97 357 ALA A C 1
ATOM 2612 O O . ALA A 1 357 ? 74.938 -17.547 9.359 1 27.97 357 ALA A O 1
ATOM 2613 N N . SER A 1 358 ? 75.188 -19.688 9.266 1 29.25 358 SER A N 1
ATOM 2614 C CA . SER A 1 358 ? 76.625 -19.781 9.484 1 29.25 358 SER A CA 1
ATOM 2615 C C . SER A 1 358 ? 77.375 -19.141 8.336 1 29.25 358 SER A C 1
ATOM 2617 O O . SER A 1 358 ? 77.062 -19.328 7.168 1 29.25 358 SER A O 1
ATOM 2619 N N . ALA A 1 359 ? 78.188 -18.062 8.672 1 29.02 359 ALA A N 1
ATOM 2620 C CA . ALA A 1 359 ? 79.125 -17.266 7.898 1 29.02 359 ALA A CA 1
ATOM 2621 C C . ALA A 1 359 ? 80.125 -18.156 7.18 1 29.02 359 ALA A C 1
ATOM 2623 O O . ALA A 1 359 ? 80.938 -18.844 7.82 1 29.02 359 ALA A O 1
ATOM 2624 N N . THR A 1 360 ? 79.625 -18.984 6.156 1 26.03 360 THR A N 1
ATOM 2625 C CA . THR A 1 360 ? 80.688 -19.734 5.434 1 26.03 360 THR A CA 1
ATOM 2626 C C . THR A 1 360 ? 81.812 -18.828 5.035 1 26.03 360 THR A C 1
ATOM 2628 O O . THR A 1 360 ? 81.625 -17.719 4.535 1 26.03 360 THR A O 1
ATOM 2631 N N . ALA A 1 361 ? 83.062 -19.094 5.531 1 28.94 361 ALA A N 1
ATOM 2632 C CA . ALA A 1 361 ? 84.438 -18.578 5.402 1 28.94 361 ALA A CA 1
ATOM 2633 C C . ALA A 1 361 ? 84.812 -18.422 3.936 1 28.94 361 ALA A C 1
ATOM 2635 O O . ALA A 1 361 ? 84.438 -19.25 3.096 1 28.94 361 ALA A O 1
ATOM 2636 N N . PRO A 1 362 ? 85.125 -17.203 3.486 1 28.8 362 PRO A N 1
ATOM 2637 C CA . PRO A 1 362 ? 85.625 -16.766 2.17 1 28.8 362 PRO A CA 1
ATOM 2638 C C . PRO A 1 362 ? 86.75 -17.641 1.638 1 28.8 362 PRO A C 1
ATOM 2640 O O . PRO A 1 362 ? 87.625 -18.031 2.4 1 28.8 362 PRO A O 1
ATOM 2643 N N . ALA A 1 363 ? 86.438 -18.625 0.818 1 30.47 363 ALA A N 1
ATOM 2644 C CA . ALA A 1 363 ? 87.5 -19.406 0.146 1 30.47 363 ALA A CA 1
ATOM 2645 C C . ALA A 1 363 ? 88.562 -18.516 -0.406 1 30.47 363 ALA A C 1
ATOM 2647 O O . ALA A 1 363 ? 88.312 -17.406 -0.876 1 30.47 363 ALA A O 1
ATOM 2648 N N . SER A 1 364 ? 89.75 -18.766 0.089 1 26.5 364 SER A N 1
ATOM 2649 C CA . SER A 1 364 ? 91.125 -18.219 -0.149 1 26.5 364 SER A CA 1
ATOM 2650 C C . SER A 1 364 ? 91.438 -18.141 -1.641 1 26.5 364 SER A C 1
ATOM 2652 O O . SER A 1 364 ? 90.938 -18.953 -2.424 1 26.5 364 SER A O 1
ATOM 2654 N N . ALA A 1 365 ? 92.062 -17 -2.053 1 29.17 365 ALA A N 1
ATOM 2655 C CA . ALA A 1 365 ? 92.688 -16.297 -3.184 1 29.17 365 ALA A CA 1
ATOM 2656 C C . ALA A 1 365 ? 93.75 -17.156 -3.844 1 29.17 365 ALA A C 1
ATOM 2658 O O . ALA A 1 365 ? 94.812 -17.391 -3.254 1 29.17 365 ALA A O 1
ATOM 2659 N N . THR A 1 366 ? 93.5 -18.547 -4.066 1 33.22 366 THR A N 1
ATOM 2660 C CA . THR A 1 366 ? 94.75 -19.031 -4.664 1 33.22 366 THR A CA 1
ATOM 2661 C C . THR A 1 366 ? 95.188 -18.156 -5.848 1 33.22 366 THR A C 1
ATOM 2663 O O . THR A 1 366 ? 94.312 -17.844 -6.707 1 33.22 366 THR A O 1
ATOM 2666 N N . PRO A 1 367 ? 96.375 -17.516 -5.734 1 32.72 367 PRO A N 1
ATOM 2667 C CA . PRO A 1 367 ? 97.125 -16.609 -6.625 1 32.72 367 PRO A CA 1
ATOM 2668 C C . PRO A 1 367 ? 97.312 -17.188 -8.031 1 32.72 367 PRO A C 1
ATOM 2670 O O . PRO A 1 367 ? 97.562 -18.375 -8.188 1 32.72 367 PRO A O 1
ATOM 2673 N N . VAL A 1 368 ? 96.438 -16.875 -8.977 1 28.36 368 VAL A N 1
ATOM 2674 C CA . VAL A 1 368 ? 96.75 -17.141 -10.375 1 28.36 368 VAL A CA 1
ATOM 2675 C C . VAL A 1 368 ? 98.125 -16.531 -10.727 1 28.36 368 VAL A C 1
ATOM 2677 O O . VAL A 1 368 ? 98.375 -15.336 -10.539 1 28.36 368 VAL A O 1
ATOM 2680 N N . ASN A 1 369 ? 99.25 -17.266 -10.438 1 25.45 369 ASN A N 1
ATOM 2681 C CA . ASN A 1 369 ? 100.312 -17.047 -11.398 1 25.45 369 ASN A CA 1
ATOM 2682 C C . ASN A 1 369 ? 99.875 -17.375 -12.82 1 25.45 369 ASN A C 1
ATOM 2684 O O . ASN A 1 369 ? 99.188 -18.391 -13.047 1 25.45 369 ASN A O 1
ATOM 2688 N N . MET B 1 1 ? -41.594 44.375 86.688 1 20.58 1 MET B N 1
ATOM 2689 C CA . MET B 1 1 ? -41.5 44.219 88.125 1 20.58 1 MET B CA 1
ATOM 2690 C C . MET B 1 1 ? -40.812 42.938 88.5 1 20.58 1 MET B C 1
ATOM 2692 O O . MET B 1 1 ? -40.469 42.125 87.625 1 20.58 1 MET B O 1
ATOM 2696 N N . SER B 1 2 ? -41.531 41.938 89.125 1 20.22 2 SER B N 1
ATOM 2697 C CA . SER B 1 2 ? -41.219 41.219 90.312 1 20.22 2 SER B CA 1
ATOM 2698 C C . SER B 1 2 ? -40.438 39.969 90.062 1 20.22 2 SER B C 1
ATOM 2700 O O . SER B 1 2 ? -39.688 39.469 90.938 1 20.22 2 SER B O 1
ATOM 2702 N N . ARG B 1 3 ? -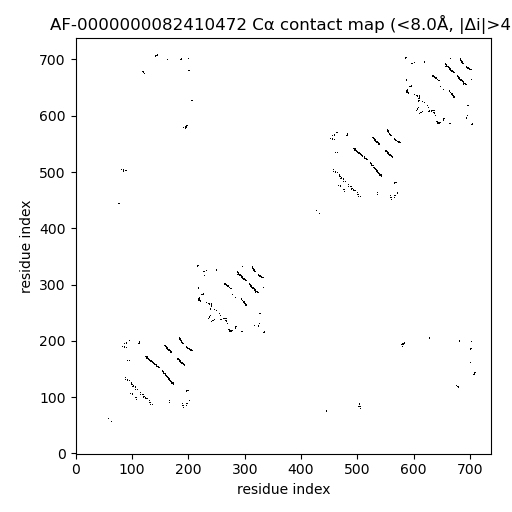40.812 39.062 89.062 1 21.73 3 ARG B N 1
ATOM 2703 C CA . ARG B 1 3 ? -40.938 37.719 89.625 1 21.73 3 ARG B CA 1
ATOM 2704 C C . ARG B 1 3 ? -39.562 37.156 90 1 21.73 3 ARG B C 1
ATOM 2706 O O . ARG B 1 3 ? -38.562 37.469 89.375 1 21.73 3 ARG B O 1
ATOM 2713 N N . PHE B 1 4 ? -39.5 36.094 90.75 1 21.06 4 PHE B N 1
ATOM 2714 C CA . PHE B 1 4 ? -38.781 35.438 91.875 1 21.06 4 PHE B CA 1
ATOM 2715 C C . PHE B 1 4 ? -37.5 34.844 91.375 1 21.06 4 PHE B C 1
ATOM 2717 O O . PHE B 1 4 ? -36.406 35.125 91.938 1 21.06 4 PHE B O 1
ATOM 2724 N N . LYS B 1 5 ? -37.312 33.375 91 1 21.25 5 LYS B N 1
ATOM 2725 C CA . LYS B 1 5 ? -36.844 32.594 92.125 1 21.25 5 LYS B CA 1
ATOM 2726 C C . LYS B 1 5 ? -35.344 32.344 92.062 1 21.25 5 LYS B C 1
ATOM 2728 O O . LYS B 1 5 ? -34.75 32.438 91 1 21.25 5 LYS B O 1
ATOM 2733 N N . GLY B 1 6 ? -34.812 31.375 92.938 1 19.7 6 GLY B N 1
ATOM 2734 C CA . GLY B 1 6 ? -33.875 31.031 94 1 19.7 6 GLY B CA 1
ATOM 2735 C C . GLY B 1 6 ? -32.656 30.266 93.5 1 19.7 6 GLY B C 1
ATOM 2736 O O . GLY B 1 6 ? -31.562 30.406 94 1 19.7 6 GLY B O 1
ATOM 2737 N N . MET B 1 7 ? -32.812 29.094 92.625 1 26.08 7 MET B N 1
ATOM 2738 C CA . MET B 1 7 ? -32.25 27.938 93.312 1 26.08 7 MET B CA 1
ATOM 2739 C C . MET B 1 7 ? -30.719 27.906 93.188 1 26.08 7 MET B C 1
ATOM 2741 O O . MET B 1 7 ? -30.203 27.719 92.062 1 26.08 7 MET B O 1
ATOM 2745 N N . LYS B 1 8 ? -30.031 28.672 93.875 1 23.17 8 LYS B N 1
ATOM 2746 C CA . LYS B 1 8 ? -28.625 29.031 93.75 1 23.17 8 LYS B CA 1
ATOM 2747 C C . LYS B 1 8 ? -27.734 27.797 93.75 1 23.17 8 LYS B C 1
ATOM 2749 O O . LYS B 1 8 ? -28.109 26.766 94.312 1 23.17 8 LYS B O 1
ATOM 2754 N N . ARG B 1 9 ? -26.594 27.844 93.125 1 24.8 9 ARG B N 1
ATOM 2755 C CA . ARG B 1 9 ? -25.484 27.156 92.5 1 24.8 9 ARG B CA 1
ATOM 2756 C C . ARG B 1 9 ? -24.531 26.562 93.562 1 24.8 9 ARG B C 1
ATOM 2758 O O . ARG B 1 9 ? -23.656 27.266 94.062 1 24.8 9 ARG B O 1
ATOM 2765 N N . LYS B 1 10 ? -25.219 25.781 94.625 1 24.28 10 LYS B N 1
ATOM 2766 C CA . LYS B 1 10 ? -24.281 25.734 95.75 1 24.28 10 LYS B CA 1
ATOM 2767 C C . LYS B 1 10 ? -22.938 25.141 95.312 1 24.28 10 LYS B C 1
ATOM 2769 O O . LYS B 1 10 ? -22.891 24.344 94.375 1 24.28 10 LYS B O 1
ATOM 2774 N N . PRO B 1 11 ? -21.812 25.562 95.938 1 26.08 11 PRO B N 1
ATOM 2775 C CA . PRO B 1 11 ? -20.359 25.547 95.812 1 26.08 11 PRO B CA 1
ATOM 2776 C C . PRO B 1 11 ? -19.75 24.188 96.062 1 26.08 11 PRO B C 1
ATOM 2778 O O . PRO B 1 11 ? -19.781 23.734 97.25 1 26.08 11 PRO B O 1
ATOM 2781 N N . HIS B 1 12 ? -20.359 23.031 95.5 1 23.03 12 HIS B N 1
ATOM 2782 C CA . HIS B 1 12 ? -20.031 21.766 96.125 1 23.03 12 HIS B CA 1
ATOM 2783 C C . HIS B 1 12 ? -18.516 21.594 96.25 1 23.03 12 HIS B C 1
ATOM 2785 O O . HIS B 1 12 ? -17.781 21.719 95.25 1 23.03 12 HIS B O 1
ATOM 2791 N N . THR B 1 13 ? -17.938 21.938 97.438 1 24.92 13 THR B N 1
ATOM 2792 C CA . THR B 1 13 ? -16.594 22 97.938 1 24.92 13 THR B CA 1
ATOM 2793 C C . THR B 1 13 ? -15.906 20.625 97.875 1 24.92 13 THR B C 1
ATOM 2795 O O . THR B 1 13 ? -16.344 19.672 98.5 1 24.92 13 THR B O 1
ATOM 2798 N N . ASP B 1 14 ? -15.555 20.219 96.688 1 25.03 14 ASP B N 1
ATOM 2799 C CA . ASP B 1 14 ? -15.023 18.906 96.25 1 25.03 14 ASP B CA 1
ATOM 2800 C C . ASP B 1 14 ? -13.789 18.562 97.125 1 25.03 14 ASP B C 1
ATOM 2802 O O . ASP B 1 14 ? -12.766 19.234 97.062 1 25.03 14 ASP B O 1
ATOM 2806 N N . LYS B 1 15 ? -14.023 18.203 98.375 1 25.55 15 LYS B N 1
ATOM 2807 C CA . LYS B 1 15 ? -12.977 17.969 99.375 1 25.55 15 LYS B CA 1
ATOM 2808 C C . LYS B 1 15 ? -11.945 16.953 98.875 1 25.55 15 LYS B C 1
ATOM 2810 O O . LYS B 1 15 ? -12.305 15.883 98.375 1 25.55 15 LYS B O 1
ATOM 2815 N N . VAL B 1 16 ? -10.742 17.422 98.562 1 29.19 16 VAL B N 1
ATOM 2816 C CA . VAL B 1 16 ? -9.5 16.906 98 1 29.19 16 VAL B CA 1
ATOM 2817 C C . VAL B 1 16 ? -8.922 15.82 98.875 1 29.19 16 VAL B C 1
ATOM 2819 O O . VAL B 1 16 ? -8.391 16.125 99.938 1 29.19 16 VAL B O 1
ATOM 2822 N N . VAL B 1 17 ? -9.836 14.852 99.312 1 26.66 17 VAL B N 1
ATOM 2823 C CA . VAL B 1 17 ? -9.266 14.078 100.438 1 26.66 17 VAL B CA 1
ATOM 2824 C C . VAL B 1 17 ? -7.965 13.422 100 1 26.66 17 VAL B C 1
ATOM 2826 O O . VAL B 1 17 ? -7.926 12.742 98.938 1 26.66 17 VAL B O 1
ATOM 2829 N N . LEU B 1 18 ? -6.852 13.906 100.438 1 27.94 18 LEU B N 1
ATOM 2830 C CA . LEU B 1 18 ? -5.418 13.68 100.25 1 27.94 18 LEU B CA 1
ATOM 2831 C C . LEU B 1 18 ? -5.047 12.281 100.75 1 27.94 18 LEU B C 1
ATOM 2833 O O . LEU B 1 18 ? -5.031 12.008 101.938 1 27.94 18 LEU B O 1
ATOM 2837 N N . GLU B 1 19 ? -5.812 11.234 100.188 1 26.52 19 GLU B N 1
ATOM 2838 C CA . GLU B 1 19 ? -5.648 9.961 100.875 1 26.52 19 GLU B CA 1
ATOM 2839 C C . GLU B 1 19 ? -4.188 9.508 100.875 1 26.52 19 GLU B C 1
ATOM 2841 O O . GLU B 1 19 ? -3.525 9.555 99.875 1 26.52 19 GLU B O 1
ATOM 2846 N N . ASP B 1 20 ? -3.562 9.406 102 1 29.58 20 ASP B N 1
ATOM 2847 C CA . ASP B 1 20 ? -2.252 9.156 102.562 1 29.58 20 ASP B CA 1
ATOM 2848 C C . ASP B 1 20 ? -1.754 7.754 102.25 1 29.58 20 ASP B C 1
ATOM 2850 O O . ASP B 1 20 ? -2.24 6.77 102.812 1 29.58 20 ASP B O 1
ATOM 2854 N N . ASN B 1 21 ? -1.826 7.355 100.938 1 27.98 21 ASN B N 1
ATOM 2855 C CA . ASN B 1 21 ? -1.642 5.945 100.625 1 27.98 21 ASN B CA 1
ATOM 2856 C C . ASN B 1 21 ? -0.276 5.438 101.062 1 27.98 21 ASN B C 1
ATOM 2858 O O . ASN B 1 21 ? 0.757 5.953 100.625 1 27.98 21 ASN B O 1
ATOM 2862 N N . GLU B 1 22 ? -0.205 4.816 102.188 1 29.92 22 GLU B N 1
ATOM 2863 C CA . GLU B 1 22 ? 0.866 4.273 103.062 1 29.92 22 GLU B CA 1
ATOM 2864 C C . GLU B 1 22 ? 1.691 3.246 102.25 1 29.92 22 GLU B C 1
ATOM 2866 O O . GLU B 1 22 ? 1.148 2.473 101.5 1 29.92 22 GLU B O 1
ATOM 2871 N N . PRO B 1 23 ? 3.076 3.357 102.188 1 32.12 23 PRO B N 1
ATOM 2872 C CA . PRO B 1 23 ? 4.145 2.762 101.375 1 32.12 23 PRO B CA 1
ATOM 2873 C C . PRO B 1 23 ? 4.316 1.267 101.625 1 32.12 23 PRO B C 1
ATOM 2875 O O . PRO B 1 23 ? 5.293 0.664 101.188 1 32.12 23 PRO B O 1
ATOM 2878 N N . GLN B 1 24 ? 3.242 0.452 101.812 1 27.56 24 GLN B N 1
ATOM 2879 C CA . GLN B 1 24 ? 3.482 -0.788 102.562 1 27.56 24 GLN B CA 1
ATOM 2880 C C . GLN B 1 24 ? 4.531 -1.647 101.812 1 27.56 24 GLN B C 1
ATOM 2882 O O . GLN B 1 24 ? 4.609 -1.656 100.625 1 27.56 24 GLN B O 1
ATOM 2887 N N . SER B 1 25 ? 5.598 -2.217 102.5 1 29.8 25 SER B N 1
ATOM 2888 C CA . SER B 1 25 ? 6.902 -2.857 102.375 1 29.8 25 SER B CA 1
ATOM 2889 C C . SER B 1 25 ? 6.777 -4.258 101.812 1 29.8 25 SER B C 1
ATOM 2891 O O . SER B 1 25 ? 7.664 -5.094 101.938 1 29.8 25 SER B O 1
ATOM 2893 N N . GLU B 1 26 ? 6.051 -4.473 100.562 1 27.92 26 GLU B N 1
ATOM 2894 C CA . GLU B 1 26 ? 5.598 -5.793 100.125 1 27.92 26 GLU B CA 1
ATOM 2895 C C . GLU B 1 26 ? 6.777 -6.703 99.812 1 27.92 26 GLU B C 1
ATOM 2897 O O . GLU B 1 26 ? 7.426 -6.543 98.812 1 27.92 26 GLU B O 1
ATOM 2902 N N . GLN B 1 27 ? 7.754 -7.188 100.688 1 28.08 27 GLN B N 1
ATOM 2903 C CA . GLN B 1 27 ? 8.883 -8.109 100.688 1 28.08 27 GLN B CA 1
ATOM 2904 C C . GLN B 1 27 ? 8.516 -9.445 100.062 1 28.08 27 GLN B C 1
ATOM 2906 O O . GLN B 1 27 ? 9.383 -10.148 99.562 1 28.08 27 GLN B O 1
ATOM 2911 N N . ALA B 1 28 ? 7.477 -10.125 100.562 1 27.94 28 ALA B N 1
ATOM 2912 C CA . ALA B 1 28 ? 7.465 -11.555 100.875 1 27.94 28 ALA B CA 1
ATOM 2913 C C . ALA B 1 28 ? 7.426 -12.375 99.562 1 27.94 28 ALA B C 1
ATOM 2915 O O . ALA B 1 28 ? 7.781 -13.555 99.562 1 27.94 28 ALA B O 1
ATOM 2916 N N . THR B 1 29 ? 6.637 -12.055 98.5 1 23.25 29 THR B N 1
ATOM 2917 C CA . THR B 1 29 ? 5.859 -13.117 97.875 1 23.25 29 THR B CA 1
ATOM 2918 C C . THR B 1 29 ? 6.691 -13.844 96.812 1 23.25 29 THR B C 1
ATOM 2920 O O . THR B 1 29 ? 6.422 -15 96.5 1 23.25 29 THR B O 1
ATOM 2923 N N . TRP B 1 30 ? 7.613 -13.195 95.938 1 29.92 30 TRP B N 1
ATOM 2924 C CA . TRP B 1 30 ? 7.719 -13.758 94.625 1 29.92 30 TRP B CA 1
ATOM 2925 C C . TRP B 1 30 ? 8.719 -14.906 94.562 1 29.92 30 TRP B C 1
ATOM 2927 O O . TRP B 1 30 ? 9.125 -15.359 93.5 1 29.92 30 TRP B O 1
ATOM 2937 N N . ALA B 1 31 ? 8.938 -15.828 95.438 1 29.2 31 ALA B N 1
ATOM 2938 C CA . ALA B 1 31 ? 9.789 -17.016 95.5 1 29.2 31 ALA B CA 1
ATOM 2939 C C . ALA B 1 31 ? 9.469 -17.922 94.312 1 29.2 31 ALA B C 1
ATOM 2941 O O . ALA B 1 31 ? 10.25 -18.812 93.938 1 29.2 31 ALA B O 1
ATOM 2942 N N . ARG B 1 32 ? 8.172 -18.297 94 1 26.44 32 ARG B N 1
ATOM 2943 C CA . ARG B 1 32 ? 7.715 -19.562 93.438 1 26.44 32 ARG B CA 1
ATOM 2944 C C . ARG B 1 32 ? 8.125 -19.703 92 1 26.44 32 ARG B C 1
ATOM 2946 O O . ARG B 1 32 ? 7.785 -20.688 91.375 1 26.44 32 ARG B O 1
ATOM 2953 N N . THR B 1 33 ? 8.562 -18.688 91.25 1 29.47 33 THR B N 1
ATOM 2954 C CA . THR B 1 33 ? 8.375 -18.594 89.812 1 29.47 33 THR B CA 1
ATOM 2955 C C . THR B 1 33 ? 9.469 -19.359 89.062 1 29.47 33 THR B C 1
ATOM 2957 O O . THR B 1 33 ? 9.617 -19.234 87.875 1 29.47 33 THR B O 1
ATOM 2960 N N . GLN B 1 34 ? 10.352 -20.109 89.812 1 33.44 34 GLN B N 1
ATOM 2961 C CA . GLN B 1 34 ? 11.562 -20.562 89.125 1 33.44 34 GLN B CA 1
ATOM 2962 C C . GLN B 1 34 ? 11.25 -21.688 88.125 1 33.44 34 GLN B C 1
ATOM 2964 O O . GLN B 1 34 ? 12.055 -21.969 87.25 1 33.44 34 GLN B O 1
ATOM 2969 N N . ASP B 1 35 ? 10.391 -22.688 88.562 1 32.78 35 ASP B N 1
ATOM 2970 C CA . ASP B 1 35 ? 10.438 -24.062 88.125 1 32.78 35 ASP B CA 1
ATOM 2971 C C . ASP B 1 35 ? 9.992 -24.125 86.625 1 32.78 35 ASP B C 1
ATOM 2973 O O . ASP B 1 35 ? 9.961 -25.219 86.062 1 32.78 35 ASP B O 1
ATOM 2977 N N . ARG B 1 36 ? 9.109 -23.25 86.125 1 33.34 36 ARG B N 1
ATOM 2978 C CA . ARG B 1 36 ? 8.352 -23.469 84.938 1 33.34 36 ARG B CA 1
ATOM 2979 C C . ARG B 1 36 ? 9.25 -23.344 83.688 1 33.34 36 ARG B C 1
ATOM 2981 O O . ARG B 1 36 ? 8.766 -23.406 82.562 1 33.34 36 ARG B O 1
ATOM 2988 N N . LYS B 1 37 ? 10.492 -23.016 83.875 1 35.34 37 LYS B N 1
ATOM 2989 C CA . LYS B 1 37 ? 11.234 -22.641 82.688 1 35.34 37 LYS B CA 1
ATOM 2990 C C . LYS B 1 37 ? 11.555 -23.875 81.812 1 35.34 37 LYS B C 1
ATOM 2992 O O . LYS B 1 37 ? 11.742 -23.766 80.625 1 35.34 37 LYS B O 1
ATOM 2997 N N . THR B 1 38 ? 11.773 -25 82.562 1 40.06 38 THR B N 1
ATOM 2998 C CA . THR B 1 38 ? 12.391 -26.109 81.812 1 40.06 38 THR B CA 1
ATOM 2999 C C . THR B 1 38 ? 11.398 -26.734 80.812 1 40.06 38 THR B C 1
ATOM 3001 O O . THR B 1 38 ? 11.789 -27.484 79.938 1 40.06 38 THR B O 1
ATOM 3004 N N . GLN B 1 39 ? 10.023 -26.703 81.25 1 38.41 39 GLN B N 1
ATOM 3005 C CA . GLN B 1 39 ? 9.055 -27.453 80.438 1 38.41 39 GLN B CA 1
ATOM 3006 C C . GLN B 1 39 ? 8.891 -26.828 79.062 1 38.41 39 GLN B C 1
ATOM 3008 O O . GLN B 1 39 ? 8.484 -27.516 78.125 1 38.41 39 GLN B O 1
ATOM 3013 N N . VAL B 1 40 ? 9.125 -25.531 79 1 46.28 40 VAL B N 1
ATOM 3014 C CA . VAL B 1 40 ? 8.82 -24.828 77.75 1 46.28 40 VAL B CA 1
ATOM 3015 C C . VAL B 1 40 ? 9.82 -25.25 76.625 1 46.28 40 VAL B C 1
ATOM 3017 O O . VAL B 1 40 ? 9.492 -25.234 75.438 1 46.28 40 VAL B O 1
ATOM 3020 N N . VAL B 1 41 ? 11.008 -25.672 77.062 1 47.56 41 VAL B N 1
ATOM 3021 C CA . VAL B 1 41 ? 12.008 -25.984 76.062 1 47.56 41 VAL B CA 1
ATOM 3022 C C . VAL B 1 41 ? 11.641 -27.281 75.312 1 47.56 41 VAL B C 1
ATOM 3024 O O . VAL B 1 41 ? 11.828 -27.422 74.125 1 47.56 41 VAL B O 1
ATOM 3027 N N . ARG B 1 42 ? 11.055 -28.328 76.125 1 41.66 42 ARG B N 1
ATOM 3028 C CA . ARG B 1 42 ? 10.734 -29.609 75.5 1 41.66 42 ARG B CA 1
ATOM 3029 C C . ARG B 1 42 ? 9.586 -29.469 74.562 1 41.66 42 ARG B C 1
ATOM 3031 O O . ARG B 1 42 ? 9.578 -30.141 73.5 1 41.66 42 ARG B O 1
ATOM 3038 N N . PHE B 1 43 ? 8.555 -28.703 74.938 1 48.53 43 PHE B N 1
ATOM 3039 C CA . PHE B 1 43 ? 7.426 -28.547 74.062 1 48.53 43 PHE B CA 1
ATOM 3040 C C . PHE B 1 43 ? 7.836 -27.766 72.812 1 48.53 43 PHE B C 1
ATOM 3042 O O . PHE B 1 43 ? 7.164 -27.828 71.75 1 48.53 43 PHE B O 1
ATOM 3049 N N . GLY B 1 44 ? 8.898 -26.984 72.938 1 45.91 44 GLY B N 1
ATOM 3050 C CA . GLY B 1 44 ? 9.328 -26.219 71.812 1 45.91 44 GLY B CA 1
ATOM 3051 C C . GLY B 1 44 ? 9.859 -27.094 70.688 1 45.91 44 GLY B C 1
ATOM 3052 O O . GLY B 1 44 ? 9.641 -26.812 69.5 1 45.91 44 GLY B O 1
ATOM 3053 N N . LEU B 1 45 ? 10.602 -28.156 71.125 1 49.38 45 LEU B N 1
ATOM 3054 C CA . LEU B 1 45 ? 11.188 -29.016 70.062 1 49.38 45 LEU B CA 1
ATOM 3055 C C . LEU B 1 45 ? 10.109 -29.812 69.375 1 49.38 45 LEU B C 1
ATOM 3057 O O . LEU B 1 45 ? 10.188 -30.016 68.125 1 49.38 45 LEU B O 1
ATOM 3061 N N . PHE B 1 46 ? 9.055 -30.328 70.125 1 46.94 46 PHE B N 1
ATOM 3062 C CA . PHE B 1 46 ? 7.988 -31.062 69.5 1 46.94 46 PHE B CA 1
ATOM 3063 C C . PHE B 1 46 ? 7.176 -30.141 68.562 1 46.94 46 PHE B C 1
ATOM 3065 O O . PHE B 1 46 ? 6.598 -30.578 67.562 1 46.94 46 PHE B O 1
ATOM 3072 N N . GLY B 1 47 ? 7 -28.859 69.062 1 47.38 47 GLY B N 1
ATOM 3073 C CA . GLY B 1 47 ? 6.289 -27.953 68.188 1 47.38 47 GLY B CA 1
ATOM 3074 C C . GLY B 1 47 ? 7.008 -27.703 66.875 1 47.38 47 GLY B C 1
ATOM 3075 O O . GLY B 1 47 ? 6.367 -27.484 65.812 1 47.38 47 GLY B O 1
ATOM 3076 N N . ALA B 1 48 ? 8.367 -27.656 66.938 1 50 48 ALA B N 1
ATOM 3077 C CA . ALA B 1 48 ? 9.133 -27.469 65.688 1 50 48 ALA B CA 1
ATOM 3078 C C . ALA B 1 48 ? 9.031 -28.703 64.812 1 50 48 ALA B C 1
ATOM 3080 O O . ALA B 1 48 ? 9.008 -28.594 63.594 1 50 48 ALA B O 1
ATOM 3081 N N . MET B 1 49 ? 8.953 -29.953 65.375 1 47.41 49 MET B N 1
ATOM 3082 C CA . MET B 1 49 ? 8.766 -31.156 64.562 1 47.41 49 MET B CA 1
ATOM 3083 C C . MET B 1 49 ? 7.352 -31.203 64 1 47.41 49 MET B C 1
ATOM 3085 O O . MET B 1 49 ? 7.152 -31.672 62.844 1 47.41 49 MET B O 1
ATOM 3089 N N . GLY B 1 50 ? 6.352 -30.859 64.812 1 49.59 50 GLY B N 1
ATOM 3090 C CA . GLY B 1 50 ? 4.988 -30.844 64.312 1 49.59 50 GLY B CA 1
ATOM 3091 C C . GLY B 1 50 ? 4.75 -29.812 63.25 1 49.59 50 GLY B C 1
ATOM 3092 O O . GLY B 1 50 ? 3.959 -30.031 62.344 1 49.59 50 GLY B O 1
ATOM 3093 N N . ALA B 1 51 ? 5.426 -28.609 63.406 1 51.25 51 ALA B N 1
ATOM 3094 C CA . ALA B 1 51 ? 5.273 -27.594 62.375 1 51.25 51 ALA B CA 1
ATOM 3095 C C . ALA B 1 51 ? 5.914 -28.047 61.062 1 51.25 51 ALA B C 1
ATOM 3097 O O . ALA B 1 51 ? 5.445 -27.703 59.969 1 51.25 51 ALA B O 1
ATOM 3098 N N . GLY B 1 52 ? 6.941 -28.844 61.094 1 49.44 52 GLY B N 1
ATOM 3099 C CA . GLY B 1 52 ? 7.504 -29.422 59.875 1 49.44 52 GLY B CA 1
ATOM 3100 C C . GLY B 1 52 ? 6.566 -30.391 59.156 1 49.44 52 GLY B C 1
ATOM 3101 O O . GLY B 1 52 ? 6.461 -30.375 57.938 1 49.44 52 GLY B O 1
ATOM 3102 N N . VAL B 1 53 ? 5.922 -31.328 59.938 1 53.94 53 VAL B N 1
ATOM 3103 C CA . VAL B 1 53 ? 4.961 -32.25 59.344 1 53.94 53 VAL B CA 1
ATOM 3104 C C . VAL B 1 53 ? 3.764 -31.453 58.812 1 53.94 53 VAL B C 1
ATOM 3106 O O . VAL B 1 53 ? 3.271 -31.734 57.719 1 53.94 53 VAL B O 1
ATOM 3109 N N . LEU B 1 54 ? 3.27 -30.406 59.5 1 51.12 54 LEU B N 1
ATOM 3110 C CA . LEU B 1 54 ? 2.189 -29.594 58.938 1 51.12 54 LEU B CA 1
ATOM 3111 C C . LEU B 1 54 ? 2.658 -28.844 57.688 1 51.12 54 LEU B C 1
ATOM 3113 O O . LEU B 1 54 ? 1.923 -28.75 56.719 1 51.12 54 LEU B O 1
ATOM 3117 N N . ALA B 1 55 ? 3.832 -28.297 57.656 1 51.91 55 ALA B N 1
ATOM 3118 C CA . ALA B 1 55 ? 4.352 -27.688 56.438 1 51.91 55 ALA B CA 1
ATOM 3119 C C . ALA B 1 55 ? 4.508 -28.719 55.344 1 51.91 55 ALA B C 1
ATOM 3121 O O . ALA B 1 55 ? 4.207 -28.438 54.188 1 51.91 55 ALA B O 1
ATOM 3122 N N . LEU B 1 56 ? 4.918 -29.953 55.594 1 50.47 56 LEU B N 1
ATOM 3123 C CA . LEU B 1 56 ? 4.984 -30.984 54.562 1 50.47 56 LEU B CA 1
ATOM 3124 C C . LEU B 1 56 ? 3.584 -31.391 54.125 1 50.47 56 LEU B C 1
ATOM 3126 O O . LEU B 1 56 ? 3.352 -31.594 52.938 1 50.47 56 LEU B O 1
ATOM 3130 N N . VAL B 1 57 ? 2.662 -31.703 55.031 1 54.12 57 VAL B N 1
ATOM 3131 C CA . VAL B 1 57 ? 1.294 -32 54.625 1 54.12 57 VAL B CA 1
ATOM 3132 C C . VAL B 1 57 ? 0.718 -30.828 53.812 1 54.12 57 VAL B C 1
ATOM 3134 O O . VAL B 1 57 ? 0.015 -31.016 52.844 1 54.12 57 VAL B O 1
ATOM 3137 N N . LEU B 1 58 ? 0.929 -29.547 54.219 1 48.53 58 LEU B N 1
ATOM 3138 C CA . LEU B 1 58 ? 0.463 -28.422 53.406 1 48.53 58 LEU B CA 1
ATOM 3139 C C . LEU B 1 58 ? 1.183 -28.391 52.062 1 48.53 58 LEU B C 1
ATOM 3141 O O . LEU B 1 58 ? 0.573 -28.094 51.031 1 48.53 58 LEU B O 1
ATOM 3145 N N . VAL B 1 59 ? 2.516 -28.609 52 1 46 59 VAL B N 1
ATOM 3146 C CA . VAL B 1 59 ? 3.182 -28.75 50.719 1 46 59 VAL B CA 1
ATOM 3147 C C . VAL B 1 59 ? 2.619 -29.969 49.969 1 46 59 VAL B C 1
ATOM 3149 O O . VAL B 1 59 ? 2.363 -29.922 48.781 1 46 59 VAL B O 1
ATOM 3152 N N . LEU B 1 60 ? 2.527 -31.172 50.562 1 45.91 60 LEU B N 1
ATOM 3153 C CA . LEU B 1 60 ? 1.955 -32.344 49.906 1 45.91 60 LEU B CA 1
ATOM 3154 C C . LEU B 1 60 ? 0.454 -32.188 49.719 1 45.91 60 LEU B C 1
ATOM 3156 O O . LEU B 1 60 ? -0.142 -32.875 48.875 1 45.91 60 LEU B O 1
ATOM 3160 N N . SER B 1 61 ? -0.27 -31.719 50.75 1 46.97 61 SER B N 1
ATOM 3161 C CA . SER B 1 61 ? -1.701 -31.531 50.531 1 46.97 61 SER B CA 1
ATOM 3162 C C . SER B 1 61 ? -1.965 -30.531 49.406 1 46.97 61 SER B C 1
ATOM 3164 O O . SER B 1 61 ? -3.113 -30.156 49.156 1 46.97 61 SER B O 1
ATOM 3166 N N . GLY B 1 62 ? -1.282 -30.469 48.281 1 39.31 62 GLY B N 1
ATOM 3167 C CA . GLY B 1 62 ? -1.33 -29.828 46.969 1 39.31 62 GLY B CA 1
ATOM 3168 C C . GLY B 1 62 ? -1.621 -28.344 47.062 1 39.31 62 GLY B C 1
ATOM 3169 O O . GLY B 1 62 ? -2.111 -27.766 46.094 1 39.31 62 GLY B O 1
ATOM 3170 N N . PHE B 1 63 ? -1.712 -27.734 48.281 1 36.5 63 PHE B N 1
ATOM 3171 C CA . PHE B 1 63 ? -1.827 -26.281 48.156 1 36.5 63 PHE B CA 1
ATOM 3172 C C . PHE B 1 63 ? -0.634 -25.703 47.406 1 36.5 63 PHE B C 1
ATOM 3174 O O . PHE B 1 63 ? 0.403 -25.422 48 1 36.5 63 PHE B O 1
ATOM 3181 N N . THR B 1 64 ? -0.091 -26.359 46.438 1 31.95 64 THR B N 1
ATOM 3182 C CA . THR B 1 64 ? 0.794 -25.656 45.531 1 31.95 64 THR B CA 1
ATOM 3183 C C . THR B 1 64 ? 0.271 -24.25 45.219 1 31.95 64 THR B C 1
ATOM 3185 O O . THR B 1 64 ? -0.904 -24.078 44.906 1 31.95 64 THR B O 1
ATOM 3188 N N . ALA B 1 65 ? 0.702 -23.172 46.062 1 31.7 65 ALA B N 1
ATOM 3189 C CA . ALA B 1 65 ? 0.574 -21.844 45.469 1 31.7 65 ALA B CA 1
ATOM 3190 C C . ALA B 1 65 ? 0.576 -21.906 43.938 1 31.7 65 ALA B C 1
ATOM 3192 O O . ALA B 1 65 ? 1.375 -22.625 43.344 1 31.7 65 ALA B O 1
ATOM 3193 N N . SER B 1 66 ? -0.659 -21.688 43.406 1 30.11 66 SER B N 1
ATOM 3194 C CA . SER B 1 66 ? -0.769 -21.531 41.969 1 30.11 66 SER B CA 1
ATOM 3195 C C . SER B 1 66 ? 0.472 -20.859 41.375 1 30.11 66 SER B C 1
ATOM 3197 O O . SER B 1 66 ? 0.925 -19.828 41.906 1 30.11 66 SER B O 1
ATOM 3199 N N . SER B 1 67 ? 1.507 -21.656 41.031 1 33.16 67 SER B N 1
ATOM 3200 C CA . SER B 1 67 ? 2.52 -21.031 40.188 1 33.16 67 SER B CA 1
ATOM 3201 C C . SER B 1 67 ? 1.968 -19.781 39.5 1 33.16 67 SER B C 1
ATOM 3203 O O . SER B 1 67 ? 0.843 -19.797 39 1 33.16 67 SER B O 1
ATOM 3205 N N . PRO B 1 68 ? 2.375 -18.578 40.125 1 31.34 68 PRO B N 1
ATOM 3206 C CA . PRO B 1 68 ? 1.87 -17.516 39.25 1 31.34 68 PRO B CA 1
ATOM 3207 C C . PRO B 1 68 ? 1.783 -17.938 37.781 1 31.34 68 PRO B C 1
ATOM 3209 O O . PRO B 1 68 ? 2.705 -18.578 37.25 1 31.34 68 PRO B O 1
ATOM 3212 N N . THR B 1 69 ? 0.523 -18.453 37.438 1 32.19 69 THR B N 1
ATOM 3213 C CA . THR B 1 69 ? 0.387 -18.531 35.969 1 32.19 69 THR B CA 1
ATOM 3214 C C . THR B 1 69 ? 1.262 -17.484 35.281 1 32.19 69 THR B C 1
ATOM 3216 O O . THR B 1 69 ? 1.044 -16.281 35.438 1 32.19 69 THR B O 1
ATOM 3219 N N . VAL B 1 70 ? 2.645 -17.719 35.406 1 29.27 70 VAL B N 1
ATOM 3220 C CA . VAL B 1 70 ? 3.324 -16.922 34.406 1 29.27 70 VAL B CA 1
ATOM 3221 C C . VAL B 1 70 ? 2.363 -16.609 33.25 1 29.27 70 VAL B C 1
ATOM 3223 O O . VAL B 1 70 ? 1.854 -17.516 32.594 1 29.27 70 VAL B O 1
ATOM 3226 N N . VAL B 1 71 ? 1.484 -15.594 33.625 1 30.36 71 VAL B N 1
ATOM 3227 C CA . VAL B 1 71 ? 0.806 -15.109 32.438 1 30.36 71 VAL B CA 1
ATOM 3228 C C . VAL B 1 71 ? 1.683 -15.352 31.219 1 30.36 71 VAL B C 1
ATOM 3230 O O . VAL B 1 71 ? 2.812 -14.859 31.141 1 30.36 71 VAL B O 1
ATOM 3233 N N . LYS B 1 72 ? 1.638 -16.672 30.766 1 31.95 72 LYS B N 1
ATOM 3234 C CA . LYS B 1 72 ? 2.223 -16.797 29.438 1 31.95 72 LYS B CA 1
ATOM 3235 C C . LYS B 1 72 ? 2.188 -15.469 28.688 1 31.95 72 LYS B C 1
ATOM 3237 O O . LYS B 1 72 ? 1.163 -14.781 28.688 1 31.95 72 LYS B O 1
ATOM 3242 N N . PRO B 1 73 ? 3.324 -14.82 28.672 1 30.19 73 PRO B N 1
ATOM 3243 C CA . PRO B 1 73 ? 3.207 -13.594 27.891 1 30.19 73 PRO B CA 1
ATOM 3244 C C . PRO B 1 73 ? 2.098 -13.664 26.844 1 30.19 73 PRO B C 1
ATOM 3246 O O . PRO B 1 73 ? 1.888 -14.711 26.234 1 30.19 73 PRO B O 1
ATOM 3249 N N . LYS B 1 74 ? 0.968 -12.984 27.156 1 33.88 74 LYS B N 1
ATOM 3250 C CA . LYS B 1 74 ? -0.004 -12.875 26.078 1 33.88 74 LYS B CA 1
ATOM 3251 C C . LYS B 1 74 ? 0.659 -13.094 24.719 1 33.88 74 LYS B C 1
ATOM 3253 O O . LYS B 1 74 ? 1.6 -12.383 24.359 1 33.88 74 LYS B O 1
ATOM 3258 N N . SER B 1 75 ? 0.839 -14.258 24.328 1 33.69 75 SER B N 1
ATOM 3259 C CA . SER B 1 75 ? 1.292 -14.578 22.969 1 33.69 75 SER B CA 1
ATOM 32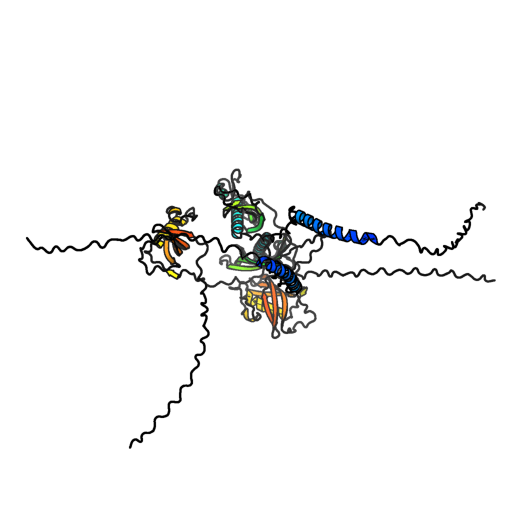60 C C . SER B 1 75 ? 0.907 -13.477 21.984 1 33.69 75 SER B C 1
ATOM 3262 O O . SER B 1 75 ? -0.275 -13.172 21.812 1 33.69 75 SER B O 1
ATOM 3264 N N . THR B 1 76 ? 1.558 -12.398 21.953 1 37.03 76 THR B N 1
ATOM 3265 C CA . THR B 1 76 ? 1.354 -11.492 20.828 1 37.03 76 THR B CA 1
ATOM 3266 C C . THR B 1 76 ? 0.87 -12.258 19.594 1 37.03 76 THR B C 1
ATOM 3268 O O . THR B 1 76 ? 1.587 -13.102 19.062 1 37.03 76 THR B O 1
ATOM 3271 N N . ALA B 1 77 ? -0.322 -12.789 19.625 1 44.09 77 ALA B N 1
ATOM 3272 C CA . ALA B 1 77 ? -0.939 -13.523 18.531 1 44.09 77 ALA B CA 1
ATOM 3273 C C . ALA B 1 77 ? -0.316 -13.148 17.188 1 44.09 77 ALA B C 1
ATOM 3275 O O . ALA B 1 77 ? -0.288 -11.969 16.828 1 44.09 77 ALA B O 1
ATOM 3276 N N . SER B 1 78 ? 0.78 -13.711 16.844 1 54.16 78 SER B N 1
ATOM 3277 C CA . SER B 1 78 ? 1.399 -13.625 15.516 1 54.16 78 SER B CA 1
ATOM 3278 C C . SER B 1 78 ? 0.348 -13.508 14.422 1 54.16 78 SER B C 1
ATOM 3280 O O . SER B 1 78 ? -0.54 -14.359 14.312 1 54.16 78 SER B O 1
ATOM 3282 N N . VAL B 1 79 ? -0.096 -12.312 14.102 1 61.78 79 VAL B N 1
ATOM 3283 C CA . VAL B 1 79 ? -1.015 -12.094 12.984 1 61.78 79 VAL B CA 1
ATOM 3284 C C . VAL B 1 79 ? -0.561 -12.906 11.773 1 61.78 79 VAL B C 1
ATOM 3286 O O . VAL B 1 79 ? 0.569 -12.758 11.305 1 61.78 79 VAL B O 1
ATOM 3289 N N . ASN B 1 80 ? -1.275 -14.062 11.578 1 74.94 80 ASN B N 1
ATOM 3290 C CA . ASN B 1 80 ? -1.096 -14.766 10.312 1 74.94 80 ASN B CA 1
ATOM 3291 C C . ASN B 1 80 ? -1.418 -13.867 9.117 1 74.94 80 ASN B C 1
ATOM 3293 O O . ASN B 1 80 ? -2.578 -13.742 8.727 1 74.94 80 ASN B O 1
ATOM 3297 N N . THR B 1 81 ? -0.444 -13.242 8.633 1 79.94 81 THR B N 1
ATOM 3298 C CA . THR B 1 81 ? -0.612 -12.242 7.586 1 79.94 81 THR B CA 1
ATOM 3299 C C . THR B 1 81 ? -1.175 -12.867 6.316 1 79.94 81 THR B C 1
ATOM 3301 O O . THR B 1 81 ? -1.946 -12.242 5.59 1 79.94 81 THR B O 1
ATOM 3304 N N . ALA B 1 82 ? -0.902 -14.125 6.113 1 82.31 82 ALA B N 1
ATOM 3305 C CA . ALA B 1 82 ? -1.426 -14.789 4.926 1 82.31 82 ALA B CA 1
ATOM 3306 C C . ALA B 1 82 ? -2.936 -14.984 5.027 1 82.31 82 ALA B C 1
ATOM 3308 O O . ALA B 1 82 ? -3.666 -14.719 4.07 1 82.31 82 ALA B O 1
ATOM 3309 N N . ALA B 1 83 ? -3.354 -15.469 6.148 1 84.44 83 ALA B N 1
ATOM 3310 C CA . ALA B 1 83 ? -4.781 -15.672 6.363 1 84.44 83 ALA B CA 1
ATOM 3311 C C . ALA B 1 83 ? -5.539 -14.352 6.309 1 84.44 83 ALA B C 1
ATOM 3313 O O . ALA B 1 83 ? -6.637 -14.273 5.746 1 84.44 83 ALA B O 1
ATOM 3314 N N . GLN B 1 84 ? -4.945 -13.367 6.855 1 87.31 84 GLN B N 1
ATOM 3315 C CA . GLN B 1 84 ? -5.586 -12.055 6.84 1 87.31 84 GLN B CA 1
ATOM 3316 C C . GLN B 1 84 ? -5.723 -11.523 5.418 1 87.31 84 GLN B C 1
ATOM 3318 O O . GLN B 1 84 ? -6.773 -11.008 5.043 1 87.31 84 GLN B O 1
ATOM 3323 N N . ALA B 1 85 ? -4.656 -11.68 4.715 1 89.25 85 ALA B N 1
ATOM 3324 C CA . ALA B 1 85 ? -4.707 -11.219 3.328 1 89.25 85 ALA B CA 1
ATOM 3325 C C . ALA B 1 85 ? -5.773 -11.977 2.539 1 89.25 85 ALA B C 1
ATOM 3327 O O . ALA B 1 85 ? -6.461 -11.398 1.696 1 89.25 85 ALA B O 1
ATOM 3328 N N . GLN B 1 86 ? -5.906 -13.227 2.791 1 91.38 86 GLN B N 1
ATOM 3329 C CA . GLN B 1 86 ? -6.922 -14.031 2.121 1 91.38 86 GLN B CA 1
ATOM 3330 C C . GLN B 1 86 ? -8.328 -13.547 2.48 1 91.38 86 GLN B C 1
ATOM 3332 O O . GLN B 1 86 ? -9.188 -13.43 1.607 1 91.38 86 GLN B O 1
ATOM 3337 N N . ALA B 1 87 ? -8.547 -13.297 3.729 1 92.81 87 ALA B N 1
ATOM 3338 C CA . ALA B 1 87 ? -9.844 -12.797 4.191 1 92.81 87 ALA B CA 1
ATOM 3339 C C . ALA B 1 87 ? -10.18 -11.453 3.553 1 92.81 87 ALA B C 1
ATOM 3341 O O . ALA B 1 87 ? -11.305 -11.234 3.107 1 92.81 87 ALA B O 1
ATOM 3342 N N . GLU B 1 88 ? -9.18 -10.586 3.5 1 93.25 88 GLU B N 1
ATOM 3343 C CA . GLU B 1 88 ? -9.375 -9.25 2.938 1 93.25 88 GLU B CA 1
ATOM 3344 C C . GLU B 1 88 ? -9.703 -9.32 1.449 1 93.25 88 GLU B C 1
ATOM 3346 O O . GLU B 1 88 ? -10.602 -8.633 0.975 1 93.25 88 GLU B O 1
ATOM 3351 N N . ASP B 1 89 ? -8.984 -10.156 0.807 1 94.62 89 ASP B N 1
ATOM 3352 C CA . ASP B 1 89 ? -9.227 -10.297 -0.627 1 94.62 89 ASP B CA 1
ATOM 3353 C C . ASP B 1 89 ? -10.617 -10.859 -0.903 1 94.62 89 ASP B C 1
ATOM 3355 O O . ASP B 1 89 ? -11.336 -10.359 -1.769 1 94.62 89 ASP B O 1
ATOM 3359 N N . LEU B 1 90 ? -10.969 -11.891 -0.225 1 96 90 LEU B N 1
ATOM 3360 C CA . LEU B 1 90 ? -12.297 -12.477 -0.391 1 96 90 LEU B CA 1
ATOM 3361 C C . LEU B 1 90 ? -13.391 -11.445 -0.118 1 96 90 LEU B C 1
ATOM 3363 O O . LEU B 1 90 ? -14.336 -11.32 -0.893 1 96 90 LEU B O 1
ATOM 3367 N N . ALA B 1 91 ? -13.234 -10.711 0.947 1 97.19 91 ALA B N 1
ATOM 3368 C CA . ALA B 1 91 ? -14.25 -9.734 1.342 1 97.19 91 ALA B CA 1
ATOM 3369 C C . ALA B 1 91 ? -14.422 -8.664 0.267 1 97.19 91 ALA B C 1
ATOM 3371 O O . ALA B 1 91 ? -15.547 -8.289 -0.067 1 97.19 91 ALA B O 1
ATOM 3372 N N . GLN B 1 92 ? -13.289 -8.156 -0.245 1 96.38 92 GLN B N 1
ATOM 3373 C CA . GLN B 1 92 ? -13.352 -7.113 -1.265 1 96.38 92 GLN B CA 1
ATOM 3374 C C . GLN B 1 92 ? -14.039 -7.621 -2.527 1 96.38 92 GLN B C 1
ATOM 3376 O O . GLN B 1 92 ? -14.93 -6.953 -3.066 1 96.38 92 GLN B O 1
ATOM 3381 N N . GLN B 1 93 ? -13.703 -8.82 -2.967 1 96.25 93 GLN B N 1
ATOM 3382 C CA . GLN B 1 93 ? -14.328 -9.391 -4.156 1 96.25 93 GLN B CA 1
ATOM 3383 C C . GLN B 1 93 ? -15.812 -9.664 -3.922 1 96.25 93 GLN B C 1
ATOM 3385 O O . GLN B 1 93 ? -16.641 -9.414 -4.801 1 96.25 93 GLN B O 1
ATOM 3390 N N . PHE B 1 94 ? -16.078 -10.195 -2.742 1 96.94 94 PHE B N 1
ATOM 3391 C CA . PHE B 1 94 ? -17.453 -10.555 -2.402 1 96.94 94 PHE B CA 1
ATOM 3392 C C . PHE B 1 94 ? -18.359 -9.328 -2.428 1 96.94 94 PHE B C 1
ATOM 3394 O O . PHE B 1 94 ? -19.438 -9.367 -3.023 1 96.94 94 PHE B O 1
ATOM 3401 N N . VAL B 1 95 ? -17.922 -8.18 -1.858 1 97.44 95 VAL B N 1
ATOM 3402 C CA . VAL B 1 95 ? -18.734 -6.973 -1.771 1 97.44 95 VAL B CA 1
ATOM 3403 C C . VAL B 1 95 ? -19.031 -6.449 -3.174 1 97.44 95 VAL B C 1
ATOM 3405 O O . VAL B 1 95 ? -20.188 -6.145 -3.498 1 97.44 95 VAL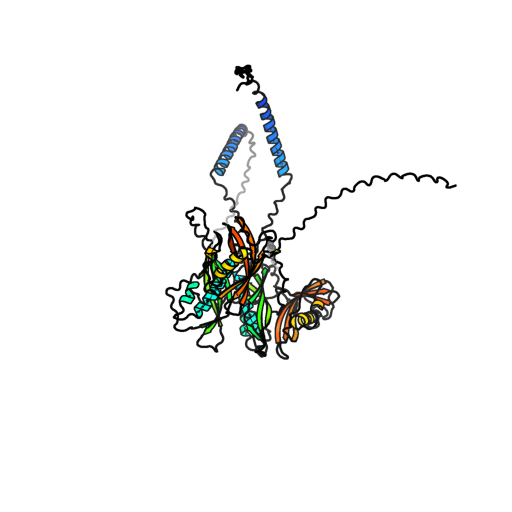 B O 1
ATOM 3408 N N . VAL B 1 96 ? -18.016 -6.367 -4.016 1 96.81 96 VAL B N 1
ATOM 3409 C CA . VAL B 1 96 ? -18.203 -5.859 -5.367 1 96.81 96 VAL B CA 1
ATOM 3410 C C . VAL B 1 96 ? -19.141 -6.789 -6.141 1 96.81 96 VAL B C 1
ATOM 3412 O O . VAL B 1 96 ? -20.078 -6.328 -6.797 1 96.81 96 VAL B O 1
ATOM 3415 N N . THR B 1 97 ? -18.922 -8.102 -6.055 1 96.31 97 THR B N 1
ATOM 3416 C CA . THR B 1 97 ? -19.75 -9.078 -6.75 1 96.31 97 THR B CA 1
ATOM 3417 C C . THR B 1 97 ? -21.188 -9.016 -6.258 1 96.31 97 THR B C 1
ATOM 3419 O O . THR B 1 97 ? -22.125 -9.023 -7.059 1 96.31 97 THR B O 1
ATOM 3422 N N . TRP B 1 98 ? -21.375 -8.898 -4.965 1 95.88 98 TRP B N 1
ATOM 3423 C CA . TRP B 1 98 ? -22.703 -8.875 -4.348 1 95.88 98 TRP B CA 1
ATOM 3424 C C . TRP B 1 98 ? -23.484 -7.633 -4.766 1 95.88 98 TRP B C 1
ATOM 3426 O O . TRP B 1 98 ? -24.656 -7.711 -5.098 1 95.88 98 TRP B O 1
ATOM 3436 N N . LEU B 1 99 ? -22.875 -6.512 -4.766 1 95.94 99 LEU B N 1
ATOM 3437 C CA . LEU B 1 99 ? -23.531 -5.25 -5.098 1 95.94 99 LEU B CA 1
ATOM 3438 C C . LEU B 1 99 ? -23.984 -5.242 -6.551 1 95.94 99 LEU B C 1
ATOM 3440 O O . LEU B 1 99 ? -24.984 -4.594 -6.887 1 95.94 99 LEU B O 1
ATOM 3444 N N . GLN B 1 100 ? -23.281 -6.031 -7.352 1 95.94 100 GLN B N 1
ATOM 3445 C CA . GLN B 1 100 ? -23.578 -5.977 -8.781 1 95.94 100 GLN B CA 1
ATOM 3446 C C . GLN B 1 100 ? -24.344 -7.219 -9.227 1 95.94 100 GLN B C 1
ATOM 3448 O O . GLN B 1 100 ? -24.703 -7.348 -10.406 1 95.94 100 GLN B O 1
ATOM 3453 N N . ALA B 1 101 ? -24.578 -8.07 -8.312 1 94.56 101 ALA B N 1
ATOM 3454 C CA . ALA B 1 101 ? -25.234 -9.328 -8.648 1 94.56 101 ALA B CA 1
ATOM 3455 C C . ALA B 1 101 ? -26.703 -9.102 -9.016 1 94.56 101 ALA B C 1
ATOM 3457 O O . ALA B 1 101 ? -27.375 -8.289 -8.383 1 94.56 101 ALA B O 1
ATOM 3458 N N . LYS B 1 102 ? -27.172 -9.773 -9.992 1 94.31 102 LYS B N 1
ATOM 3459 C CA . LYS B 1 102 ? -28.562 -9.773 -10.43 1 94.31 102 LYS B CA 1
ATOM 3460 C C . LYS B 1 102 ? -29.078 -11.203 -10.602 1 94.31 102 LYS B C 1
ATOM 3462 O O . LYS B 1 102 ? -28.312 -12.164 -10.5 1 94.31 102 LYS B O 1
ATOM 3467 N N . ARG B 1 103 ? -30.438 -11.242 -10.836 1 92.94 103 ARG B N 1
ATOM 3468 C CA . ARG B 1 103 ? -31.062 -12.555 -11 1 92.94 103 ARG B CA 1
ATOM 3469 C C . ARG B 1 103 ? -30.391 -13.344 -12.117 1 92.94 103 ARG B C 1
ATOM 3471 O O . ARG B 1 103 ? -30.109 -12.797 -13.195 1 92.94 103 ARG B O 1
ATOM 3478 N N . GLY B 1 104 ? -30 -14.633 -11.891 1 90.69 104 GLY B N 1
ATOM 3479 C CA . GLY B 1 104 ? -29.312 -15.469 -12.852 1 90.69 104 GLY B CA 1
ATOM 3480 C C . GLY B 1 104 ? -27.828 -15.609 -12.562 1 90.69 104 GLY B C 1
ATOM 3481 O O . GLY B 1 104 ? -27.156 -16.5 -13.086 1 90.69 104 GLY B O 1
ATOM 3482 N N . ALA B 1 105 ? -27.344 -14.672 -11.703 1 88.69 105 ALA B N 1
ATOM 3483 C CA . ALA B 1 105 ? -25.922 -14.688 -11.383 1 88.69 105 ALA B CA 1
ATOM 3484 C C . ALA B 1 105 ? -25.672 -15.281 -9.992 1 88.69 105 ALA B C 1
ATOM 3486 O O . ALA B 1 105 ? -24.656 -15 -9.367 1 88.69 105 ALA B O 1
ATOM 3487 N N . GLU B 1 106 ? -26.562 -16.094 -9.57 1 88.88 106 GLU B N 1
ATOM 3488 C CA . GLU B 1 106 ? -26.453 -16.656 -8.227 1 88.88 106 GLU B CA 1
ATOM 3489 C C . GLU B 1 106 ? -25.172 -17.469 -8.062 1 88.88 106 GLU B C 1
ATOM 3491 O O . GLU B 1 106 ? -24.578 -17.484 -6.988 1 88.88 106 GLU B O 1
ATOM 3496 N N . LYS B 1 107 ? -24.75 -18.062 -9.07 1 89.56 107 LYS B N 1
ATOM 3497 C CA . LYS B 1 107 ? -23.562 -18.906 -9.023 1 89.56 107 LYS B CA 1
ATOM 3498 C C . LYS B 1 107 ? -22.297 -18.094 -8.789 1 89.56 107 LYS B C 1
ATOM 3500 O O . LYS B 1 107 ? -21.297 -18.609 -8.289 1 89.56 107 LYS B O 1
ATOM 3505 N N . THR B 1 108 ? -22.422 -16.812 -9.125 1 91.75 108 THR B N 1
ATOM 3506 C CA . THR B 1 108 ? -21.25 -15.945 -8.945 1 91.75 108 THR B CA 1
ATOM 3507 C C . THR B 1 108 ? -21 -15.672 -7.461 1 91.75 108 THR B C 1
ATOM 3509 O O . THR B 1 108 ? -19.906 -15.281 -7.074 1 91.75 108 THR B O 1
ATOM 3512 N N . LEU B 1 109 ? -22 -15.945 -6.613 1 93.62 109 LEU B N 1
ATOM 3513 C CA . LEU B 1 109 ? -21.859 -15.688 -5.184 1 93.62 109 LEU B CA 1
ATOM 3514 C C . LEU B 1 109 ? -21.406 -16.938 -4.445 1 93.62 109 LEU B C 1
ATOM 3516 O O . LEU B 1 109 ? -20.938 -16.859 -3.309 1 93.62 109 LEU B O 1
ATOM 3520 N N . ALA B 1 110 ? -21.453 -18.109 -5.043 1 91.5 110 ALA B N 1
ATOM 3521 C CA . ALA B 1 110 ? -21.234 -19.422 -4.422 1 91.5 110 ALA B CA 1
ATOM 3522 C C . ALA B 1 110 ? -19.797 -19.531 -3.883 1 91.5 110 ALA B C 1
ATOM 3524 O O . ALA B 1 110 ? -19.578 -20.109 -2.818 1 91.5 110 ALA B O 1
ATOM 3525 N N . PRO B 1 111 ? -18.828 -18.969 -4.562 1 91.69 111 PRO B N 1
ATOM 3526 C CA . PRO B 1 111 ? -17.469 -19.078 -4.031 1 91.69 111 PRO B CA 1
ATOM 3527 C C . PRO B 1 111 ? -17.281 -18.328 -2.721 1 91.69 111 PRO B C 1
ATOM 3529 O O . PRO B 1 111 ? -16.312 -18.562 -1.995 1 91.69 111 PRO B O 1
ATOM 3532 N N . TYR B 1 112 ? -18.156 -17.438 -2.414 1 95.38 112 TYR B N 1
ATOM 3533 C CA . TYR B 1 112 ? -17.922 -16.562 -1.277 1 95.38 112 TYR B CA 1
ATOM 3534 C C . TYR B 1 112 ? -18.734 -17 -0.064 1 95.38 112 TYR B C 1
ATOM 3536 O O . TYR B 1 112 ? -18.234 -16.984 1.063 1 95.38 112 TYR B O 1
ATOM 3544 N N . VAL B 1 113 ? -19.953 -17.297 -0.254 1 92.31 113 VAL B N 1
ATOM 3545 C CA . VAL B 1 113 ? -20.875 -17.531 0.843 1 92.31 113 VAL B CA 1
ATOM 3546 C C . VAL B 1 113 ? -21.891 -18.609 0.454 1 92.31 113 VAL B C 1
ATOM 3548 O O . VAL B 1 113 ? -22 -18.969 -0.722 1 92.31 113 VAL B O 1
ATOM 3551 N N . ARG B 1 114 ? -22.562 -19.125 1.458 1 88.69 114 ARG B N 1
ATOM 3552 C CA . ARG B 1 114 ? -23.703 -19.984 1.187 1 88.69 114 ARG B CA 1
ATOM 3553 C C . ARG B 1 114 ? -24.828 -19.188 0.523 1 88.69 114 ARG B C 1
ATOM 3555 O O . ARG B 1 114 ? -25.422 -18.297 1.141 1 88.69 114 ARG B O 1
ATOM 3562 N N . ALA B 1 115 ? -25.062 -19.391 -0.718 1 82.5 115 ALA B N 1
ATOM 3563 C CA . ALA B 1 115 ? -25.922 -18.531 -1.531 1 82.5 115 ALA B CA 1
ATOM 3564 C C . ALA B 1 115 ? -27.359 -19.031 -1.547 1 82.5 115 ALA B C 1
ATOM 3566 O O . ALA B 1 115 ? -28.25 -18.391 -2.1 1 82.5 115 ALA B O 1
ATOM 3567 N N . GLU B 1 116 ? -27.625 -20.109 -0.834 1 83.62 116 GLU B N 1
ATOM 3568 C CA . GLU B 1 116 ? -28.984 -20.625 -0.846 1 83.62 116 GLU B CA 1
ATOM 3569 C C . GLU B 1 116 ? -29.953 -19.656 -0.194 1 83.62 116 GLU B C 1
ATOM 3571 O O . GLU B 1 116 ? -29.703 -19.156 0.902 1 83.62 116 GLU B O 1
ATOM 3576 N N . GLY B 1 117 ? -30.969 -19.328 -0.902 1 82.69 117 GLY B N 1
ATOM 3577 C CA . GLY B 1 117 ? -32.031 -18.5 -0.332 1 82.69 117 GLY B CA 1
ATOM 3578 C C . GLY B 1 117 ? -31.797 -17.016 -0.565 1 82.69 117 GLY B C 1
ATOM 3579 O O . GLY B 1 117 ? -32.625 -16.188 -0.168 1 82.69 117 GLY B O 1
ATOM 3580 N N . ILE B 1 118 ? -30.719 -16.703 -1.191 1 84.69 118 ILE B N 1
ATOM 3581 C CA . ILE B 1 118 ? -30.469 -15.289 -1.452 1 84.69 118 ILE B CA 1
ATOM 3582 C C . ILE B 1 118 ? -31.328 -14.82 -2.627 1 84.69 118 ILE B C 1
ATOM 3584 O O . ILE B 1 118 ? -31.375 -15.477 -3.67 1 84.69 118 ILE B O 1
ATOM 3588 N N . ARG B 1 119 ? -32.062 -13.773 -2.432 1 87.88 119 ARG B N 1
ATOM 3589 C CA . ARG B 1 119 ? -32.844 -13.148 -3.494 1 87.88 119 ARG B CA 1
ATOM 3590 C C . ARG B 1 119 ? -32.062 -12.031 -4.164 1 87.88 119 ARG B C 1
ATOM 3592 O O . ARG B 1 119 ? -31.594 -11.102 -3.496 1 87.88 119 ARG B O 1
ATOM 3599 N N . LEU B 1 120 ? -31.891 -12.156 -5.434 1 91.44 120 LEU B N 1
ATOM 3600 C CA . LEU B 1 120 ? -31.172 -11.148 -6.203 1 91.44 120 LEU B CA 1
ATOM 3601 C C . LEU B 1 120 ? -32.156 -10.289 -7.012 1 91.44 120 LEU B C 1
ATOM 3603 O O . LEU B 1 120 ? -33.219 -10.75 -7.387 1 91.44 120 LEU B O 1
ATOM 3607 N N . PRO B 1 121 ? -31.828 -9.07 -7.203 1 93 121 PRO B N 1
ATOM 3608 C CA . PRO B 1 121 ? -32.688 -8.203 -8.016 1 93 121 PRO B CA 1
ATOM 3609 C C . PRO B 1 121 ? -32.719 -8.617 -9.484 1 93 121 PRO B C 1
ATOM 3611 O O . PRO B 1 121 ? -31.875 -9.406 -9.93 1 93 121 PRO B O 1
ATOM 3614 N N . SER B 1 122 ? -33.688 -8.109 -10.195 1 93.62 122 SER B N 1
ATOM 3615 C CA . SER B 1 122 ? -33.844 -8.453 -11.602 1 93.62 122 SER B CA 1
ATOM 3616 C C . SER B 1 122 ? -32.75 -7.832 -12.461 1 93.62 122 SER B C 1
ATOM 3618 O O . SER B 1 122 ? -32.406 -8.375 -13.508 1 93.62 122 SER B O 1
ATOM 3620 N N . GLU B 1 123 ? -32.312 -6.668 -12.016 1 93.38 123 GLU B N 1
ATOM 3621 C CA . GLU B 1 123 ? -31.203 -5.98 -12.664 1 93.38 123 GLU B CA 1
ATOM 3622 C C . GLU B 1 123 ? -30.172 -5.52 -11.648 1 93.38 123 GLU B C 1
ATOM 3624 O O . GLU B 1 123 ? -30.469 -5.395 -10.461 1 93.38 123 GLU B O 1
ATOM 3629 N N . ALA B 1 124 ? -29 -5.359 -12.211 1 91.62 124 ALA B N 1
ATOM 3630 C CA . ALA B 1 124 ? -27.969 -4.816 -11.32 1 91.62 124 ALA B CA 1
ATOM 3631 C C . ALA B 1 124 ? -28.375 -3.434 -10.812 1 91.62 124 ALA B C 1
ATOM 3633 O O . ALA B 1 124 ? -28.672 -2.539 -11.602 1 91.62 124 ALA B O 1
ATOM 3634 N N . LEU B 1 125 ? -28.312 -3.25 -9.508 1 93.5 125 LEU B N 1
ATOM 3635 C CA . LEU B 1 125 ? -28.828 -2.021 -8.914 1 93.5 125 LEU B CA 1
ATOM 3636 C C . LEU B 1 125 ? -27.703 -1.031 -8.648 1 93.5 125 LEU B C 1
ATOM 3638 O O . LEU B 1 125 ? -27.938 0.177 -8.57 1 93.5 125 LEU B O 1
ATOM 3642 N N . PHE B 1 126 ? -26.5 -1.567 -8.516 1 95.12 126 PHE B N 1
ATOM 3643 C CA . PHE B 1 126 ? -25.375 -0.699 -8.188 1 95.12 126 PHE B CA 1
ATOM 3644 C C . PHE B 1 126 ? -24.188 -0.994 -9.094 1 95.12 126 PHE B C 1
ATOM 3646 O O . PHE B 1 126 ? -24.062 -2.102 -9.617 1 95.12 126 PHE B O 1
ATOM 3653 N N . VAL B 1 127 ? -23.469 -0.01 -9.375 1 94.69 127 VAL B N 1
ATOM 3654 C CA . VAL B 1 127 ? -22.109 -0.129 -9.891 1 94.69 127 VAL B CA 1
ATOM 3655 C C . VAL B 1 127 ? -21.109 0.149 -8.773 1 94.69 127 VAL B C 1
ATOM 3657 O O . VAL B 1 127 ? -21.172 1.188 -8.117 1 94.69 127 VAL B O 1
ATOM 3660 N N . ALA B 1 128 ? -20.328 -0.82 -8.523 1 94.38 128 ALA B N 1
ATOM 3661 C CA . ALA B 1 128 ? -19.359 -0.711 -7.434 1 94.38 128 ALA B CA 1
ATOM 3662 C C . ALA B 1 128 ? -17.922 -0.878 -7.945 1 94.38 128 ALA B C 1
ATOM 3664 O O . ALA B 1 128 ? -17.672 -1.703 -8.82 1 94.38 128 ALA B O 1
ATOM 3665 N N . SER B 1 129 ? -17 -0.002 -7.48 1 90.94 129 SER B N 1
ATOM 3666 C CA . SER B 1 129 ? -15.594 -0.073 -7.836 1 90.94 129 SER B CA 1
ATOM 3667 C C . SER B 1 129 ? -14.711 0.362 -6.672 1 90.94 129 SER B C 1
ATOM 3669 O O . SER B 1 129 ? -15.211 0.782 -5.629 1 90.94 129 SER B O 1
ATOM 3671 N N . ASP B 1 130 ? -13.453 0.138 -6.801 1 88.5 130 ASP B N 1
ATOM 3672 C CA . ASP B 1 130 ? -12.43 0.657 -5.898 1 88.5 130 ASP B CA 1
ATOM 3673 C C . ASP B 1 130 ? -12.648 0.145 -4.477 1 88.5 130 ASP B C 1
ATOM 3675 O O . ASP B 1 130 ? -12.688 0.931 -3.527 1 88.5 130 ASP B O 1
ATOM 3679 N N . ALA B 1 131 ? -12.867 -1.159 -4.391 1 93.25 131 ALA B N 1
ATOM 3680 C CA . ALA B 1 131 ? -13.016 -1.774 -3.076 1 93.25 131 ALA B CA 1
ATOM 3681 C C . ALA B 1 131 ? -11.695 -1.781 -2.32 1 93.25 131 ALA B C 1
ATOM 3683 O O . ALA B 1 131 ? -10.648 -2.111 -2.889 1 93.25 131 ALA B O 1
ATOM 3684 N N . ARG B 1 132 ? -11.82 -1.362 -0.984 1 91.31 132 ARG B N 1
ATOM 3685 C CA . ARG B 1 132 ? -10.656 -1.341 -0.101 1 91.31 132 ARG B CA 1
ATOM 3686 C C . ARG B 1 132 ? -11.023 -1.826 1.297 1 91.31 132 ARG B C 1
ATOM 3688 O O . ARG B 1 132 ? -12.188 -1.76 1.698 1 91.31 132 ARG B O 1
ATOM 3695 N N . VAL B 1 133 ? -10 -2.322 1.951 1 91.69 133 VAL B N 1
ATOM 3696 C CA . VAL B 1 133 ? -10.219 -2.732 3.334 1 91.69 133 VAL B CA 1
ATOM 3697 C C . VAL B 1 133 ? -10.133 -1.516 4.254 1 91.69 133 VAL B C 1
ATOM 3699 O O . VAL B 1 133 ? -9.117 -0.812 4.27 1 91.69 133 VAL B O 1
ATOM 3702 N N . ALA B 1 134 ? -11.188 -1.244 4.957 1 88.12 134 ALA B N 1
ATOM 3703 C CA . ALA B 1 134 ? -11.234 -0.106 5.871 1 88.12 134 ALA B CA 1
ATOM 3704 C C . ALA B 1 134 ? -10.828 -0.519 7.281 1 88.12 134 ALA B C 1
ATOM 3706 O O . ALA B 1 134 ? -10.32 0.297 8.055 1 88.12 134 ALA B O 1
ATOM 3707 N N . SER B 1 135 ? -11.102 -1.754 7.617 1 86.44 135 SER B N 1
ATOM 3708 C CA . SER B 1 135 ? -10.711 -2.295 8.914 1 86.44 135 SER B CA 1
ATOM 3709 C C . SER B 1 135 ? -10.75 -3.818 8.914 1 86.44 135 SER B C 1
ATOM 3711 O O . SER B 1 135 ? -11.523 -4.426 8.164 1 86.44 135 SER B O 1
ATOM 3713 N N . VAL B 1 136 ? -9.883 -4.395 9.68 1 87.81 136 VAL B N 1
ATOM 3714 C CA . VAL B 1 136 ? -9.883 -5.84 9.883 1 87.81 136 VAL B CA 1
ATOM 3715 C C . VAL B 1 136 ? -9.633 -6.16 11.352 1 87.81 136 VAL B C 1
ATOM 3717 O O . VAL B 1 136 ? -8.695 -5.641 11.961 1 87.81 136 VAL B O 1
ATOM 3720 N N . GLU B 1 137 ? -10.555 -6.93 11.938 1 84.12 137 GLU B N 1
ATOM 3721 C CA . GLU B 1 137 ? -10.422 -7.398 13.312 1 84.12 137 GLU B CA 1
ATOM 3722 C C . GLU B 1 137 ? -10.414 -8.922 13.375 1 84.12 137 GLU B C 1
ATOM 3724 O O . GLU B 1 137 ? -11.219 -9.586 12.711 1 84.12 137 GLU B O 1
ATOM 3729 N N . ILE B 1 138 ? -9.438 -9.398 14.055 1 83.12 138 ILE B N 1
ATOM 3730 C CA . ILE B 1 138 ? -9.328 -10.852 14.188 1 83.12 138 ILE B CA 1
ATOM 3731 C C . ILE B 1 138 ? -10.008 -11.297 15.484 1 83.12 138 ILE B C 1
ATOM 3733 O O . ILE B 1 138 ? -9.805 -10.688 16.531 1 83.12 138 ILE B O 1
ATOM 3737 N N . GLN B 1 139 ? -10.945 -12.133 15.344 1 73.94 139 GLN B N 1
ATOM 3738 C CA . GLN B 1 139 ? -11.547 -12.805 16.5 1 73.94 139 GLN B CA 1
ATOM 3739 C C . GLN B 1 139 ? -11.047 -14.234 16.625 1 73.94 139 GLN B C 1
ATOM 3741 O O . GLN B 1 139 ? -11.172 -15.031 15.688 1 73.94 139 GLN B O 1
ATOM 3746 N N . PRO B 1 140 ? -10.062 -14.391 17.5 1 60.06 140 PRO B N 1
ATOM 3747 C CA . PRO B 1 140 ? -9.664 -15.797 17.625 1 60.06 140 PRO B CA 1
ATOM 3748 C C . PRO B 1 140 ? -10.859 -16.75 17.703 1 60.06 140 PRO B C 1
ATOM 3750 O O . PRO B 1 140 ? -11.867 -16.422 18.344 1 60.06 140 PRO B O 1
ATOM 3753 N N . ALA B 1 141 ? -11.102 -17.484 16.625 1 57.88 141 ALA B N 1
ATOM 3754 C CA . ALA B 1 141 ? -12.164 -18.484 16.734 1 57.88 141 ALA B CA 1
ATOM 3755 C C . ALA B 1 141 ? -11.93 -19.406 17.938 1 57.88 141 ALA B C 1
ATOM 3757 O O . ALA B 1 141 ? -10.781 -19.688 18.297 1 57.88 141 ALA B O 1
ATOM 3758 N N . PRO B 1 142 ? -13.016 -19.547 18.703 1 49.16 142 PRO B N 1
ATOM 3759 C CA . PRO B 1 142 ? -12.852 -20.5 19.812 1 49.16 142 PRO B CA 1
ATOM 3760 C C . PRO B 1 142 ? -12.094 -21.75 19.391 1 49.16 142 PRO B C 1
ATOM 3762 O O . PRO B 1 142 ? -12.234 -22.203 18.25 1 49.16 142 PRO B O 1
ATOM 3765 N N . THR B 1 143 ? -10.898 -21.859 19.797 1 46 143 THR B N 1
ATOM 3766 C CA . THR B 1 143 ? -10.227 -23.141 19.625 1 46 143 THR B CA 1
ATOM 3767 C C . THR B 1 143 ? -11.227 -24.281 19.703 1 46 143 THR B C 1
ATOM 3769 O O . THR B 1 143 ? -11.906 -24.453 20.719 1 46 143 THR B O 1
ATOM 3772 N N . SER B 1 144 ? -12.047 -24.5 18.719 1 43.94 144 SER B N 1
ATOM 3773 C CA . SER B 1 144 ? -12.781 -25.734 18.969 1 43.94 144 SER B CA 1
ATOM 3774 C C . SER B 1 144 ? -11.852 -26.844 19.453 1 43.94 144 SER B C 1
ATOM 3776 O O . SER B 1 144 ? -10.695 -26.906 19.047 1 43.94 144 SER B O 1
ATOM 3778 N N . PRO B 1 145 ? -12.289 -27.562 20.469 1 40.53 145 PRO B N 1
ATOM 3779 C CA . PRO B 1 145 ? -11.531 -28.734 20.906 1 40.53 145 PRO B CA 1
ATOM 3780 C C . PRO B 1 145 ? -10.992 -29.562 19.734 1 40.53 145 PRO B C 1
ATOM 3782 O O . PRO B 1 145 ? -11.625 -29.609 18.672 1 40.53 145 PRO B O 1
ATOM 3785 N N . VAL B 1 146 ? -9.68 -29.734 19.656 1 42.78 146 VAL B N 1
ATOM 3786 C CA . VAL B 1 146 ? -8.922 -30.641 18.797 1 42.78 146 VAL B CA 1
ATOM 3787 C C . VAL B 1 146 ? -9.719 -31.922 18.562 1 42.78 146 VAL B C 1
ATOM 3789 O O . VAL B 1 146 ? -10.062 -32.625 19.516 1 42.78 146 VAL B O 1
ATOM 3792 N N . ALA B 1 147 ? -10.68 -31.969 17.734 1 39.94 147 ALA B N 1
ATOM 3793 C CA . ALA B 1 147 ? -11.117 -33.344 17.5 1 39.94 147 ALA B CA 1
ATOM 3794 C C . ALA B 1 147 ? -9.922 -34.25 17.219 1 39.94 147 ALA B C 1
ATOM 3796 O O . ALA B 1 147 ? -8.898 -33.812 16.703 1 39.94 147 ALA B O 1
ATOM 3797 N N . THR B 1 148 ? -9.617 -35.219 18.078 1 36.75 148 THR B N 1
ATOM 3798 C CA . THR B 1 148 ? -8.688 -36.344 17.859 1 36.75 148 THR B CA 1
ATOM 3799 C C . THR B 1 148 ? -8.867 -36.938 16.469 1 36.75 148 THR B C 1
ATOM 3801 O O . THR B 1 148 ? -9.977 -37.312 16.078 1 36.75 148 THR B O 1
ATOM 3804 N N . SER B 1 149 ? -8.133 -36.531 15.453 1 38.78 149 SER B N 1
ATOM 3805 C CA . SER B 1 149 ? -8.195 -37.406 14.289 1 38.78 149 SER B CA 1
ATOM 3806 C C . SER B 1 149 ? -8.242 -38.875 14.711 1 38.78 149 SER B C 1
ATOM 3808 O O . SER B 1 149 ? -7.906 -39.188 15.844 1 38.78 149 SER B O 1
ATOM 3810 N N . GLY B 1 150 ? -9.039 -39.688 14.086 1 38.66 150 GLY B N 1
ATOM 3811 C CA . GLY B 1 150 ? -8.906 -41.094 14.398 1 38.66 150 GLY B CA 1
ATOM 3812 C C . GLY B 1 150 ? -7.492 -41.5 14.766 1 38.66 150 GLY B C 1
ATOM 3813 O O . GLY B 1 150 ? -7.266 -42.594 15.297 1 38.66 150 GLY B O 1
ATOM 3814 N N . THR B 1 151 ? -6.43 -41 14.039 1 44.75 151 THR B N 1
ATOM 3815 C CA . THR B 1 151 ? -5.125 -41.531 14.398 1 44.75 151 THR B CA 1
ATOM 3816 C C . THR B 1 151 ? -4.578 -40.844 15.648 1 44.75 151 THR B C 1
ATOM 3818 O O . THR B 1 151 ? -3.477 -41.156 16.109 1 44.75 151 THR B O 1
ATOM 3821 N N . GLY B 1 152 ? -5.289 -40.094 16.5 1 41.38 152 GLY B N 1
ATOM 3822 C CA . GLY B 1 152 ? -4.914 -39.531 17.781 1 41.38 152 GLY B CA 1
ATOM 3823 C C . GLY B 1 152 ? -4.277 -38.156 17.672 1 41.38 152 GLY B C 1
ATOM 3824 O O . GLY B 1 152 ? -3.906 -37.562 18.672 1 41.38 152 GLY B O 1
ATOM 3825 N N . ALA B 1 153 ? -3.598 -37.875 16.562 1 43.19 153 ALA B N 1
ATOM 3826 C CA . ALA B 1 153 ? -2.857 -36.594 16.578 1 43.19 153 ALA B CA 1
ATOM 3827 C C . ALA B 1 153 ? -3.805 -35.406 16.484 1 43.19 153 ALA B C 1
ATOM 3829 O O . ALA B 1 153 ? -4.809 -35.469 15.773 1 43.19 153 ALA B O 1
ATOM 3830 N N . PRO B 1 154 ? -3.877 -34.5 17.469 1 44.28 154 PRO B N 1
ATOM 3831 C CA . PRO B 1 154 ? -4.695 -33.281 17.453 1 44.28 154 PRO B CA 1
ATOM 3832 C C . PRO B 1 154 ? -4.488 -32.438 16.188 1 44.28 154 PRO B C 1
ATOM 3834 O O . PRO B 1 154 ? -3.35 -32.188 15.805 1 44.28 154 PRO B O 1
ATOM 3837 N N . VAL B 1 155 ? -5.207 -32.594 15.156 1 44.38 155 VAL B N 1
ATOM 3838 C CA . VAL B 1 155 ? -5.145 -31.609 14.062 1 44.38 155 VAL B CA 1
ATOM 3839 C C . VAL B 1 155 ? -5.773 -30.297 14.508 1 44.38 155 VAL B C 1
ATOM 3841 O O . VAL B 1 155 ? -6.941 -30.25 14.898 1 44.38 155 VAL B O 1
ATOM 3844 N N . SER B 1 156 ? -5.207 -29.453 15.305 1 46.34 156 SER B N 1
ATOM 3845 C CA . SER B 1 156 ? -5.691 -28.125 15.664 1 46.34 156 SER B CA 1
ATOM 3846 C C . SER B 1 156 ? -6.012 -27.297 14.422 1 46.34 156 SER B C 1
ATOM 3848 O O . SER B 1 156 ? -5.152 -27.109 13.555 1 46.34 156 SER B O 1
ATOM 3850 N N . TYR B 1 157 ? -7.238 -27.484 13.883 1 50.03 157 TYR B N 1
ATOM 3851 C CA . TYR B 1 157 ? -7.621 -26.516 12.859 1 50.03 157 TYR B CA 1
ATOM 3852 C C . TYR B 1 157 ? -7.668 -25.109 13.422 1 50.03 157 TYR B C 1
ATOM 3854 O O . TYR B 1 157 ? -8.344 -24.859 14.422 1 50.03 157 TYR B O 1
ATOM 3862 N N . THR B 1 158 ? -6.652 -24.438 13.523 1 57.66 158 THR B N 1
ATOM 3863 C CA . THR B 1 158 ? -6.668 -23.062 13.992 1 57.66 158 THR B CA 1
ATOM 3864 C C . THR B 1 158 ? -7.492 -22.188 13.055 1 57.66 158 THR B C 1
ATOM 3866 O O . THR B 1 158 ? -7.113 -21.969 11.898 1 57.66 158 THR B O 1
ATOM 3869 N N . SER B 1 159 ? -8.883 -22.297 13.156 1 73.75 159 SER B N 1
ATOM 3870 C CA . SER B 1 159 ? -9.789 -21.422 12.438 1 73.75 159 SER B CA 1
ATOM 3871 C C . SER B 1 159 ? -9.805 -20.016 13.047 1 73.75 159 SER B C 1
ATOM 3873 O O . SER B 1 159 ? -9.711 -19.875 14.266 1 73.75 159 SER B O 1
ATOM 3875 N N . SER B 1 160 ? -9.547 -19.062 12.219 1 81.31 160 SER B N 1
ATOM 3876 C CA . SER B 1 160 ? -9.633 -17.672 12.641 1 81.31 160 SER B CA 1
ATOM 3877 C C . SER B 1 160 ? -10.773 -16.953 11.93 1 81.31 160 SER B C 1
ATOM 3879 O O . SER B 1 160 ? -11.055 -17.234 10.766 1 81.31 160 SER B O 1
ATOM 3881 N N . VAL B 1 161 ? -11.461 -16.203 12.688 1 86.12 161 VAL B N 1
ATOM 3882 C CA . VAL B 1 161 ? -12.5 -15.352 12.109 1 86.12 161 VAL B CA 1
ATOM 3883 C C . VAL B 1 161 ? -11.992 -13.914 11.992 1 86.12 161 VAL B C 1
ATOM 3885 O O . VAL B 1 161 ? -11.484 -13.352 12.961 1 86.12 161 VAL B O 1
ATOM 3888 N N . TYR B 1 162 ? -12.102 -13.453 10.82 1 89 162 TYR B N 1
ATOM 3889 C CA . TYR B 1 162 ? -11.734 -12.07 10.531 1 89 162 TYR B CA 1
ATOM 3890 C C . TYR B 1 162 ? -12.977 -11.227 10.258 1 89 162 TYR B C 1
ATOM 3892 O O . TYR B 1 162 ? -13.766 -11.547 9.359 1 89 162 TYR B O 1
ATOM 3900 N N . SER B 1 163 ? -13.195 -10.195 11.016 1 91.12 163 SER B N 1
ATOM 3901 C CA . SER B 1 163 ? -14.211 -9.195 10.688 1 91.12 163 SER B CA 1
ATOM 3902 C C . SER B 1 163 ? -13.641 -8.109 9.781 1 91.12 163 SER B C 1
ATOM 3904 O O . SER B 1 163 ? -12.891 -7.242 10.242 1 91.12 163 SER B O 1
ATOM 3906 N N . VAL B 1 164 ? -13.961 -8.125 8.523 1 93.31 164 VAL B N 1
ATOM 3907 C CA . VAL B 1 164 ? -13.406 -7.211 7.531 1 93.31 164 VAL B CA 1
ATOM 3908 C C . VAL B 1 164 ? -14.445 -6.16 7.152 1 93.31 164 VAL B C 1
ATOM 3910 O O . VAL B 1 164 ? -15.57 -6.492 6.789 1 93.31 164 VAL B O 1
ATOM 3913 N N . VAL B 1 165 ? -14.164 -4.91 7.312 1 93.31 165 VAL B N 1
ATOM 3914 C CA . VAL B 1 165 ? -14.992 -3.84 6.766 1 93.31 165 VAL B CA 1
ATOM 3915 C C . VAL B 1 165 ? -14.391 -3.352 5.445 1 93.31 165 VAL B C 1
ATOM 3917 O O . VAL B 1 165 ? -13.227 -2.963 5.395 1 93.31 165 VAL B O 1
ATOM 3920 N N . VAL B 1 166 ? -15.141 -3.449 4.438 1 95.12 166 VAL B N 1
ATOM 3921 C CA . VAL B 1 166 ? -14.727 -3.061 3.09 1 95.12 166 VAL B CA 1
ATOM 3922 C C . VAL B 1 166 ? -15.406 -1.746 2.703 1 95.12 166 VAL B C 1
ATOM 3924 O O . VAL B 1 166 ? -16.609 -1.576 2.908 1 95.12 166 VAL B O 1
ATOM 3927 N N . SER B 1 167 ? -14.656 -0.801 2.273 1 93.25 167 SER B N 1
ATOM 3928 C CA . SER B 1 167 ? -15.203 0.395 1.643 1 93.25 167 SER B CA 1
ATOM 3929 C C . SER B 1 167 ? -15.188 0.275 0.123 1 93.25 167 SER B C 1
ATOM 3931 O O . SER B 1 167 ? -14.297 -0.357 -0.447 1 93.25 167 SER B O 1
ATOM 3933 N N . ALA B 1 168 ? -16.203 0.824 -0.549 1 93.75 168 ALA B N 1
ATOM 3934 C CA . ALA B 1 168 ? -16.281 0.797 -2.006 1 93.75 168 ALA B CA 1
ATOM 3935 C C . ALA B 1 168 ? -16.969 2.049 -2.539 1 93.75 168 ALA B C 1
ATOM 3937 O O . ALA B 1 168 ? -17.75 2.682 -1.829 1 93.75 168 ALA B O 1
ATOM 3938 N N . SER B 1 169 ? -16.516 2.451 -3.691 1 90.94 169 SER B N 1
ATOM 3939 C CA . SER B 1 169 ? -17.25 3.484 -4.426 1 90.94 169 SER B CA 1
ATOM 3940 C C . SER B 1 169 ? -18.5 2.918 -5.074 1 90.94 169 SER B C 1
ATOM 3942 O O . SER B 1 169 ? -18.422 2.039 -5.934 1 90.94 169 SER B O 1
ATOM 3944 N N . VAL B 1 170 ? -19.656 3.453 -4.695 1 94.5 170 VAL B N 1
ATOM 3945 C CA . VAL B 1 170 ? -20.922 2.848 -5.105 1 94.5 170 VAL B CA 1
ATOM 3946 C C . VAL B 1 170 ? -21.828 3.912 -5.723 1 94.5 170 VAL B C 1
ATOM 3948 O O . VAL B 1 170 ? -21.938 5.02 -5.191 1 94.5 170 VAL B O 1
ATOM 3951 N N . ARG B 1 171 ? -22.375 3.65 -6.809 1 94.12 171 ARG B N 1
ATOM 3952 C CA . ARG B 1 171 ? -23.406 4.473 -7.422 1 94.12 171 ARG B CA 1
ATOM 3953 C C . ARG B 1 171 ? -24.578 3.617 -7.91 1 94.12 171 ARG B C 1
ATOM 3955 O O . ARG B 1 171 ? -24.406 2.424 -8.172 1 94.12 171 ARG B O 1
ATOM 3962 N N . GLN B 1 172 ? -25.703 4.305 -8 1 94.5 172 GLN B N 1
ATOM 3963 C CA . GLN B 1 172 ? -26.859 3.605 -8.562 1 94.5 172 GLN B CA 1
ATOM 3964 C C . GLN B 1 172 ? -26.688 3.395 -10.062 1 94.5 172 GLN B C 1
ATOM 3966 O O . GLN B 1 172 ? -26.312 4.316 -10.789 1 94.5 172 GLN B O 1
ATOM 3971 N N . ALA B 1 173 ? -26.938 2.178 -10.414 1 93.12 173 ALA B N 1
ATOM 3972 C CA . ALA B 1 173 ? -26.781 1.844 -11.828 1 93.12 173 ALA B CA 1
ATOM 3973 C C . ALA B 1 173 ? -27.734 2.668 -12.688 1 93.12 173 ALA B C 1
ATOM 3975 O O . ALA B 1 173 ? -27.422 3 -13.836 1 93.12 173 ALA B O 1
ATOM 3976 N N . SER B 1 174 ? -28.828 3.043 -12.172 1 92.44 174 SER B N 1
ATOM 3977 C CA . SER B 1 174 ? -29.844 3.795 -12.898 1 92.44 174 SER B CA 1
ATOM 3978 C C . SER B 1 174 ? -29.453 5.266 -13.031 1 92.44 174 SER B C 1
ATOM 3980 O O . SER B 1 174 ? -30.062 6 -13.828 1 92.44 174 SER B O 1
ATOM 3982 N N . GLU B 1 175 ? -28.484 5.711 -12.32 1 92.81 175 GLU B N 1
ATOM 3983 C CA . GLU B 1 175 ? -28.047 7.105 -12.344 1 92.81 175 GLU B CA 1
ATOM 3984 C C . GLU B 1 175 ? -26.562 7.211 -12.656 1 92.81 175 GLU B C 1
ATOM 3986 O O . GLU B 1 175 ? -25.781 7.676 -11.828 1 92.81 175 GLU B O 1
ATOM 3991 N N . PRO B 1 176 ? -26.172 7 -13.844 1 88.69 176 PRO B N 1
ATOM 3992 C CA . PRO B 1 176 ? -24.75 6.938 -14.195 1 88.69 176 PRO B CA 1
ATOM 3993 C C . PRO B 1 176 ? -24.062 8.297 -14.117 1 88.69 176 PRO B C 1
ATOM 3995 O O . PRO B 1 176 ? -22.828 8.367 -14.031 1 88.69 176 PRO B O 1
ATOM 3998 N N . SER B 1 177 ? -24.812 9.352 -14.078 1 87.94 177 SER B N 1
ATOM 3999 C CA . SER B 1 177 ? -24.219 10.68 -14.062 1 87.94 177 SER B CA 1
ATOM 4000 C C . SER B 1 177 ? -23.969 11.156 -12.641 1 87.94 177 SER B C 1
ATOM 4002 O O . SER B 1 177 ? -23.234 12.125 -12.422 1 87.94 177 SER B O 1
ATOM 4004 N N . GLU B 1 178 ? -24.641 10.469 -11.758 1 86.06 178 GLU B N 1
ATOM 4005 C CA . GLU B 1 178 ? -24.438 10.852 -10.359 1 86.06 178 GLU B CA 1
ATOM 4006 C C . GLU B 1 178 ? -23.094 10.367 -9.844 1 86.06 178 GLU B C 1
ATOM 4008 O O . GLU B 1 178 ? -22.625 9.289 -10.219 1 86.06 178 GLU B O 1
ATOM 4013 N N . ALA B 1 179 ? -22.469 11.219 -8.992 1 80.88 179 ALA B N 1
ATOM 4014 C CA . ALA B 1 179 ? -21.172 10.852 -8.406 1 80.88 179 ALA B CA 1
ATOM 4015 C C . ALA B 1 179 ? -21.312 9.641 -7.488 1 80.88 179 ALA B C 1
ATOM 4017 O O . ALA B 1 179 ? -22.297 9.523 -6.75 1 80.88 179 ALA B O 1
ATOM 4018 N N . ALA B 1 180 ? -20.406 8.742 -7.605 1 86.81 180 ALA B N 1
ATOM 4019 C CA . ALA B 1 180 ? -20.375 7.594 -6.703 1 86.81 180 ALA B CA 1
ATOM 4020 C C . ALA B 1 180 ? -20.062 8.031 -5.273 1 86.81 180 ALA B C 1
ATOM 4022 O O . ALA B 1 180 ? -19.391 9.039 -5.055 1 86.81 180 ALA B O 1
ATOM 4023 N N . GLN B 1 181 ? -20.625 7.324 -4.344 1 87.06 181 GLN B N 1
ATOM 4024 C CA . GLN B 1 181 ? -20.375 7.586 -2.93 1 87.06 181 GLN B CA 1
ATOM 4025 C C . GLN B 1 181 ? -19.594 6.445 -2.287 1 87.06 181 GLN B C 1
ATOM 4027 O O . GLN B 1 181 ? -19.75 5.285 -2.67 1 87.06 181 GLN B O 1
ATOM 4032 N N . ARG B 1 182 ? -18.75 6.84 -1.373 1 87.12 182 ARG B N 1
ATOM 4033 C CA . ARG B 1 182 ? -18.047 5.816 -0.609 1 87.12 182 ARG B CA 1
ATOM 4034 C C . ARG B 1 182 ? -18.969 5.164 0.415 1 87.12 182 ARG B C 1
ATOM 4036 O O . ARG B 1 182 ? -19.562 5.852 1.243 1 87.12 182 ARG B O 1
ATOM 4043 N N . ARG B 1 183 ? -19.156 3.875 0.277 1 93.19 183 ARG B N 1
ATOM 4044 C CA . ARG B 1 183 ? -19.984 3.113 1.198 1 93.19 183 ARG B CA 1
ATOM 4045 C C . ARG B 1 183 ? -19.188 2.006 1.876 1 93.19 183 ARG B C 1
ATOM 4047 O O . ARG B 1 183 ? -18.156 1.577 1.361 1 93.19 183 ARG B O 1
ATOM 4054 N N . PHE B 1 184 ? -19.688 1.599 3.062 1 93.31 184 PHE B N 1
ATOM 4055 C CA . PHE B 1 184 ? -18.953 0.648 3.889 1 93.31 184 PHE B CA 1
ATOM 4056 C C . PHE B 1 184 ? -19.781 -0.597 4.156 1 93.31 184 PHE B C 1
ATOM 4058 O O . PHE B 1 184 ? -20.984 -0.503 4.387 1 93.31 184 PHE B O 1
ATOM 4065 N N . TYR B 1 185 ? -19.141 -1.766 4.117 1 96.06 185 TYR B N 1
ATOM 4066 C CA . TYR B 1 185 ? -19.781 -3.064 4.281 1 96.06 185 TYR B CA 1
ATOM 4067 C C . TYR B 1 185 ? -18.969 -3.965 5.199 1 96.06 185 TYR B C 1
ATOM 4069 O O . TYR B 1 185 ? -17.75 -4.102 5.035 1 96.06 185 TYR B O 1
ATOM 4077 N N . SER B 1 186 ? -19.625 -4.566 6.176 1 93.5 186 SER B N 1
ATOM 4078 C CA . SER B 1 186 ? -18.984 -5.543 7.051 1 93.5 186 SER B CA 1
ATOM 4079 C C . SER B 1 186 ? -19.125 -6.961 6.504 1 93.5 186 SER B C 1
ATOM 4081 O O . SER B 1 186 ? -20.234 -7.367 6.117 1 93.5 186 SER B O 1
ATOM 4083 N N . VAL B 1 187 ? -18.047 -7.703 6.41 1 95.88 187 VAL B N 1
ATOM 4084 C CA . VAL B 1 187 ? -18.016 -9.078 5.926 1 95.88 187 VAL B CA 1
ATOM 4085 C C . VAL B 1 187 ? -17.234 -9.945 6.906 1 95.88 187 VAL B C 1
ATOM 4087 O O . VAL B 1 187 ? -16 -9.891 6.953 1 95.88 187 VAL B O 1
ATOM 4090 N N . PRO B 1 188 ? -17.859 -10.773 7.734 1 93.56 188 PRO B N 1
ATOM 4091 C CA . PRO B 1 188 ? -17.109 -11.758 8.523 1 93.56 188 PRO B CA 1
ATOM 4092 C C . PRO B 1 188 ? -16.609 -12.93 7.691 1 93.56 188 PRO B C 1
ATOM 4094 O O . PRO B 1 188 ? -17.391 -13.586 7.004 1 93.56 188 PRO B O 1
ATOM 4097 N N . VAL B 1 189 ? -15.359 -13.164 7.73 1 94.06 189 VAL B N 1
ATOM 4098 C CA . VAL B 1 189 ? -14.719 -14.195 6.922 1 94.06 189 VAL B CA 1
ATOM 4099 C C . VAL B 1 189 ? -14.031 -15.211 7.832 1 94.06 189 VAL B C 1
ATOM 4101 O O . VAL B 1 189 ? -13.281 -14.828 8.734 1 94.06 189 VAL B O 1
ATOM 4104 N N . VAL B 1 190 ? -14.305 -16.438 7.625 1 90.94 190 VAL B N 1
ATOM 4105 C CA . VAL B 1 190 ? -13.633 -17.531 8.32 1 90.94 190 VAL B CA 1
ATOM 4106 C C . VAL B 1 190 ? -12.516 -18.094 7.441 1 90.94 190 VAL B C 1
ATOM 4108 O O . VAL B 1 190 ? -12.719 -18.375 6.258 1 90.94 190 VAL B O 1
ATOM 4111 N N . VAL B 1 191 ? -11.398 -18.109 8.016 1 88.44 191 VAL B N 1
ATOM 4112 C CA . VAL B 1 191 ? -10.273 -18.719 7.316 1 88.44 191 VAL B CA 1
ATOM 4113 C C . VAL B 1 191 ? -9.844 -20 8.039 1 88.44 191 VAL B C 1
ATOM 4115 O O . VAL B 1 191 ? -9.523 -19.969 9.234 1 88.44 191 VAL B O 1
ATOM 4118 N N . ASN B 1 192 ? -9.992 -21.125 7.262 1 82.69 192 ASN B N 1
ATOM 4119 C CA . ASN B 1 192 ? -9.602 -22.438 7.762 1 82.69 192 ASN B CA 1
ATOM 4120 C C . ASN B 1 192 ? -8.516 -23.062 6.891 1 82.69 192 ASN B C 1
ATOM 4122 O O . ASN B 1 192 ? -8.789 -23.469 5.762 1 82.69 192 ASN B O 1
ATOM 4126 N N . ASP B 1 193 ? -7.336 -23.188 7.441 1 77.19 193 ASP B N 1
ATOM 4127 C CA . ASP B 1 193 ? -6.223 -23.859 6.773 1 77.19 193 ASP B CA 1
ATOM 4128 C C . ASP B 1 193 ? -6.094 -23.391 5.324 1 77.19 193 ASP B C 1
ATOM 4130 O O . ASP B 1 193 ? -6.066 -24.219 4.402 1 77.19 193 ASP B O 1
ATOM 4134 N N . GLY B 1 194 ? -6.129 -22.141 5.156 1 77.69 194 GLY B N 1
ATOM 4135 C CA . GLY B 1 194 ? -5.863 -21.594 3.84 1 77.69 194 GLY B CA 1
ATOM 4136 C C . GLY B 1 194 ? -7.113 -21.422 2.996 1 77.69 194 GLY B C 1
ATOM 4137 O O . GLY B 1 194 ? -7.043 -20.984 1.845 1 77.69 194 GLY B O 1
ATOM 4138 N N . SER B 1 195 ? -8.188 -21.844 3.512 1 86.81 195 SER B N 1
ATOM 4139 C CA . SER B 1 195 ? -9.445 -21.641 2.803 1 86.81 195 SER B CA 1
ATOM 4140 C C . SER B 1 195 ? -10.312 -20.594 3.492 1 86.81 195 SER B C 1
ATOM 4142 O O . SER B 1 195 ? -10.438 -20.594 4.719 1 86.81 195 SER B O 1
ATOM 4144 N N . ALA B 1 196 ? -10.789 -19.719 2.73 1 92.31 196 ALA B N 1
ATOM 4145 C CA . ALA B 1 196 ? -11.586 -18.625 3.277 1 92.31 196 ALA B CA 1
ATOM 4146 C C . ALA B 1 196 ? -13.031 -18.703 2.803 1 92.31 196 ALA B C 1
ATOM 4148 O O . ALA B 1 196 ? -13.297 -19.078 1.657 1 92.31 196 ALA B O 1
ATOM 4149 N N . ARG B 1 197 ? -13.945 -18.422 3.754 1 93.62 197 ARG B N 1
ATOM 4150 C CA . ARG B 1 197 ? -15.375 -18.375 3.463 1 93.62 197 ARG B CA 1
ATOM 4151 C C . ARG B 1 197 ? -16.062 -17.281 4.277 1 93.62 197 ARG B C 1
ATOM 4153 O O . ARG B 1 197 ? -15.781 -17.125 5.469 1 93.62 197 ARG B O 1
ATOM 4160 N N . ALA B 1 198 ? -16.859 -16.516 3.547 1 95.5 198 ALA B N 1
ATOM 4161 C CA . ALA B 1 198 ? -17.656 -15.555 4.301 1 95.5 198 ALA B CA 1
ATOM 4162 C C . ALA B 1 198 ? -18.734 -16.25 5.133 1 95.5 198 ALA B C 1
ATOM 4164 O O . ALA B 1 198 ? -19.359 -17.203 4.668 1 95.5 198 ALA B O 1
ATOM 4165 N N . ALA B 1 199 ? -18.922 -15.773 6.328 1 91.5 199 ALA B N 1
ATOM 4166 C CA . ALA B 1 199 ? -19.891 -16.359 7.246 1 91.5 199 ALA B CA 1
ATOM 4167 C C . ALA B 1 199 ? -21.297 -15.844 6.965 1 91.5 199 ALA B C 1
ATOM 4169 O O . ALA B 1 199 ? -22.281 -16.469 7.375 1 91.5 199 ALA B O 1
ATOM 4170 N N . SER B 1 200 ? -21.391 -14.68 6.344 1 91.62 200 SER B N 1
ATOM 4171 C CA . SER B 1 200 ? -22.688 -14.078 6 1 91.62 200 SER B CA 1
ATOM 4172 C C . SER B 1 200 ? -22.562 -13.156 4.789 1 91.62 200 SER B C 1
ATOM 4174 O O . SER B 1 200 ? -21.438 -12.859 4.344 1 91.62 200 SER B O 1
ATOM 4176 N N . ILE B 1 201 ? -23.719 -12.719 4.258 1 91.94 201 ILE B N 1
ATOM 4177 C CA . ILE B 1 201 ? -23.734 -11.695 3.217 1 91.94 201 ILE B CA 1
ATOM 4178 C C . ILE B 1 201 ? -23.281 -10.359 3.805 1 91.94 201 ILE B C 1
ATOM 4180 O O . ILE B 1 201 ? -23.406 -10.133 5.012 1 91.94 201 ILE B O 1
ATOM 4184 N N . PRO B 1 202 ? -22.75 -9.508 2.963 1 95.06 202 PRO B N 1
ATOM 4185 C CA . PRO B 1 202 ? -22.266 -8.227 3.465 1 95.06 202 PRO B CA 1
ATOM 4186 C C . PRO B 1 202 ? -23.344 -7.406 4.152 1 95.06 202 PRO B C 1
ATOM 4188 O O . PRO B 1 202 ? -24.5 -7.414 3.713 1 95.06 202 PRO B O 1
ATOM 4191 N N . SER B 1 203 ? -22.953 -6.676 5.145 1 95.25 203 SER B N 1
ATOM 4192 C CA . SER B 1 203 ? -23.828 -5.762 5.867 1 95.25 203 SER B CA 1
ATOM 4193 C C . SER B 1 203 ? -23.406 -4.312 5.684 1 95.25 203 SER B C 1
ATOM 4195 O O . SER B 1 203 ? -22.281 -3.947 6.031 1 95.25 203 SER B O 1
ATOM 4197 N N . PRO B 1 204 ? -24.25 -3.523 5.105 1 95.31 204 PRO B N 1
ATOM 4198 C CA . PRO B 1 204 ? -23.922 -2.098 5.109 1 95.31 204 PRO B CA 1
ATOM 4199 C C . PRO B 1 204 ? -23.734 -1.537 6.52 1 95.31 204 PRO B C 1
ATOM 4201 O O . PRO B 1 204 ? -24.547 -1.834 7.41 1 95.31 204 PRO B O 1
ATOM 4204 N N . VAL B 1 205 ? -22.641 -0.869 6.754 1 93.69 205 VAL B N 1
ATOM 4205 C CA . VAL B 1 205 ? -22.328 -0.287 8.055 1 93.69 205 VAL B CA 1
ATOM 4206 C C . VAL B 1 205 ? -21.922 1.175 7.887 1 93.69 205 VAL B C 1
ATOM 4208 O O . VAL B 1 205 ? -21.641 1.622 6.773 1 93.69 205 VAL B O 1
ATOM 4211 N N . PRO B 1 206 ? -22.047 2.025 8.953 1 89.19 206 PRO B N 1
ATOM 4212 C CA . PRO B 1 206 ? -21.609 3.416 8.852 1 89.19 206 PRO B CA 1
ATOM 4213 C C . PRO B 1 206 ? -20.109 3.537 8.602 1 89.19 206 PRO B C 1
ATOM 4215 O O . PRO B 1 206 ? -19.344 2.627 8.938 1 89.19 206 PRO B O 1
ATOM 4218 N N . ALA B 1 207 ? -19.781 4.594 7.961 1 85.75 207 ALA B N 1
ATOM 4219 C CA . ALA B 1 207 ? -18.359 4.926 7.832 1 85.75 207 ALA B CA 1
ATOM 4220 C C . ALA B 1 207 ? -17.703 5.066 9.203 1 85.75 207 ALA B C 1
ATOM 4222 O O . ALA B 1 207 ? -18.359 5.418 10.18 1 85.75 207 ALA B O 1
ATOM 4223 N N . PRO B 1 208 ? -16.438 4.648 9.32 1 77.56 208 PRO B N 1
ATOM 4224 C CA . PRO B 1 208 ? -15.734 4.93 10.578 1 77.56 208 PRO B CA 1
ATOM 4225 C C . PRO B 1 208 ? -15.836 6.398 10.992 1 77.56 208 PRO B C 1
ATOM 4227 O O . PRO B 1 208 ? -15.953 7.277 10.141 1 77.56 208 PRO B O 1
ATOM 4230 N N . ALA B 1 209 ? -15.766 6.531 12.219 1 79.12 209 ALA B N 1
ATOM 4231 C CA . ALA B 1 209 ? -15.867 7.891 12.75 1 79.12 209 ALA B CA 1
ATOM 4232 C C . ALA B 1 209 ? -14.656 8.727 12.359 1 79.12 209 ALA B C 1
ATOM 4234 O O . ALA B 1 209 ? -13.539 8.203 12.281 1 79.12 209 ALA B O 1
ATOM 4235 N N . THR B 1 210 ? -14.969 9.992 12.1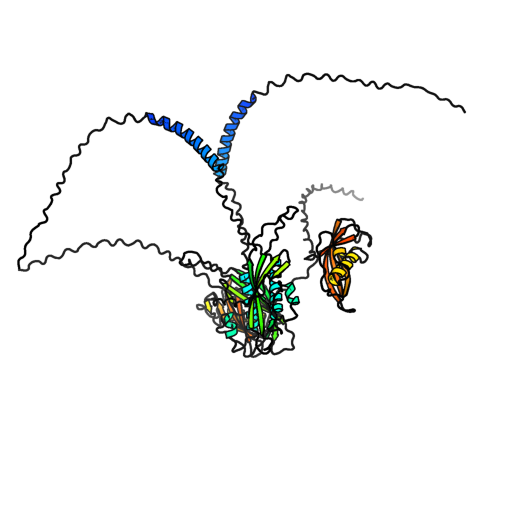09 1 81.94 210 THR B N 1
ATOM 4236 C CA . THR B 1 210 ? -13.891 10.938 11.828 1 81.94 210 THR B CA 1
ATOM 4237 C C . THR B 1 210 ? -13.188 11.352 13.125 1 81.94 210 THR B C 1
ATOM 4239 O O . THR B 1 210 ? -13.852 11.688 14.109 1 81.94 210 THR B O 1
ATOM 4242 N N . GLY B 1 211 ? -11.938 11.219 13.234 1 81.12 211 GLY B N 1
ATOM 4243 C CA . GLY B 1 211 ? -11.188 11.656 14.398 1 81.12 211 GLY B CA 1
ATOM 4244 C C . GLY B 1 211 ? -11.102 13.164 14.531 1 81.12 211 GLY B C 1
ATOM 4245 O O . GLY B 1 211 ? -11.375 13.891 13.57 1 81.12 211 GLY B O 1
ATOM 4246 N N . PRO B 1 212 ? -10.812 13.57 15.695 1 82.5 212 PRO B N 1
ATOM 4247 C CA . PRO B 1 212 ? -10.617 15.008 15.891 1 82.5 212 PRO B CA 1
ATOM 4248 C C . PRO B 1 212 ? -9.406 15.555 15.141 1 82.5 212 PRO B C 1
ATOM 4250 O O . PRO B 1 212 ? -8.516 14.789 14.758 1 82.5 212 PRO B O 1
ATOM 4253 N N . ASP B 1 213 ? -9.453 16.859 14.898 1 86.06 213 ASP B N 1
ATOM 4254 C CA . ASP B 1 213 ? -8.289 17.484 14.289 1 86.06 213 ASP B CA 1
ATOM 4255 C C . ASP B 1 213 ? -7.035 17.266 15.125 1 86.06 213 ASP B C 1
ATOM 4257 O O . ASP B 1 213 ? -7.098 17.266 16.359 1 86.06 213 ASP B O 1
ATOM 4261 N N . VAL B 1 214 ? -5.969 17.094 14.492 1 85.69 214 VAL B N 1
ATOM 4262 C CA . VAL B 1 214 ? -4.699 16.812 15.156 1 85.69 214 VAL B CA 1
ATOM 4263 C C . VAL B 1 214 ? -3.959 18.125 15.43 1 85.69 214 VAL B C 1
ATOM 4265 O O . VAL B 1 214 ? -3.734 18.922 14.516 1 85.69 214 VAL B O 1
ATOM 4268 N N . ASN B 1 215 ? -3.701 18.375 16.656 1 87.31 215 ASN B N 1
ATOM 4269 C CA . ASN B 1 215 ? -2.816 19.484 17 1 87.31 215 ASN B CA 1
ATOM 4270 C C . ASN B 1 215 ? -1.348 19.094 16.844 1 87.31 215 ASN B C 1
ATOM 4272 O O . ASN B 1 215 ? -0.932 18.016 17.297 1 87.31 215 ASN B O 1
ATOM 4276 N N . LEU B 1 216 ? -0.638 19.938 16.188 1 91.06 216 LEU B N 1
ATOM 4277 C CA . LEU B 1 216 ? 0.769 19.641 15.93 1 91.06 216 LEU B CA 1
ATOM 4278 C C . LEU B 1 216 ? 1.666 20.438 16.875 1 91.06 216 LEU B C 1
ATOM 4280 O O . LEU B 1 216 ? 1.227 21.422 17.469 1 91.06 216 LEU B O 1
ATOM 4284 N N . GLY B 1 217 ? 2.873 19.922 17.062 1 92.25 217 GLY B N 1
ATOM 4285 C CA . GLY B 1 217 ? 3.801 20.469 18.031 1 92.25 217 GLY B CA 1
ATOM 4286 C C . GLY B 1 217 ? 4.66 21.594 17.469 1 92.25 217 GLY B C 1
ATOM 4287 O O . GLY B 1 217 ? 5.664 21.969 18.078 1 92.25 217 GLY B O 1
ATOM 4288 N N . TYR B 1 218 ? 4.355 22.109 16.312 1 96.12 218 TYR B N 1
ATOM 4289 C CA . TYR B 1 218 ? 5.066 23.266 15.758 1 96.12 218 TYR B CA 1
ATOM 4290 C C . TYR B 1 218 ? 4.508 24.562 16.297 1 96.12 218 TYR B C 1
ATOM 4292 O O . TYR B 1 218 ? 3.68 25.219 15.648 1 96.12 218 TYR B O 1
ATOM 4300 N N . LYS B 1 219 ? 5.062 25.125 17.25 1 94.56 219 LYS B N 1
ATOM 4301 C CA . LYS B 1 219 ? 4.438 26.188 18.047 1 94.56 219 LYS B CA 1
ATOM 4302 C C . LYS B 1 219 ? 4.766 27.562 17.484 1 94.56 219 LYS B C 1
ATOM 4304 O O . LYS B 1 219 ? 4.074 28.531 17.766 1 94.56 219 LYS B O 1
ATOM 4309 N N . TYR B 1 220 ? 5.801 27.656 16.625 1 96.12 220 TYR B N 1
ATOM 4310 C CA . TYR B 1 220 ? 6.301 28.969 16.25 1 96.12 220 TYR B CA 1
ATOM 4311 C C . TYR B 1 220 ? 6.34 29.141 14.742 1 96.12 220 TYR B C 1
ATOM 4313 O O . TYR B 1 220 ? 6.895 28.297 14.031 1 96.12 220 TYR B O 1
ATOM 4321 N N . ARG B 1 221 ? 5.816 30.266 14.312 1 96.75 221 ARG B N 1
ATOM 4322 C CA . ARG B 1 221 ? 5.918 30.594 12.891 1 96.75 221 ARG B CA 1
ATOM 4323 C C . ARG B 1 221 ? 7.234 31.297 12.586 1 96.75 221 ARG B C 1
ATOM 4325 O O . ARG B 1 221 ? 7.664 32.188 13.336 1 96.75 221 ARG B O 1
ATOM 4332 N N . ILE B 1 222 ? 7.828 30.875 11.539 1 95.81 222 ILE B N 1
ATOM 4333 C CA . ILE B 1 222 ? 9.07 31.5 11.109 1 95.81 222 ILE B CA 1
ATOM 4334 C C . ILE B 1 222 ? 8.773 32.594 10.094 1 95.81 222 ILE B C 1
ATOM 4336 O O . ILE B 1 222 ? 8.023 32.375 9.141 1 95.81 222 ILE B O 1
ATOM 4340 N N . VAL B 1 223 ? 9.344 33.688 10.266 1 93.88 223 VAL B N 1
ATOM 4341 C CA . VAL B 1 223 ? 9.102 34.844 9.383 1 93.88 223 VAL B CA 1
ATOM 4342 C C . VAL B 1 223 ? 9.727 34.562 8.016 1 93.88 223 VAL B C 1
ATOM 4344 O O . VAL B 1 223 ? 10.727 33.844 7.906 1 93.88 223 VAL B O 1
ATOM 4347 N N . ALA B 1 224 ? 9.258 35.156 6.926 1 91.25 224 ALA B N 1
ATOM 4348 C CA . ALA B 1 224 ? 9.609 34.906 5.535 1 91.25 224 ALA B CA 1
ATOM 4349 C C . ALA B 1 224 ? 11.086 35.219 5.277 1 91.25 224 ALA B C 1
ATOM 4351 O O . ALA B 1 224 ? 11.727 34.594 4.438 1 91.25 224 ALA B O 1
ATOM 4352 N N . GLY B 1 225 ? 11.695 36.125 5.992 1 91.06 225 GLY B N 1
ATOM 4353 C CA . GLY B 1 225 ? 13.062 36.562 5.746 1 91.06 225 GLY B CA 1
ATOM 4354 C C . GLY B 1 225 ? 14.094 35.656 6.383 1 91.06 225 GLY B C 1
ATOM 4355 O O . GLY B 1 225 ? 15.289 35.75 6.109 1 91.06 225 GLY B O 1
ATOM 4356 N N . HIS B 1 226 ? 13.617 34.719 7.25 1 93.94 226 HIS B N 1
ATOM 4357 C CA . HIS B 1 226 ? 14.531 33.781 7.914 1 93.94 226 HIS B CA 1
ATOM 4358 C C . HIS B 1 226 ? 15.156 32.844 6.91 1 93.94 226 HIS B C 1
ATOM 4360 O O . HIS B 1 226 ? 14.477 32.312 6.02 1 93.94 226 HIS B O 1
ATOM 4366 N N . PRO B 1 227 ? 16.422 32.5 6.988 1 95.19 227 PRO B N 1
ATOM 4367 C CA . PRO B 1 227 ? 17.141 31.719 5.984 1 95.19 227 PRO B CA 1
ATOM 4368 C C . PRO B 1 227 ? 16.594 30.297 5.832 1 95.19 227 PRO B C 1
ATOM 4370 O O . PRO B 1 227 ? 16.812 29.656 4.805 1 95.19 227 PRO B O 1
ATOM 4373 N N . SER B 1 228 ? 15.922 29.781 6.859 1 96.38 228 SER B N 1
ATOM 4374 C CA . SER B 1 228 ? 15.344 28.453 6.73 1 96.38 228 SER B CA 1
ATOM 4375 C C . SER B 1 228 ? 14.289 28.406 5.625 1 96.38 228 SER B C 1
ATOM 4377 O O . SER B 1 228 ? 14.109 27.375 4.977 1 96.38 228 SER B O 1
ATOM 4379 N N . ASN B 1 229 ? 13.617 29.531 5.375 1 96.69 229 ASN B N 1
ATOM 4380 C CA . ASN B 1 229 ? 12.648 29.578 4.293 1 96.69 229 ASN B CA 1
ATOM 4381 C C . ASN B 1 229 ? 13.297 29.344 2.938 1 96.69 229 ASN B C 1
ATOM 4383 O O . ASN B 1 229 ? 12.789 28.562 2.125 1 96.69 229 ASN B O 1
ATOM 4387 N N . THR B 1 230 ? 14.398 30 2.744 1 95.5 230 THR B N 1
ATOM 4388 C CA . THR B 1 230 ? 15.133 29.859 1.489 1 95.5 230 THR B CA 1
ATOM 4389 C C . THR B 1 230 ? 15.625 28.422 1.322 1 95.5 230 THR B C 1
ATOM 4391 O O . THR B 1 230 ? 15.516 27.844 0.24 1 95.5 230 THR B O 1
ATOM 4394 N N . ALA B 1 231 ? 16.125 27.828 2.373 1 97.06 231 ALA B N 1
ATOM 4395 C CA . ALA B 1 231 ? 16.625 26.453 2.33 1 97.06 231 ALA B CA 1
ATOM 4396 C C . ALA B 1 231 ? 15.516 25.484 1.974 1 97.06 231 ALA B C 1
ATOM 4398 O O . ALA B 1 231 ? 15.688 24.609 1.111 1 97.06 231 ALA B O 1
ATOM 4399 N N . VAL B 1 232 ? 14.391 25.625 2.648 1 98.44 232 VAL B N 1
ATOM 4400 C CA . VAL B 1 232 ? 13.25 24.75 2.424 1 98.44 232 VAL B CA 1
ATOM 4401 C C . VAL B 1 232 ? 12.719 24.938 1.007 1 98.44 232 VAL B C 1
ATOM 4403 O O . VAL B 1 232 ? 12.406 23.969 0.317 1 98.44 232 VAL B O 1
ATOM 4406 N N . GLN B 1 233 ? 12.68 26.203 0.538 1 98.12 233 GLN B N 1
ATOM 4407 C CA . GLN B 1 233 ? 12.227 26.531 -0.811 1 98.12 233 GLN B CA 1
ATOM 4408 C C . GLN B 1 233 ? 13.094 25.844 -1.862 1 98.12 233 GLN B C 1
ATOM 4410 O O . GLN B 1 233 ? 12.57 25.188 -2.775 1 98.12 233 GLN B O 1
ATOM 4415 N N . GLN B 1 234 ? 14.352 25.922 -1.731 1 97.94 234 GLN B N 1
ATOM 4416 C CA . GLN B 1 234 ? 15.281 25.359 -2.711 1 97.94 234 GLN B CA 1
ATOM 4417 C C . GLN B 1 234 ? 15.258 23.828 -2.678 1 97.94 234 GLN B C 1
ATOM 4419 O O . GLN B 1 234 ? 15.297 23.188 -3.727 1 97.94 234 GLN B O 1
ATOM 4424 N N . PHE B 1 235 ? 15.188 23.281 -1.497 1 98.25 235 PHE B N 1
ATOM 4425 C CA . PHE B 1 235 ? 15.094 21.844 -1.363 1 98.25 235 PHE B CA 1
ATOM 4426 C C . PHE B 1 235 ? 13.844 21.312 -2.055 1 98.25 235 PHE B C 1
ATOM 4428 O O . PHE B 1 235 ? 13.914 20.375 -2.857 1 98.25 235 PHE B O 1
ATOM 4435 N N . LEU B 1 236 ? 12.656 21.906 -1.762 1 98.69 236 LEU B N 1
ATOM 4436 C CA . LEU B 1 236 ? 11.398 21.422 -2.312 1 98.69 236 LEU B CA 1
ATOM 4437 C C . LEU B 1 236 ? 11.344 21.641 -3.822 1 98.69 236 LEU B C 1
ATOM 4439 O O . LEU B 1 236 ? 10.75 20.844 -4.547 1 98.69 236 LEU B O 1
ATOM 4443 N N . ALA B 1 237 ? 11.953 22.75 -4.305 1 98.44 237 ALA B N 1
ATOM 4444 C CA . ALA B 1 237 ? 12.047 22.969 -5.75 1 98.44 237 ALA B CA 1
ATOM 4445 C C . ALA B 1 237 ? 12.828 21.844 -6.418 1 98.44 237 ALA B C 1
ATOM 4447 O O . ALA B 1 237 ? 12.422 21.328 -7.461 1 98.44 237 ALA B O 1
ATOM 4448 N N . ALA B 1 238 ? 13.906 21.469 -5.773 1 98.19 238 ALA B N 1
ATOM 4449 C CA . ALA B 1 238 ? 14.711 20.359 -6.301 1 98.19 238 ALA B CA 1
ATOM 4450 C C . ALA B 1 238 ? 13.961 19.031 -6.191 1 98.19 238 ALA B C 1
ATOM 4452 O O . ALA B 1 238 ? 14.031 18.203 -7.098 1 98.19 238 ALA B O 1
ATOM 4453 N N . LEU B 1 239 ? 13.242 18.828 -5.121 1 98.06 239 LEU B N 1
ATOM 4454 C CA . LEU B 1 239 ? 12.547 17.578 -4.836 1 98.06 239 LEU B CA 1
ATOM 4455 C C . LEU B 1 239 ? 11.375 17.375 -5.785 1 98.06 239 LEU B C 1
ATOM 4457 O O . LEU B 1 239 ? 11.164 16.281 -6.309 1 98.06 239 LEU B O 1
ATOM 4461 N N . THR B 1 240 ? 10.586 18.469 -6.086 1 98.06 240 THR B N 1
ATOM 4462 C CA . THR B 1 240 ? 9.266 18.266 -6.684 1 98.06 240 THR B CA 1
ATOM 4463 C C . THR B 1 240 ? 9.203 18.875 -8.078 1 98.06 240 THR B C 1
ATOM 4465 O O . THR B 1 240 ? 8.352 18.5 -8.891 1 98.06 240 THR B O 1
ATOM 4468 N N . ALA B 1 241 ? 10.055 19.875 -8.383 1 97.5 241 ALA B N 1
ATOM 4469 C CA . ALA B 1 241 ? 9.961 20.609 -9.648 1 97.5 241 ALA B CA 1
ATOM 4470 C C . ALA B 1 241 ? 11.195 20.359 -10.516 1 97.5 241 ALA B C 1
ATOM 4472 O O . ALA B 1 241 ? 11.305 20.922 -11.609 1 97.5 241 ALA B O 1
ATOM 4473 N N . GLY B 1 242 ? 12.133 19.656 -10 1 95.38 242 GLY B N 1
ATOM 4474 C CA . GLY B 1 242 ? 13.305 19.297 -10.781 1 95.38 242 GLY B CA 1
ATOM 4475 C C . GLY B 1 242 ? 14.266 20.469 -10.969 1 95.38 242 GLY B C 1
ATOM 4476 O O . GLY B 1 242 ? 15.055 20.484 -11.914 1 95.38 242 GLY B O 1
ATOM 4477 N N . THR B 1 243 ? 14.094 21.516 -10.188 1 94.25 243 THR B N 1
ATOM 4478 C CA . THR B 1 243 ? 14.992 22.656 -10.242 1 94.25 243 THR B CA 1
ATOM 4479 C C . THR B 1 243 ? 16.203 22.438 -9.336 1 94.25 243 THR B C 1
ATOM 4481 O O . THR B 1 243 ? 16.094 22.5 -8.109 1 94.25 243 THR B O 1
ATOM 4484 N N . GLY B 1 244 ? 17.375 22.172 -10 1 91.38 244 GLY B N 1
ATOM 4485 C CA . GLY B 1 244 ? 18.578 21.922 -9.219 1 91.38 244 GLY B CA 1
ATOM 4486 C C . GLY B 1 244 ? 18.703 20.484 -8.766 1 91.38 244 GLY B C 1
ATOM 4487 O O . GLY B 1 244 ? 17.875 19.641 -9.125 1 91.38 244 GLY B O 1
ATOM 4488 N N . GLU B 1 245 ? 19.828 20.219 -7.957 1 95.75 245 GLU B N 1
ATOM 4489 C CA . GLU B 1 245 ? 20.078 18.891 -7.41 1 95.75 245 GLU B CA 1
ATOM 4490 C C . GLU B 1 245 ? 19.75 18.828 -5.918 1 95.75 245 GLU B C 1
ATOM 4492 O O . GLU B 1 245 ? 20.203 19.688 -5.148 1 95.75 245 GLU B O 1
ATOM 4497 N N . VAL B 1 246 ? 18.938 17.828 -5.555 1 97 246 VAL B N 1
ATOM 4498 C CA . VAL B 1 246 ? 18.5 17.688 -4.168 1 97 246 VAL B CA 1
ATOM 4499 C C . VAL B 1 246 ? 19.719 17.625 -3.25 1 97 246 VAL B C 1
ATOM 4501 O O . VAL B 1 246 ? 19.703 18.156 -2.141 1 97 246 VAL B O 1
ATOM 4504 N N . SER B 1 247 ? 20.844 17.062 -3.705 1 96.12 247 SER B N 1
ATOM 4505 C CA . SER B 1 247 ? 22.031 16.828 -2.893 1 96.12 247 SER B CA 1
ATOM 4506 C C . SER B 1 247 ? 22.656 18.141 -2.42 1 96.12 247 SER B C 1
ATOM 4508 O O . SER B 1 247 ? 23.359 18.172 -1.41 1 96.12 247 SER B O 1
ATOM 4510 N N . ARG B 1 248 ? 22.375 19.234 -3.047 1 95.69 248 ARG B N 1
ATOM 4511 C CA . ARG B 1 248 ? 22.922 20.531 -2.674 1 95.69 248 ARG B CA 1
ATOM 4512 C C . ARG B 1 248 ? 22.266 21.062 -1.405 1 95.69 248 ARG B C 1
ATOM 4514 O O . ARG B 1 248 ? 22.797 21.953 -0.748 1 95.69 248 ARG B O 1
ATOM 4521 N N . TYR B 1 249 ? 21.109 20.531 -1.111 1 97.19 249 TYR B N 1
ATOM 4522 C CA . TYR B 1 249 ? 20.297 21.156 -0.065 1 97.19 249 TYR B CA 1
ATOM 4523 C C . TYR B 1 249 ? 20.141 20.203 1.122 1 97.19 249 TYR B C 1
ATOM 4525 O O . TYR B 1 249 ? 19.422 20.516 2.072 1 97.19 249 TYR B O 1
ATOM 4533 N N . ILE B 1 250 ? 20.734 19.047 1.105 1 97.5 250 ILE B N 1
ATOM 4534 C CA . ILE B 1 250 ? 20.562 18.078 2.189 1 97.5 250 ILE B CA 1
ATOM 4535 C C . ILE B 1 250 ? 21.844 18 3.018 1 97.5 250 ILE B C 1
ATOM 4537 O O . ILE B 1 250 ? 22.938 18.266 2.514 1 97.5 250 ILE B O 1
ATOM 4541 N N . ALA B 1 251 ? 21.703 17.672 4.305 1 96.5 251 ALA B N 1
ATOM 4542 C CA . ALA B 1 251 ? 22.812 17.516 5.23 1 96.5 251 ALA B CA 1
ATOM 4543 C C . ALA B 1 251 ? 23.594 16.234 4.941 1 96.5 251 ALA B C 1
ATOM 4545 O O . ALA B 1 251 ? 23.062 15.297 4.355 1 96.5 251 ALA B O 1
ATOM 4546 N N . PRO B 1 252 ? 24.828 16.25 5.398 1 92.94 252 PRO B N 1
ATOM 4547 C CA . PRO B 1 252 ? 25.609 15.016 5.254 1 92.94 252 PRO B CA 1
ATOM 4548 C C . PRO B 1 252 ? 24.938 13.82 5.934 1 92.94 252 PRO B C 1
ATOM 4550 O O . PRO B 1 252 ? 24.406 13.953 7.039 1 92.94 252 PRO B O 1
ATOM 4553 N N . GLY B 1 253 ? 24.859 12.734 5.234 1 92.75 253 GLY B N 1
ATOM 4554 C CA . GLY B 1 253 ? 24.281 11.523 5.777 1 92.75 253 GLY B CA 1
ATOM 4555 C C . GLY B 1 253 ? 22.844 11.305 5.32 1 92.75 253 GLY B C 1
ATOM 4556 O O . GLY B 1 253 ? 22.328 10.188 5.395 1 92.75 253 GLY B O 1
ATOM 4557 N N . ALA B 1 254 ? 22.219 12.406 4.934 1 93.06 254 ALA B N 1
ATOM 4558 C CA . ALA B 1 254 ? 20.859 12.266 4.438 1 93.06 254 ALA B CA 1
ATOM 4559 C C . ALA B 1 254 ? 20.844 11.711 3.014 1 93.06 254 ALA B C 1
ATOM 4561 O O . ALA B 1 254 ? 21.719 12.039 2.207 1 93.06 254 ALA B O 1
ATOM 4562 N N . SER B 1 255 ? 19.969 10.758 2.73 1 90.56 255 SER B N 1
ATOM 4563 C CA . SER B 1 255 ? 19.797 10.211 1.391 1 90.56 255 SER B CA 1
ATOM 4564 C C . SER B 1 255 ? 18.375 10.445 0.884 1 90.56 255 SER B C 1
ATOM 4566 O O . SER B 1 255 ? 17.469 9.672 1.191 1 90.56 255 SER B O 1
ATOM 4568 N N . LEU B 1 256 ? 18.203 11.516 0.172 1 93.25 256 LEU B N 1
ATOM 4569 C CA . LEU B 1 256 ? 16.938 11.898 -0.415 1 93.25 256 LEU B CA 1
ATOM 4570 C C . LEU B 1 256 ? 17.062 12.07 -1.925 1 93.25 256 LEU B C 1
ATOM 4572 O O . LEU B 1 256 ? 18.078 12.562 -2.416 1 93.25 256 LEU B O 1
ATOM 4576 N N . ARG B 1 257 ? 16.109 11.609 -2.662 1 94.5 257 ARG B N 1
ATOM 4577 C CA . ARG B 1 257 ? 16.109 11.727 -4.117 1 94.5 257 ARG B CA 1
ATOM 4578 C C . ARG B 1 257 ? 14.922 12.555 -4.594 1 94.5 257 ARG B C 1
ATOM 4580 O O . ARG B 1 257 ? 13.883 12.602 -3.934 1 94.5 257 ARG B O 1
ATOM 4587 N N . ALA B 1 258 ? 15.125 13.156 -5.715 1 96.44 258 ALA B N 1
ATOM 4588 C CA . ALA B 1 258 ? 14.047 13.938 -6.32 1 96.44 258 ALA B CA 1
ATOM 4589 C C . ALA B 1 258 ? 12.969 13.023 -6.902 1 96.44 258 ALA B C 1
ATOM 4591 O O . ALA B 1 258 ? 13.234 11.859 -7.211 1 96.44 258 ALA B O 1
ATOM 4592 N N . ILE B 1 259 ? 11.773 13.57 -6.965 1 96 259 ILE B N 1
ATOM 4593 C CA . ILE B 1 259 ? 10.711 12.891 -7.699 1 96 259 ILE B CA 1
ATOM 4594 C C . ILE B 1 259 ? 11.008 12.93 -9.195 1 96 259 ILE B C 1
ATOM 4596 O O . ILE B 1 259 ? 11.32 13.992 -9.742 1 96 259 ILE B O 1
ATOM 4600 N N . SER B 1 260 ? 10.969 11.805 -9.875 1 92.75 260 SER B N 1
ATOM 4601 C CA . SER B 1 260 ? 11.258 11.734 -11.305 1 92.75 260 SER B CA 1
ATOM 4602 C C . SER B 1 260 ? 10.203 10.922 -12.039 1 92.75 260 SER B C 1
ATOM 4604 O O . SER B 1 260 ? 9.922 9.781 -11.672 1 92.75 260 SER B O 1
ATOM 4606 N N . PRO B 1 261 ? 9.719 11.438 -13.18 1 92.44 261 PRO B N 1
ATOM 4607 C CA . PRO B 1 261 ? 9.883 12.812 -13.656 1 92.44 261 PRO B CA 1
ATOM 4608 C C . PRO B 1 261 ? 9.227 13.844 -12.742 1 92.44 261 PRO B C 1
ATOM 4610 O O . PRO B 1 261 ? 8.32 13.5 -11.977 1 92.44 261 PRO B O 1
ATOM 4613 N N . ALA B 1 262 ? 9.648 15.078 -12.766 1 94.25 262 ALA B N 1
ATOM 4614 C CA . ALA B 1 262 ? 9.109 16.125 -11.898 1 94.25 262 ALA B CA 1
ATOM 4615 C C . ALA B 1 262 ? 7.625 16.359 -12.188 1 94.25 262 ALA B C 1
ATOM 4617 O O . ALA B 1 262 ? 7.246 16.656 -13.328 1 94.25 262 ALA B O 1
ATOM 4618 N N . PRO B 1 263 ? 6.863 16.312 -11.188 1 93.25 263 PRO B N 1
ATOM 4619 C CA . PRO B 1 263 ? 5.426 16.438 -11.422 1 93.25 263 PRO B CA 1
ATOM 4620 C C . PRO B 1 263 ? 4.953 17.891 -11.43 1 93.25 263 PRO B C 1
ATOM 4622 O O . PRO B 1 263 ? 3.865 18.188 -11.93 1 93.25 263 PRO B O 1
ATOM 4625 N N . TYR B 1 264 ? 5.719 18.812 -10.898 1 96.38 264 TYR B N 1
ATOM 4626 C CA . TYR B 1 264 ? 5.281 20.188 -10.758 1 96.38 264 TYR B CA 1
ATOM 4627 C C . TYR B 1 264 ? 6.242 21.141 -11.461 1 96.38 264 TYR B C 1
ATOM 4629 O O . TYR B 1 264 ? 7.414 20.812 -11.664 1 96.38 264 TYR B O 1
ATOM 4637 N N . LYS B 1 265 ? 5.727 22.312 -11.82 1 96.19 265 LYS B N 1
ATOM 4638 C CA . LYS B 1 265 ? 6.508 23.297 -12.562 1 96.19 265 LYS B CA 1
ATOM 4639 C C . LYS B 1 265 ? 7.352 24.141 -11.617 1 96.19 265 LYS B C 1
ATOM 4641 O O . LYS B 1 265 ? 8.477 24.516 -11.953 1 96.19 265 LYS B O 1
ATOM 4646 N N . SER B 1 266 ? 6.723 24.453 -10.5 1 97 266 SER B N 1
ATOM 4647 C CA . SER B 1 266 ? 7.395 25.266 -9.492 1 97 266 SER B CA 1
ATOM 4648 C C . SER B 1 266 ? 6.789 25.047 -8.109 1 97 266 SER B C 1
ATOM 4650 O O . SER B 1 266 ? 5.75 24.406 -7.977 1 97 266 SER B O 1
ATOM 4652 N N . VAL B 1 267 ? 7.566 25.547 -7.105 1 97.06 267 VAL B N 1
ATOM 4653 C CA . VAL B 1 267 ? 7.129 25.438 -5.719 1 97.06 267 VAL B CA 1
ATOM 4654 C C . VAL B 1 267 ? 7.242 26.812 -5.043 1 97.06 267 VAL B C 1
ATOM 4656 O O . VAL B 1 267 ? 8.172 27.562 -5.324 1 97.06 267 VAL B O 1
ATOM 4659 N N . LYS B 1 268 ? 6.266 27.141 -4.211 1 96.56 268 LYS B N 1
ATOM 4660 C CA . LYS B 1 268 ? 6.305 28.312 -3.354 1 96.56 268 LYS B CA 1
ATOM 4661 C C . LYS B 1 268 ? 5.969 27.969 -1.909 1 96.56 268 LYS B C 1
ATOM 4663 O O . LYS B 1 268 ? 4.852 27.531 -1.615 1 96.56 268 LYS B O 1
ATOM 4668 N N . VAL B 1 269 ? 6.938 28.156 -1.045 1 97.19 269 VAL B N 1
ATOM 4669 C CA . VAL B 1 269 ? 6.664 27.969 0.377 1 97.19 269 VAL B CA 1
ATOM 4670 C C . VAL B 1 269 ? 5.855 29.156 0.902 1 97.19 269 VAL B C 1
ATOM 4672 O O . VAL B 1 269 ? 6.289 30.312 0.797 1 97.19 269 VAL B O 1
ATOM 4675 N N . VAL B 1 270 ? 4.664 28.906 1.479 1 95.81 270 VAL B N 1
ATOM 4676 C CA . VAL B 1 270 ? 3.777 30 1.861 1 95.81 270 VAL B CA 1
ATOM 4677 C C . VAL B 1 270 ? 3.721 30.109 3.383 1 95.81 270 VAL B C 1
ATOM 4679 O O . VAL B 1 270 ? 3.295 31.125 3.924 1 95.81 270 VAL B O 1
ATOM 4682 N N . ASP B 1 271 ? 4.074 29.062 4.035 1 95.75 271 ASP B N 1
ATOM 4683 C CA . ASP B 1 271 ? 4.078 29.062 5.496 1 95.75 271 ASP B CA 1
ATOM 4684 C C . ASP B 1 271 ? 5.117 28.078 6.043 1 95.75 271 ASP B C 1
ATOM 4686 O O . ASP B 1 271 ? 5.324 27.016 5.473 1 95.75 271 ASP B O 1
ATOM 4690 N N . LEU B 1 272 ? 5.824 28.484 7.066 1 97.44 272 LEU B N 1
ATOM 4691 C CA . LEU B 1 272 ? 6.797 27.656 7.762 1 97.44 272 LEU B CA 1
ATOM 4692 C C . LEU B 1 272 ? 6.648 27.797 9.273 1 97.44 272 LEU B C 1
ATOM 4694 O O . LEU B 1 272 ? 6.773 28.891 9.82 1 97.44 272 LEU B O 1
ATOM 4698 N N . VAL B 1 273 ? 6.312 26.625 9.93 1 96.88 273 VAL B N 1
ATOM 4699 C CA . VAL B 1 273 ? 6.207 26.609 11.383 1 96.88 273 VAL B CA 1
ATOM 4700 C C . VAL B 1 273 ? 7.258 25.672 11.969 1 96.88 273 VAL B C 1
ATOM 4702 O O . VAL B 1 273 ? 7.656 24.703 11.328 1 96.88 273 VAL B O 1
ATOM 4705 N N . SER B 1 274 ? 7.75 25.984 13.164 1 97.38 274 SER B N 1
ATOM 4706 C CA . SER B 1 274 ? 8.891 25.281 13.766 1 97.38 274 SER B CA 1
ATOM 4707 C C . SER B 1 274 ? 8.617 24.953 15.227 1 97.38 274 SER B C 1
ATOM 4709 O O . SER B 1 274 ? 7.691 25.484 15.836 1 97.38 274 SER B O 1
ATOM 4711 N N . ASP B 1 275 ? 9.414 24.031 15.75 1 96.56 275 ASP B N 1
ATOM 4712 C CA . ASP B 1 275 ? 9.383 23.703 17.172 1 96.56 275 ASP B CA 1
ATOM 4713 C C . ASP B 1 275 ? 10.273 24.656 17.969 1 96.56 275 ASP B C 1
ATOM 4715 O O . ASP B 1 275 ? 10.289 24.609 19.203 1 96.56 275 ASP B O 1
ATOM 4719 N N . ARG B 1 276 ? 10.961 25.5 17.312 1 94.94 276 ARG B N 1
ATOM 4720 C CA . ARG B 1 276 ? 11.844 26.469 17.953 1 94.94 276 ARG B CA 1
ATOM 4721 C C . ARG B 1 276 ? 11.398 27.891 17.672 1 94.94 276 ARG B C 1
ATOM 4723 O O . ARG B 1 276 ? 10.984 28.203 16.547 1 94.94 276 ARG B O 1
ATOM 4730 N N . ASP B 1 277 ? 11.562 28.75 18.672 1 94.69 277 ASP B N 1
ATOM 4731 C CA . ASP B 1 277 ? 11.203 30.156 18.547 1 94.69 277 ASP B CA 1
ATOM 4732 C C . ASP B 1 277 ? 12.383 30.984 18.047 1 94.69 277 ASP B C 1
ATOM 4734 O O . ASP B 1 277 ? 13.453 31 18.656 1 94.69 277 ASP B O 1
ATOM 4738 N N . PHE B 1 278 ? 12.164 31.641 16.969 1 93 278 PHE B N 1
ATOM 4739 C CA . PHE B 1 278 ? 13.211 32.5 16.438 1 93 278 PHE B CA 1
ATOM 4740 C C . PHE B 1 278 ? 12.805 33.969 16.531 1 93 278 PHE B C 1
ATOM 4742 O O . PHE B 1 278 ? 13.445 34.844 15.93 1 93 278 PHE B O 1
ATOM 4749 N N . SER B 1 279 ? 11.734 34.344 17.141 1 90.25 279 SER B N 1
ATOM 4750 C CA . SER B 1 279 ? 11.203 35.688 17.203 1 90.25 279 SER B CA 1
ATOM 4751 C C . SER B 1 279 ? 12.188 36.656 17.875 1 90.25 279 SER B C 1
ATOM 4753 O O . SER B 1 279 ? 12.188 37.844 17.609 1 90.25 279 SER B O 1
ATOM 4755 N N . GLY B 1 280 ? 13.039 36.156 18.734 1 85.19 280 GLY B N 1
ATOM 4756 C CA . GLY B 1 280 ? 13.969 37 19.453 1 85.19 280 GLY B CA 1
ATOM 4757 C C . GLY B 1 280 ? 15.266 37.25 18.703 1 85.19 280 GLY B C 1
ATOM 4758 O O . GLY B 1 280 ? 16.156 37.938 19.188 1 85.19 280 GLY B O 1
ATOM 4759 N N . GLU B 1 281 ? 15.359 36.688 17.531 1 83.62 281 GLU B N 1
ATOM 4760 C CA . GLU B 1 281 ? 16.562 36.812 16.719 1 83.62 281 GLU B CA 1
ATOM 4761 C C . GLU B 1 281 ? 16.312 37.594 15.453 1 83.62 281 GLU B C 1
ATOM 4763 O O . GLU B 1 281 ? 15.156 37.781 15.039 1 83.62 281 GLU B O 1
ATOM 4768 N N . ALA B 1 282 ? 17.5 38.188 14.969 1 82.31 282 ALA B N 1
ATOM 4769 C CA . ALA B 1 282 ? 17.375 38.844 13.68 1 82.31 282 ALA B CA 1
ATOM 4770 C C . ALA B 1 282 ? 16.906 37.875 12.602 1 82.31 282 ALA B C 1
ATOM 4772 O O . ALA B 1 282 ? 17.344 36.75 12.555 1 82.31 282 ALA B O 1
ATOM 4773 N N . ALA B 1 283 ? 16.109 38.375 11.758 1 78.19 283 ALA B N 1
ATOM 4774 C CA . ALA B 1 283 ? 15.43 37.562 10.766 1 78.19 283 ALA B CA 1
ATOM 4775 C C . ALA B 1 283 ? 16.438 36.938 9.789 1 78.19 283 ALA B C 1
ATOM 4777 O O . ALA B 1 283 ? 16.203 35.844 9.266 1 78.19 283 ALA B O 1
ATOM 4778 N N . ASP B 1 284 ? 17.531 37.562 9.57 1 80.44 284 ASP B N 1
ATOM 4779 C CA . ASP B 1 284 ? 18.5 37.094 8.57 1 80.44 284 ASP B CA 1
ATOM 4780 C C . ASP B 1 284 ? 19.75 36.562 9.227 1 80.44 284 ASP B C 1
ATOM 4782 O O . ASP B 1 284 ? 20.75 36.312 8.555 1 80.44 284 ASP B O 1
ATOM 4786 N N . LYS B 1 285 ? 19.625 36.25 10.555 1 83.12 285 LYS B N 1
ATOM 4787 C CA . LYS B 1 285 ? 20.797 35.781 11.273 1 83.12 285 LYS B CA 1
ATOM 4788 C C . LYS B 1 285 ? 21.172 34.375 10.828 1 83.12 285 LYS B C 1
ATOM 4790 O O . LYS B 1 285 ? 20.312 33.469 10.75 1 83.12 285 LYS B O 1
ATOM 4795 N N . ALA B 1 286 ? 22.391 34.25 10.562 1 84.5 286 ALA B N 1
ATOM 4796 C CA . ALA B 1 286 ? 22.891 32.906 10.258 1 84.5 286 ALA B CA 1
ATOM 4797 C C . ALA B 1 286 ? 22.828 32.031 11.484 1 84.5 286 ALA B C 1
ATOM 4799 O O . ALA B 1 286 ? 23.172 32.438 12.594 1 84.5 286 ALA B O 1
ATOM 4800 N N . PRO B 1 287 ? 22.406 30.875 11.289 1 89.06 287 PRO B N 1
ATOM 4801 C CA . PRO B 1 287 ? 22.312 29.984 12.445 1 89.06 287 PRO B CA 1
ATOM 4802 C C . PRO B 1 287 ? 23.672 29.484 12.93 1 89.06 287 PRO B C 1
ATOM 4804 O O . PRO B 1 287 ? 24.594 29.344 12.125 1 89.06 287 PRO B O 1
ATOM 4807 N N . ALA B 1 288 ? 23.75 29.266 14.242 1 90.75 288 ALA B N 1
ATOM 4808 C CA . ALA B 1 288 ? 24.906 28.578 14.781 1 90.75 288 ALA B CA 1
ATOM 4809 C C . ALA B 1 288 ? 24.969 27.125 14.297 1 90.75 288 ALA B C 1
ATOM 4811 O O . ALA B 1 288 ? 23.938 26.531 13.961 1 90.75 288 ALA B O 1
ATOM 4812 N N . ASP B 1 289 ? 26.109 26.594 14.289 1 93.44 289 ASP B N 1
ATOM 4813 C CA . ASP B 1 289 ? 26.297 25.234 13.789 1 93.44 289 ASP B CA 1
ATOM 4814 C C . ASP B 1 289 ? 25.688 24.203 14.742 1 93.44 289 ASP B C 1
ATOM 4816 O O . ASP B 1 289 ? 25.766 24.375 15.961 1 93.44 289 ASP B O 1
ATOM 4820 N N . GLY B 1 290 ? 25.094 23.172 14.094 1 93.56 290 GLY B N 1
ATOM 4821 C CA . GLY B 1 290 ? 24.703 22 14.852 1 93.56 290 GLY B CA 1
ATOM 4822 C C . GLY B 1 290 ? 23.281 22.094 15.406 1 93.56 290 GLY B C 1
ATOM 4823 O O . GLY B 1 290 ? 22.859 21.219 16.156 1 93.56 290 GLY B O 1
ATOM 4824 N N . ILE B 1 291 ? 22.609 23.172 15.094 1 94.25 291 ILE B N 1
ATOM 4825 C CA . ILE B 1 291 ? 21.234 23.312 15.555 1 94.25 291 ILE B CA 1
ATOM 4826 C C . ILE B 1 291 ? 20.312 22.438 14.695 1 94.25 291 ILE B C 1
ATOM 4828 O O . ILE B 1 291 ? 20.438 22.406 13.469 1 94.25 291 ILE B O 1
ATOM 4832 N N . LYS B 1 292 ? 19.5 21.672 15.391 1 97 292 LYS B N 1
ATOM 4833 C CA . LYS B 1 292 ? 18.469 20.859 14.727 1 97 292 LYS B CA 1
ATOM 4834 C C . LYS B 1 292 ? 17.078 21.359 15.078 1 97 292 LYS B C 1
ATOM 4836 O O . LYS B 1 292 ? 16.766 21.594 16.25 1 97 292 LYS B O 1
ATOM 4841 N N . ILE B 1 293 ? 16.266 21.594 14.031 1 96.94 293 ILE B N 1
ATOM 4842 C CA . ILE B 1 293 ? 14.891 22 14.258 1 96.94 293 ILE B CA 1
ATOM 4843 C C . ILE B 1 293 ? 13.953 21.141 13.398 1 96.94 293 ILE B C 1
ATOM 4845 O O . ILE B 1 293 ? 14.352 20.641 12.344 1 96.94 293 ILE B O 1
ATOM 4849 N N . ARG B 1 294 ? 12.734 20.953 13.922 1 97.62 294 ARG B N 1
ATOM 4850 C CA . ARG B 1 294 ? 11.648 20.359 13.156 1 97.62 294 ARG B CA 1
ATOM 4851 C C . ARG B 1 294 ? 10.695 21.438 12.625 1 97.62 294 ARG B C 1
ATOM 4853 O O . ARG B 1 294 ? 10.336 22.359 13.352 1 97.62 294 ARG B O 1
ATOM 4860 N N . VAL B 1 295 ? 10.43 21.359 11.352 1 98.12 295 VAL B N 1
ATOM 4861 C CA . VAL B 1 295 ? 9.555 22.359 10.758 1 98.12 295 VAL B CA 1
ATOM 4862 C C . VAL B 1 295 ? 8.469 21.656 9.938 1 98.12 295 VAL B C 1
ATOM 4864 O O . VAL B 1 295 ? 8.625 20.516 9.531 1 98.12 295 VAL B O 1
ATOM 4867 N N . LEU B 1 296 ? 7.328 22.266 9.789 1 97.5 296 LEU B N 1
ATOM 4868 C CA . LEU B 1 296 ? 6.285 21.922 8.836 1 97.5 296 LEU B CA 1
ATOM 4869 C C . LEU B 1 296 ? 6.145 23 7.77 1 97.5 296 LEU B C 1
ATOM 4871 O O . LEU B 1 296 ? 5.789 24.141 8.078 1 97.5 296 LEU B O 1
ATOM 4875 N N . ALA B 1 297 ? 6.492 22.656 6.574 1 98 297 ALA B N 1
ATOM 4876 C CA . ALA B 1 297 ? 6.402 23.594 5.453 1 98 297 ALA B CA 1
ATOM 4877 C C . ALA B 1 297 ? 5.09 23.406 4.695 1 98 297 ALA B C 1
ATOM 4879 O O . ALA B 1 297 ? 4.742 22.297 4.301 1 98 297 ALA B O 1
ATOM 4880 N N . THR B 1 298 ? 4.328 24.422 4.551 1 96.12 298 THR B N 1
ATOM 4881 C CA . THR B 1 298 ? 3.201 24.469 3.627 1 96.12 298 THR B CA 1
ATOM 4882 C C . THR B 1 298 ? 3.615 25.078 2.291 1 96.12 298 THR B C 1
ATOM 4884 O O . THR B 1 298 ? 4.141 26.188 2.25 1 96.12 298 THR B O 1
ATOM 4887 N N . ALA B 1 299 ? 3.383 24.312 1.224 1 96.44 299 ALA B N 1
ATOM 4888 C CA . ALA B 1 299 ? 3.873 24.766 -0.08 1 96.44 299 ALA B CA 1
ATOM 4889 C C . ALA B 1 299 ? 2.773 24.688 -1.135 1 96.44 299 ALA B C 1
ATOM 4891 O O . ALA B 1 299 ? 1.94 23.766 -1.105 1 96.44 299 ALA B O 1
ATOM 4892 N N . GLU B 1 300 ? 2.816 25.625 -1.983 1 95.62 300 GLU B N 1
ATOM 4893 C CA . GLU B 1 300 ? 2.021 25.578 -3.207 1 95.62 300 GLU B CA 1
ATOM 4894 C C . GLU B 1 300 ? 2.82 24.984 -4.363 1 95.62 300 GLU B C 1
ATOM 4896 O O . GLU B 1 300 ? 3.873 25.516 -4.734 1 95.62 300 GLU B O 1
ATOM 4901 N N . LEU B 1 301 ? 2.314 23.875 -4.906 1 96.06 301 LEU B N 1
ATOM 4902 C CA . LEU B 1 301 ? 2.949 23.156 -6.008 1 96.06 301 LEU B CA 1
ATOM 4903 C C . LEU B 1 301 ? 2.248 23.453 -7.328 1 96.06 301 LEU B C 1
ATOM 4905 O O . LEU B 1 301 ? 1.125 23 -7.555 1 96.06 301 LEU B O 1
ATOM 4909 N N . SER B 1 302 ? 2.914 24.203 -8.172 1 95.94 302 SER B N 1
ATOM 4910 C CA . SER B 1 302 ? 2.303 24.672 -9.414 1 95.94 302 SER B CA 1
ATOM 4911 C C . SER B 1 302 ? 2.189 23.531 -10.438 1 95.94 302 SER B C 1
ATOM 4913 O O . SER B 1 302 ? 3.184 22.891 -10.758 1 95.94 302 SER B O 1
ATOM 4915 N N . VAL B 1 303 ? 0.98 23.328 -10.875 1 93.62 303 VAL B N 1
ATOM 4916 C CA . VAL B 1 303 ? 0.728 22.344 -11.914 1 93.62 303 VAL B CA 1
ATOM 4917 C C . VAL B 1 303 ? 0.654 23.031 -13.273 1 93.62 303 VAL B C 1
ATOM 4919 O O . VAL B 1 303 ? 1.192 22.531 -14.266 1 93.62 303 VAL B O 1
ATOM 4922 N N . THR B 1 304 ? -0.062 24.125 -13.312 1 91.44 304 THR B N 1
ATOM 4923 C CA . THR B 1 304 ? -0.09 25.031 -14.453 1 91.44 304 THR B CA 1
ATOM 4924 C C . THR B 1 304 ? 0.49 26.391 -14.078 1 91.44 304 THR B C 1
ATOM 4926 O O . THR B 1 304 ? 1.019 26.562 -12.977 1 91.44 304 THR B O 1
ATOM 4929 N N . SER B 1 305 ? 0.36 27.312 -15.016 1 90 305 SER B N 1
ATOM 4930 C CA . SER B 1 305 ? 0.866 28.656 -14.734 1 90 305 SER B CA 1
ATOM 4931 C C . SER B 1 305 ? -0.013 29.375 -13.727 1 90 305 SER B C 1
ATOM 4933 O O . SER B 1 305 ? 0.442 30.312 -13.047 1 90 305 SER B O 1
ATOM 4935 N N . THR B 1 306 ? -1.209 28.891 -13.492 1 89.69 306 THR B N 1
ATOM 4936 C CA . THR B 1 306 ? -2.125 29.656 -12.648 1 89.69 306 THR B CA 1
ATOM 4937 C C . THR B 1 306 ? -2.643 28.797 -11.5 1 89.69 306 THR B C 1
ATOM 4939 O O . THR B 1 306 ? -3.154 29.328 -10.508 1 89.69 306 THR B O 1
ATOM 4942 N N . ASP B 1 307 ? -2.543 27.531 -11.711 1 92.94 307 ASP B N 1
ATOM 4943 C CA . ASP B 1 307 ? -3.178 26.688 -10.703 1 92.94 307 ASP B CA 1
ATOM 4944 C C . ASP B 1 307 ? -2.143 25.828 -9.977 1 92.94 307 ASP B C 1
ATOM 4946 O O . ASP B 1 307 ? -1.185 25.359 -10.586 1 92.94 307 ASP B O 1
ATOM 4950 N N . SER B 1 308 ? -2.355 25.703 -8.703 1 93.88 308 SER B N 1
ATOM 4951 C CA . SER B 1 308 ? -1.459 24.953 -7.828 1 93.88 308 SER B CA 1
ATOM 4952 C C . SER B 1 308 ? -2.24 24.062 -6.867 1 93.88 308 SER B C 1
ATOM 4954 O O . SER B 1 308 ? -3.432 24.297 -6.637 1 93.88 308 SER B O 1
ATOM 4956 N N . VAL B 1 309 ? -1.585 23.031 -6.457 1 92.62 309 VAL B N 1
ATOM 4957 C CA . VAL B 1 309 ? -2.084 22.266 -5.316 1 92.62 309 VAL B CA 1
ATOM 4958 C C . VAL B 1 309 ? -1.234 22.562 -4.086 1 92.62 309 VAL B C 1
ATOM 4960 O O . VAL B 1 309 ? -0.076 22.969 -4.203 1 92.62 309 VAL B O 1
ATOM 4963 N N . THR B 1 310 ? -1.854 22.438 -2.93 1 93.19 310 THR B N 1
ATOM 4964 C CA . THR B 1 310 ? -1.137 22.672 -1.68 1 93.19 310 THR B CA 1
ATOM 4965 C C . THR B 1 310 ? -0.586 21.359 -1.125 1 93.19 310 THR B C 1
ATOM 4967 O O . THR B 1 310 ? -1.265 20.328 -1.16 1 93.19 310 THR B O 1
ATOM 4970 N N . GLY B 1 311 ? 0.658 21.328 -0.722 1 93.88 311 GLY B N 1
ATOM 4971 C CA . GLY B 1 311 ? 1.28 20.219 0.001 1 93.88 311 GLY B CA 1
ATOM 4972 C C . GLY B 1 311 ? 1.959 20.672 1.285 1 93.88 311 GLY B C 1
ATOM 4973 O O . GLY B 1 311 ? 2.348 21.828 1.421 1 93.88 311 GLY B O 1
ATOM 4974 N N . GLN B 1 312 ? 2.027 19.734 2.234 1 95.88 312 GLN B N 1
ATOM 4975 C CA . GLN B 1 312 ? 2.73 20.016 3.482 1 95.88 312 GLN B CA 1
ATOM 4976 C C . GLN B 1 312 ? 3.832 18.984 3.734 1 95.88 312 GLN B C 1
ATOM 4978 O O . GLN B 1 312 ? 3.604 17.781 3.609 1 95.88 312 GLN B O 1
ATOM 4983 N N . TYR B 1 313 ? 5.031 19.484 4.098 1 97.62 313 TYR B N 1
ATOM 4984 C CA . TYR B 1 313 ? 6.211 18.641 4.293 1 97.62 313 TYR B CA 1
ATOM 4985 C C . TYR B 1 313 ? 6.762 18.797 5.703 1 97.62 313 TYR B C 1
ATOM 4987 O O . TYR B 1 313 ? 7.32 19.844 6.047 1 97.62 313 TYR B O 1
ATOM 4995 N N . PRO B 1 314 ? 6.641 17.828 6.562 1 97.5 314 PRO B N 1
ATOM 4996 C CA . PRO B 1 314 ? 7.441 17.812 7.789 1 97.5 314 PRO B CA 1
ATOM 4997 C C . PRO B 1 314 ? 8.922 17.562 7.52 1 97.5 314 PRO B C 1
ATOM 4999 O O . PRO B 1 314 ? 9.281 16.578 6.855 1 97.5 314 PRO B O 1
ATOM 5002 N N . LEU B 1 315 ? 9.727 18.453 8 1 98.44 315 LEU B N 1
ATOM 5003 C CA . LEU B 1 315 ? 11.156 18.359 7.727 1 98.44 315 LEU B CA 1
ATOM 5004 C C . LEU B 1 315 ? 11.969 18.531 9.008 1 98.44 315 LEU B C 1
ATOM 5006 O O . LEU B 1 315 ? 11.516 19.188 9.953 1 98.44 315 LEU B O 1
ATOM 5010 N N . THR B 1 316 ? 13.102 17.922 9 1 98.06 316 THR B N 1
ATOM 5011 C CA . THR B 1 316 ? 14.148 18.234 9.969 1 98.06 316 THR B CA 1
ATOM 5012 C C . THR B 1 316 ? 15.281 19.016 9.312 1 98.06 316 THR B C 1
ATOM 5014 O O . THR B 1 316 ? 15.805 18.594 8.273 1 98.06 316 THR B O 1
ATOM 5017 N N . LEU B 1 317 ? 15.602 20.172 9.859 1 98.25 317 LEU B N 1
ATOM 5018 C CA . LEU B 1 317 ? 16.703 21 9.367 1 98.25 317 LEU B CA 1
ATOM 5019 C C . LEU B 1 317 ? 17.875 20.969 10.344 1 98.25 317 LEU B C 1
ATOM 5021 O O . LEU B 1 317 ? 17.672 20.922 11.562 1 98.25 317 LEU B O 1
ATOM 5025 N N . THR B 1 318 ? 19 20.953 9.828 1 97.69 318 THR B N 1
ATOM 5026 C CA . THR B 1 318 ? 20.25 21.078 10.578 1 97.69 318 THR B CA 1
ATOM 5027 C C . THR B 1 318 ? 21.094 22.234 10.062 1 97.69 318 THR B C 1
ATOM 5029 O O . THR B 1 318 ? 21.203 22.438 8.852 1 97.69 318 THR B O 1
ATOM 5032 N N . SER B 1 319 ? 21.625 23.016 10.984 1 96.44 319 SER B N 1
ATOM 5033 C CA . SER B 1 319 ? 22.484 24.125 10.594 1 96.44 319 SER B CA 1
ATOM 5034 C C . SER B 1 319 ? 23.938 23.688 10.508 1 96.44 319 SER B C 1
ATOM 5036 O O . SER B 1 319 ? 24.438 22.984 11.391 1 96.44 319 SER B O 1
ATOM 5038 N N . ARG B 1 320 ? 24.516 24.047 9.5 1 95.25 320 ARG B N 1
ATOM 5039 C CA . ARG B 1 320 ? 25.922 23.766 9.242 1 95.25 320 ARG B CA 1
ATOM 5040 C C . ARG B 1 320 ? 26.547 24.812 8.328 1 95.25 320 ARG B C 1
ATOM 5042 O O . ARG B 1 320 ? 25.984 25.125 7.277 1 95.25 320 ARG B O 1
ATOM 5049 N N . GLY B 1 321 ? 27.734 25.406 8.719 1 94.19 321 GLY B N 1
ATOM 5050 C CA . GLY B 1 321 ? 28.422 26.391 7.898 1 94.19 321 GLY B CA 1
ATOM 5051 C C . GLY B 1 321 ? 27.609 27.656 7.676 1 94.19 321 GLY B C 1
ATOM 5052 O O . GLY B 1 321 ? 27.609 28.219 6.582 1 94.19 321 GLY B O 1
ATOM 5053 N N . GLY B 1 322 ? 26.781 27.938 8.531 1 93.56 322 GLY B N 1
ATOM 5054 C CA . GLY B 1 322 ? 26 29.172 8.484 1 93.56 322 GLY B CA 1
ATOM 5055 C C . GLY B 1 322 ? 24.75 29.062 7.633 1 93.56 322 GLY B C 1
ATOM 5056 O O . GLY B 1 322 ? 24.125 30.062 7.297 1 93.56 322 GLY B O 1
ATOM 5057 N N . ARG B 1 323 ? 24.422 27.859 7.258 1 95.31 323 ARG B N 1
ATOM 5058 C CA . ARG B 1 323 ? 23.234 27.656 6.438 1 95.31 323 ARG B CA 1
ATOM 5059 C C . ARG B 1 323 ? 22.375 26.531 6.992 1 95.31 323 ARG B C 1
ATOM 5061 O O . ARG B 1 323 ? 22.844 25.719 7.797 1 95.31 323 ARG B O 1
ATOM 5068 N N . TRP B 1 324 ? 21.172 26.594 6.637 1 97.25 324 TRP B N 1
ATOM 5069 C CA . TRP B 1 324 ? 20.266 25.5 6.961 1 97.25 324 TRP B CA 1
ATOM 5070 C C . TRP B 1 324 ? 20.266 24.438 5.867 1 97.25 324 TRP B C 1
ATOM 5072 O O . TRP B 1 324 ? 20.234 24.766 4.676 1 97.25 324 TRP B O 1
ATOM 5082 N N . GLU B 1 325 ? 20.297 23.172 6.254 1 97.75 325 GLU B N 1
ATOM 5083 C CA . GLU B 1 325 ? 20.219 22.016 5.355 1 97.75 325 GLU B CA 1
ATOM 5084 C C . GLU B 1 325 ? 19.141 21.031 5.82 1 97.75 325 GLU B C 1
ATOM 5086 O O . GLU B 1 325 ? 18.859 20.922 7.016 1 97.75 325 GLU B O 1
ATOM 5091 N N . VAL B 1 326 ? 18.562 20.406 4.855 1 98.19 326 VAL B N 1
ATOM 5092 C CA . VAL B 1 326 ? 17.531 19.422 5.195 1 98.19 326 VAL B CA 1
ATOM 5093 C C . VAL B 1 326 ? 18.188 18.094 5.582 1 98.19 326 VAL B C 1
ATOM 5095 O O . VAL B 1 326 ? 18.938 17.516 4.793 1 98.19 326 VAL B O 1
ATOM 5098 N N . SER B 1 327 ? 17.891 17.609 6.75 1 97.31 327 SER B N 1
ATOM 5099 C CA . SER B 1 327 ? 18.469 16.359 7.215 1 97.31 327 SER B CA 1
ATOM 5100 C C . SER B 1 327 ? 17.484 15.195 7.035 1 97.31 327 SER B C 1
ATOM 5102 O O . SER B 1 327 ? 17.891 14.039 6.973 1 97.31 327 SER B O 1
ATOM 5104 N N . ALA B 1 328 ? 16.141 15.539 6.969 1 96 328 ALA B N 1
ATOM 5105 C CA . ALA B 1 328 ? 15.172 14.461 6.777 1 96 328 ALA B CA 1
ATOM 5106 C C . ALA B 1 328 ? 13.828 15.016 6.316 1 96 328 ALA B C 1
ATOM 5108 O O . ALA B 1 328 ? 13.445 16.125 6.699 1 96 328 ALA B O 1
ATOM 5109 N N . VAL B 1 329 ? 13.188 14.32 5.434 1 95.69 329 VAL B N 1
ATOM 5110 C CA . VAL B 1 329 ? 11.734 14.391 5.312 1 95.69 329 VAL B CA 1
ATOM 5111 C C . VAL B 1 329 ? 11.086 13.438 6.309 1 95.69 329 VAL B C 1
ATOM 5113 O O . VAL B 1 329 ? 11.156 12.219 6.145 1 95.69 329 VAL B O 1
ATOM 5116 N N . ASP B 1 330 ? 10.469 14.047 7.289 1 93.88 330 ASP B N 1
ATOM 5117 C CA . ASP B 1 330 ? 9.961 13.242 8.398 1 93.88 330 ASP B CA 1
ATOM 5118 C C . ASP B 1 330 ? 8.75 12.422 7.973 1 93.88 330 ASP B C 1
ATOM 5120 O O . ASP B 1 330 ? 7.887 12.906 7.238 1 93.88 330 ASP B O 1
ATOM 5124 N N . SER B 1 331 ? 8.703 11.219 8.484 1 87.88 331 SER B N 1
ATOM 5125 C CA . SER B 1 331 ? 7.586 10.336 8.172 1 87.88 331 SER B CA 1
ATOM 5126 C C . SER B 1 331 ? 6.305 10.789 8.867 1 87.88 331 SER B C 1
ATOM 5128 O O . SER B 1 331 ? 5.203 10.438 8.438 1 87.88 331 SER B O 1
ATOM 5130 N N . SER B 1 332 ? 6.473 11.547 9.906 1 87.25 332 SER B N 1
ATOM 5131 C CA . SER B 1 332 ? 5.324 12.094 10.617 1 87.25 332 SER B CA 1
ATOM 5132 C C . SER B 1 332 ? 5.617 13.492 11.156 1 87.25 332 SER B C 1
ATOM 5134 O O . SER B 1 332 ? 6.762 13.805 11.5 1 87.25 332 SER B O 1
ATOM 5136 N N . PRO B 1 333 ? 4.559 14.32 11.172 1 90.56 333 PRO B N 1
ATOM 5137 C CA . PRO B 1 333 ? 4.762 15.633 11.789 1 90.56 333 PRO B CA 1
ATOM 5138 C C . PRO B 1 333 ? 4.969 15.555 13.305 1 90.56 333 PRO B C 1
ATOM 5140 O O . PRO B 1 333 ? 4.711 14.508 13.906 1 90.56 333 PRO B O 1
ATOM 5143 N N . LEU B 1 334 ? 5.441 16.578 13.766 1 90.75 334 LEU B N 1
ATOM 5144 C CA . LEU B 1 334 ? 5.707 16.672 15.195 1 90.75 334 LEU B CA 1
ATOM 5145 C C . LEU B 1 334 ? 4.406 16.766 15.984 1 90.75 334 LEU B C 1
ATOM 5147 O O . LEU B 1 334 ? 3.58 17.641 15.727 1 90.75 334 LEU B O 1
ATOM 5151 N N . LEU B 1 335 ? 4.191 15.82 16.891 1 86.25 335 LEU B N 1
ATOM 5152 C CA . LEU B 1 335 ? 3.049 15.875 17.797 1 86.25 335 LEU B CA 1
ATOM 5153 C C . LEU B 1 335 ? 3.414 16.609 19.078 1 86.25 335 LEU B C 1
ATOM 5155 O O . LEU B 1 335 ? 4.59 16.688 19.453 1 86.25 335 LEU B O 1
ATOM 5159 N N . PRO B 1 336 ? 2.344 17.203 19.734 1 82.69 336 PRO B N 1
ATOM 5160 C CA . PRO B 1 336 ? 2.639 17.938 20.969 1 82.69 336 PRO B CA 1
ATOM 5161 C C . PRO B 1 336 ? 3.186 17.031 22.062 1 82.69 336 PRO B C 1
ATOM 5163 O O . PRO B 1 336 ? 2.809 15.859 22.156 1 82.69 336 PRO B O 1
ATOM 5166 N N . ALA B 1 337 ? 4.191 17.531 22.75 1 68.12 337 ALA B N 1
ATOM 5167 C CA . ALA B 1 337 ? 4.695 16.797 23.906 1 68.12 337 ALA B CA 1
ATOM 5168 C C . ALA B 1 337 ? 3.6 16.609 24.953 1 68.12 337 ALA B C 1
ATOM 5170 O O . ALA B 1 337 ? 2.74 17.469 25.125 1 68.12 337 ALA B O 1
ATOM 5171 N N . PRO B 1 338 ? 3.477 15.359 25.422 1 60.34 338 PRO B N 1
ATOM 5172 C CA . PRO B 1 338 ? 2.465 15.18 26.469 1 60.34 338 PRO B CA 1
ATOM 5173 C C . PRO B 1 338 ? 2.59 16.203 27.594 1 60.34 338 PRO B C 1
ATOM 5175 O O . PRO B 1 338 ? 3.699 16.625 27.922 1 60.34 338 PRO B O 1
ATOM 5178 N N . GLU B 1 339 ? 1.619 17.094 27.734 1 54.38 339 GLU B N 1
ATOM 5179 C CA . GLU B 1 339 ? 1.644 18.031 28.844 1 54.38 339 GLU B CA 1
ATOM 5180 C C . GLU B 1 339 ? 1.984 17.344 30.156 1 54.38 339 GLU B C 1
ATOM 5182 O O . GLU B 1 339 ? 1.378 16.328 30.5 1 54.38 339 GLU B O 1
ATOM 5187 N N . GLN B 1 340 ? 3.236 17.312 30.484 1 46.44 340 GLN B N 1
ATOM 5188 C CA . GLN B 1 340 ? 3.578 16.828 31.812 1 46.44 340 GLN B CA 1
ATOM 5189 C C . GLN B 1 340 ? 2.637 17.391 32.875 1 46.44 340 GLN B C 1
ATOM 5191 O O . GLN B 1 340 ? 2.473 18.609 32.969 1 46.44 340 GLN B O 1
ATOM 5196 N N . THR B 1 341 ? 1.545 16.672 33.062 1 44.53 341 THR B N 1
ATOM 5197 C CA . THR B 1 341 ? 0.857 17.094 34.281 1 44.53 341 THR B CA 1
ATOM 5198 C C . THR B 1 341 ? 1.854 17.328 35.406 1 44.53 341 THR B C 1
ATOM 520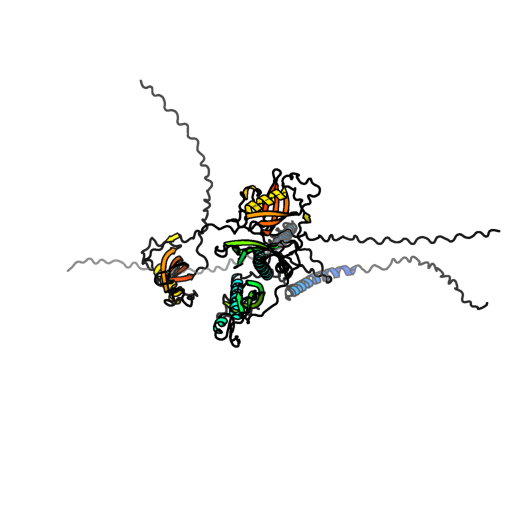0 O O . THR B 1 341 ? 2.527 16.391 35.844 1 44.53 341 THR B O 1
ATOM 5203 N N . THR B 1 342 ? 2.545 18.375 35.438 1 37.84 342 THR B N 1
ATOM 5204 C CA . THR B 1 342 ? 3.213 18.641 36.688 1 37.84 342 THR B CA 1
ATOM 5205 C C . THR B 1 342 ? 2.309 18.281 37.875 1 37.84 342 THR B C 1
ATOM 5207 O O . THR B 1 342 ? 1.246 18.875 38.062 1 37.84 342 THR B O 1
ATOM 5210 N N . ALA B 1 343 ? 2.395 17.109 38.25 1 41.31 343 ALA B N 1
ATOM 5211 C CA . ALA B 1 343 ? 1.903 16.875 39.594 1 41.31 343 ALA B CA 1
ATOM 5212 C C . ALA B 1 343 ? 2.295 18.016 40.531 1 41.31 343 ALA B C 1
ATOM 5214 O O . ALA B 1 343 ? 3.48 18.234 40.812 1 41.31 343 ALA B O 1
ATOM 5215 N N . ILE B 1 344 ? 1.605 19.141 40.375 1 37.59 344 ILE B N 1
ATOM 5216 C CA . ILE B 1 344 ? 1.766 20 41.531 1 37.59 344 ILE B CA 1
ATOM 5217 C C . ILE B 1 344 ? 1.712 19.172 42.812 1 37.59 344 ILE B C 1
ATOM 5219 O O . ILE B 1 344 ? 0.672 18.594 43.156 1 37.59 344 ILE B O 1
ATOM 5223 N N . SER B 1 345 ? 2.801 18.516 43.062 1 38.81 345 SER B N 1
ATOM 5224 C CA . SER B 1 345 ? 2.926 18.047 44.438 1 38.81 345 SER B CA 1
ATOM 5225 C C . SER B 1 345 ? 2.469 19.109 45.438 1 38.81 345 SER B C 1
ATOM 5227 O O . SER B 1 345 ? 3.156 20.109 45.656 1 38.81 345 SER B O 1
ATOM 5229 N N . GLY B 1 346 ? 1.207 19.359 45.469 1 36.66 346 GLY B N 1
ATOM 5230 C CA . GLY B 1 346 ? 0.738 20.109 46.625 1 36.66 346 GLY B CA 1
ATOM 5231 C C . GLY B 1 346 ? 1.29 19.578 47.938 1 36.66 346 GLY B C 1
ATOM 5232 O O . GLY B 1 346 ? 1.014 18.453 48.344 1 36.66 346 GLY B O 1
ATOM 5233 N N . ALA B 1 347 ? 2.471 20.078 48.344 1 41.81 347 ALA B N 1
ATOM 5234 C CA . ALA B 1 347 ? 2.861 19.922 49.75 1 41.81 347 ALA B CA 1
ATOM 5235 C C . ALA B 1 347 ? 1.674 20.141 50.656 1 41.81 347 ALA B C 1
ATOM 5237 O O . ALA B 1 347 ? 0.916 21.109 50.5 1 41.81 347 ALA B O 1
ATOM 5238 N N . PRO B 1 348 ? 1.254 19.125 51.312 1 41.97 348 PRO B N 1
ATOM 5239 C CA . PRO B 1 348 ? 0.209 19.312 52.312 1 41.97 348 PRO B CA 1
ATOM 5240 C C . PRO B 1 348 ? 0.472 20.516 53.219 1 41.97 348 PRO B C 1
ATOM 5242 O O . PRO B 1 348 ? 1.562 20.641 53.781 1 41.97 348 PRO B O 1
ATOM 5245 N N . SER B 1 349 ? -0.026 21.688 52.875 1 41.34 349 SER B N 1
ATOM 5246 C CA . SER B 1 349 ? 0.009 22.828 53.781 1 41.34 349 SER B CA 1
ATOM 5247 C C . SER B 1 349 ? -0.356 22.391 55.219 1 41.34 349 SER B C 1
ATOM 5249 O O . SER B 1 349 ? -1.414 21.797 55.438 1 41.34 349 SER B O 1
ATOM 5251 N N . THR B 1 350 ? 0.661 22.156 56.062 1 44.31 350 THR B N 1
ATOM 5252 C CA . THR B 1 350 ? 0.491 21.984 57.5 1 44.31 350 THR B CA 1
ATOM 5253 C C . THR B 1 350 ? -0.465 23.031 58.062 1 44.31 350 THR B C 1
ATOM 5255 O O . THR B 1 350 ? -0.275 24.219 57.844 1 44.31 350 THR B O 1
ATOM 5258 N N . PRO B 1 351 ? -1.71 22.688 58.406 1 40.47 351 PRO B N 1
ATOM 5259 C CA . PRO B 1 351 ? -2.682 23.609 59 1 40.47 351 PRO B CA 1
ATOM 5260 C C . PRO B 1 351 ? -2.082 24.453 60.094 1 40.47 351 PRO B C 1
ATOM 5262 O O . PRO B 1 351 ? -1.4 23.922 61 1 40.47 351 PRO B O 1
ATOM 5265 N N . ALA B 1 352 ? -1.698 25.703 59.844 1 40.91 352 ALA B N 1
ATOM 5266 C CA . ALA B 1 352 ? -1.256 26.688 60.812 1 40.91 352 ALA B CA 1
ATOM 5267 C C . ALA B 1 352 ? -2.154 26.656 62.062 1 40.91 352 ALA B C 1
ATOM 5269 O O . ALA B 1 352 ? -3.381 26.641 61.938 1 40.91 352 ALA B O 1
ATOM 5270 N N . SER B 1 353 ? -1.765 26.109 63.188 1 36.66 353 SER B N 1
ATOM 5271 C CA . SER B 1 353 ? -2.355 26.078 64.5 1 36.66 353 SER B CA 1
ATOM 5272 C C . SER B 1 353 ? -2.764 27.484 65 1 36.66 353 SER B C 1
ATOM 5274 O O . SER B 1 353 ? -1.928 28.391 65.062 1 36.66 353 SER B O 1
ATOM 5276 N N . THR B 1 354 ? -3.984 27.984 64.562 1 36.72 354 THR B N 1
ATOM 5277 C CA . THR B 1 354 ? -4.559 29.25 65 1 36.72 354 THR B CA 1
ATOM 5278 C C . THR B 1 354 ? -4.496 29.375 66.5 1 36.72 354 THR B C 1
ATOM 5280 O O . THR B 1 354 ? -5.078 28.562 67.188 1 36.72 354 THR B O 1
ATOM 5283 N N . ALA B 1 355 ? -3.346 29.828 67.062 1 36.59 355 ALA B N 1
ATOM 5284 C CA . ALA B 1 355 ? -3.188 30.141 68.5 1 36.59 355 ALA B CA 1
ATOM 5285 C C . ALA B 1 355 ? -4.305 31.062 69 1 36.59 355 ALA B C 1
ATOM 5287 O O . ALA B 1 355 ? -4.641 32.031 68.312 1 36.59 355 ALA B O 1
ATOM 5288 N N . PRO B 1 356 ? -5.238 30.641 69.875 1 36.28 356 PRO B N 1
ATOM 5289 C CA . PRO B 1 356 ? -6.395 31.344 70.438 1 36.28 356 PRO B CA 1
ATOM 5290 C C . PRO B 1 356 ? -6.027 32.688 71.062 1 36.28 356 PRO B C 1
ATOM 5292 O O . PRO B 1 356 ? -5.129 32.75 71.938 1 36.28 356 PRO B O 1
ATOM 5295 N N . ALA B 1 357 ? -5.98 33.781 70.312 1 33.5 357 ALA B N 1
ATOM 5296 C CA . ALA B 1 357 ? -5.633 35.094 70.812 1 33.5 357 ALA B CA 1
ATOM 5297 C C . ALA B 1 357 ? -6.387 35.406 72.125 1 33.5 357 ALA B C 1
ATOM 5299 O O . ALA B 1 357 ? -7.52 34.969 72.312 1 33.5 357 ALA B O 1
ATOM 5300 N N . SER B 1 358 ? -5.605 35.688 73.188 1 32.16 358 SER B N 1
ATOM 5301 C CA . SER B 1 358 ? -5.836 36.094 74.562 1 32.16 358 SER B CA 1
ATOM 5302 C C . SER B 1 358 ? -6.82 37.25 74.625 1 32.16 358 SER B C 1
ATOM 5304 O O . SER B 1 358 ? -6.781 38.156 73.812 1 32.16 358 SER B O 1
ATOM 5306 N N . ALA B 1 359 ? -8.008 37.031 75.375 1 31.84 359 ALA B N 1
ATOM 5307 C CA . ALA B 1 359 ? -9.18 37.844 75.688 1 31.84 359 ALA B CA 1
ATOM 5308 C C . ALA B 1 359 ? -8.766 39.156 76.375 1 31.84 359 ALA B C 1
ATOM 5310 O O . ALA B 1 359 ? -8.023 39.188 77.312 1 31.84 359 ALA B O 1
ATOM 5311 N N . THR B 1 360 ? -8.531 40.219 75.5 1 31.12 360 THR B N 1
ATOM 5312 C CA . THR B 1 360 ? -8.234 41.594 75.938 1 31.12 360 THR B CA 1
ATOM 5313 C C . THR B 1 360 ? -9.25 42.062 76.938 1 31.12 360 THR B C 1
ATOM 5315 O O . THR B 1 360 ? -10.453 42 76.75 1 31.12 360 THR B O 1
ATOM 5318 N N . ALA B 1 361 ? -8.922 42.031 78.312 1 32.5 361 ALA B N 1
ATOM 5319 C CA . ALA B 1 361 ? -9.617 42.469 79.5 1 32.5 361 ALA B CA 1
ATOM 5320 C C . ALA B 1 361 ? -10.164 43.875 79.375 1 32.5 361 ALA B C 1
ATOM 5322 O O . ALA B 1 361 ? -9.492 44.75 78.812 1 32.5 361 ALA B O 1
ATOM 5323 N N . PRO B 1 362 ? -11.531 44.031 79.375 1 31.31 362 PRO B N 1
ATOM 5324 C CA . PRO B 1 362 ? -12.258 45.281 79.25 1 31.31 362 PRO B CA 1
ATOM 5325 C C . PRO B 1 362 ? -11.836 46.344 80.25 1 31.31 362 PRO B C 1
ATOM 5327 O O . PRO B 1 362 ? -11.469 45.969 81.375 1 31.31 362 PRO B O 1
ATOM 5330 N N . ALA B 1 363 ? -11.211 47.469 79.938 1 31.08 363 ALA B N 1
ATOM 5331 C CA . ALA B 1 363 ? -10.734 48.656 80.625 1 31.08 363 ALA B CA 1
ATOM 5332 C C . ALA B 1 363 ? -11.82 49.25 81.5 1 31.08 363 ALA B C 1
ATOM 5334 O O . ALA B 1 363 ? -12.977 49.375 81.125 1 31.08 363 ALA B O 1
ATOM 5335 N N . SER B 1 364 ? -11.703 48.969 82.812 1 30.64 364 SER B N 1
ATOM 5336 C CA . SER B 1 364 ? -12.477 49.469 83.938 1 30.64 364 SER B CA 1
ATOM 5337 C C . SER B 1 364 ? -12.578 51 83.938 1 30.64 364 SER B C 1
ATOM 5339 O O . SER B 1 364 ? -11.562 51.688 83.812 1 30.64 364 SER B O 1
ATOM 5341 N N . ALA B 1 365 ? -13.68 51.531 83.375 1 34.81 365 ALA B N 1
ATOM 5342 C CA . ALA B 1 365 ? -14.109 52.938 83.312 1 34.81 365 ALA B CA 1
ATOM 5343 C C . ALA B 1 365 ? -14.047 53.562 84.75 1 34.81 365 ALA B C 1
ATOM 5345 O O . ALA B 1 365 ? -14.617 53.062 85.688 1 34.81 365 ALA B O 1
ATOM 5346 N N . THR B 1 366 ? -12.883 54.188 85.062 1 35.47 366 THR B N 1
ATOM 5347 C CA . THR B 1 366 ? -12.703 55 86.312 1 35.47 366 THR B CA 1
ATOM 5348 C C . THR B 1 366 ? -13.836 56 86.438 1 35.47 366 THR B C 1
ATOM 5350 O O . THR B 1 366 ? -14.195 56.688 85.5 1 35.47 366 THR B O 1
ATOM 5353 N N . PRO B 1 367 ? -14.656 55.844 87.5 1 35.94 367 PRO B N 1
ATOM 5354 C CA . PRO B 1 367 ? -15.766 56.688 88 1 35.94 367 PRO B CA 1
ATOM 5355 C C . PRO B 1 367 ? -15.359 58.156 88.125 1 35.94 367 PRO B C 1
ATOM 5357 O O . PRO B 1 367 ? -14.398 58.469 88.875 1 35.94 367 PRO B O 1
ATOM 5360 N N . VAL B 1 368 ? -15.258 58.969 87.125 1 30.44 368 VAL B N 1
ATOM 5361 C CA . VAL B 1 368 ? -14.992 60.375 87.312 1 30.44 368 VAL B CA 1
ATOM 5362 C C . VAL B 1 368 ? -16.062 60.969 88.25 1 30.44 368 VAL B C 1
ATOM 5364 O O . VAL B 1 368 ? -17.266 60.812 88 1 30.44 368 VAL B O 1
ATOM 5367 N N . ASN B 1 369 ? -15.664 61.312 89.562 1 26.5 369 ASN B N 1
ATOM 5368 C CA . ASN B 1 369 ? -16.25 62.406 90.312 1 26.5 369 ASN B CA 1
ATOM 5369 C C . ASN B 1 369 ? -16.188 63.719 89.5 1 26.5 369 ASN B C 1
ATOM 5371 O O . ASN B 1 369 ? -15.164 64 88.875 1 26.5 369 ASN B O 1
#

Foldseek 3Di:
DDDDDDDDDDDPDPPPPPPPPPPPDPPDDPPDPPDPPPVVVVVVVVVVVVVVVVVVCVVVVPPPPPPPPPPPPPPPPPPPVLQVVVQFVLVQVLVQCQQQDAPPCLVVNVLAEDSPPDHGHNGRFKHKDDKDWPDKDKDFDPQDWQPQDVVRDRPRQRKIKIWTKIWIFMDTPVCPPDGTDIWIWIWIWIDTPNGIYTHDRIDTDDDDDDDDDADFLQDEWADCLAQVQVLVQQLVCCQAQVPDHNVVFADPPADDHHDPPRQFNGKDFDTKTWNDYCPVDDRHFQDDAFDKIWMKTWMWTHNDPVDTDIDIWIFIWGHDPRHIGTHDGDPDGHHHDDPPPPPPPPPPPPPPPPDPPPPPDPPDDPDDD/DDDDDDDDDPPPPPPPPPPPPDPPPPPDDDPPPPPPPPVVVVVVVVVVVVVVVVVVCCVVVPPPPPPPPPVPPPPPPPPPVLLQVVQFVLVQLLQQCQQQDAPPCLVVNVLAEDSPPPHGHHGRFKHKDDKDWPDKDKDFDPQPPQPQDVVRDRPRQRKIKMWTKIWIFMDTPVCPPDGTDIWIWIWIWIDTPRGIYTHDRIDTDDDDDDDDDADFLQDFWADCLAQVQVLVQQLVCCAAQVPDFNVVFADPPADDHHDPPRQFNGKDFDTKTWNDYCPVDDRHFFDDFFDKIWMKTWMWTHNDPPDTDIDIWIFIWGHDPRHIGTHDGDPDGHHHDPPPPPPPPPPPPPPDPPDPPDDPPDPDDPPDD

Secondary structure (DSSP, 8-state):
---------------------------GGGGGGGTTHHHHHHHHHHHHHHHHHHHHHHHHTT------------------HHHHHHHHHHHHHHHHHHHH--TT-GGGGTTTS--TT----SS--EEEEEEEEEEEEEEE------EE-TTS-EE---EEEEEEEEEEEEEETT-TTSPPEEEEEEEEEEEETTEEEESS--EEEPPPPPPPPPPPS--EEPPTTSHHHHHHHHHHHHHHS--S-GGGSB-TT------SS---SEEEEEEEEESS--TTS-TTPPPPTT-EEEEEEEEEEESSSS-EEEEEEEEEEEEETTEEEEEEE-SSPPPPP--------------------------------/---------------------------S-GGGGGTTHHHHHHHHHHHHHHHHHHHHHHHHTT------------------HHHHHHHHHHHHHHHHHHHH--TT-GGGGTTTS--TT----SS--EEEEEEEEEEEEEEE-------B-TTS-B----EEEEEEEEEEEEEETT-TTSPPEEEEEEEEEEEETTEEEESS--EEEPPPPBPPPPPPS--EEPPTTSHHHHHHHHHHHHHHS--S-GGGGB-TT------SS---SEEEEEEEEESS--TTS-TTPPPPTT-EEEEEEEEEEESSSS-EEEEEEEEEEEEETTEEEEEEE-SSPPPPP--------------------------------

pLDDT: mean 72.97, std 27.36, range [17.75, 98.69]